Protein AF-R7SFZ1-F1 (afdb_monomer)

Foldseek 3Di:
DCPPQPVVLVCCQVVPALVSLLVLLVQLLPPPHDLQSLLSNLQVLLVVLVVVLVVVVVDDPPPFAQDPSRVSNVSNPLLLSLLSLLPDDDDLDPPPPSSVSSNLSSLSSLLSSLSGHDLVVLQVSLVSNVVSVVLVSLLVLLPDLAPSSLLSSLSSLLSCLARNVNLVPDALLSLLSLLVSLLCLLLVALVSQLVQLLDPSRVCSLVPPPPDPDDDRSVVSSVCSRVVSLVSSLSSLSSLLSSQADALGDFLVSLLSSCVNPLCSLVSLLSQLLDDQDLLHNLRLSNLSSLSSLCSNLVPDLQDDQPDPRDPPVVVCVRRVVSSLSNLLSQLPDPCSLVSLVSSLVSLVVDDLVSSLVSLVVNQVVDPDPPDDDSLVSSLSSLLSSQSSLLSSLVSLSVCLSCVVSSVPDLVSLVSCLVSLVVLLDDQDACVPDPDPVSNSNNSNQVHWDWGAHSNRDTRIRDTSNVSSVSSNVSSVVSNVD

Mean predicted aligned error: 5.04 Å

Secondary structure (DSSP, 8-state):
------HHHHHHHHS--HHHHHHHHHHHH-TTS-HHHHHHHHHHHHHHHHHHHHHHHTSPTT-----HHHHHHHHTTHHHHHHHHHH----SSSSHHHHHHHHHHHHHHHHHHHTSS-HHHHHHHHHHHHHTTHHHHHHHHHTSS-HHHHHHHHHHHHHHHHTS-GGGG--HHHHHHHHHHHHHHHHS-THHHHHHHHSTTTGGGGGGSTT--S---HHHHHHHHHHHHHHHHHHHHHHHHHHH--SSPPPHHHHHHHHHH-TTHHHHHHHHHTPPPPTTSTT--HHHHHHHHHHHHH---TT--TTS-----HHHHHHHHHHHHHHHHHHHTSTTHHHHHHHHHHHHHH--HHHHHHHHHHHHHH---TTSPPHHHHHHHHHHHHHHHHHHHHHHHHHHHHSTTTTT--HHHHHHHHHHHHHHT--PPPGGG--SHHHHHHHHHHT--EEEE-TTS-EEEEPPHHHHHHHHHHHHHHHHH-

Nearest PDB structures (foldseek):
  6dee-assembly1_A  TM=3.493E-01  e=2.537E-02  Homo sapiens
  3zhp-assembly2_B  TM=3.937E-01  e=1.288E-01  Homo sapiens
  6n86-assembly1_B  TM=2.811E-01  e=4.545E-02  Bos taurus

Sequence (482 aa):
MDASLPQHIADLFLNPQVNRFKDAFARMIDPHEDPNFALQVTRRMDKEFSEEVLDLEKKPPGSQCVGPTARMLLGAGLIHAAIAISRQDWPPTRPYKERIMTQYYSLSALRNLTRTGSNSERRRLRDDMLREDIVELCLQHLRRRLCIMHKIVVDLLRTLGTDGFLVENLSSSLAADIIEAICLYALAGPNHVVSQMLDPVASWQILVFPYVASEIPGDEAAKFAPVYYHASQNSATEAVYVLMSTIPSRSNTYRGEILKKKPQIIDLLLDCAVIDRYPGNPSAGCCLHACNSLAIFLQWPIQVVPGIPTLPNANFKAGQWKPMLHIMTTLTSRSDWAEKLAEVWMHVQEEDMALAQSYVEKSANANQDQRLPTSGQLIESIRICRGTIRIMVLRLLATLTHAAESCGITNAQIESFLHIAYYACDKANSAELCTSSQETLEALEYGAEFFVFDGFGQPFGVARQNVLGPTALVRLLVVLAQ

Organism: Coniophora puteana (strain RWD-64-598) (NCBI:txid741705)

Radius of gyration: 24.5 Å; Cα contacts (8 Å, |Δi|>4): 638; chains: 1; bounding box: 64×45×69 Å

Structure (mmCIF, N/CA/C/O backbone):
data_AF-R7SFZ1-F1
#
_entry.id   AF-R7SFZ1-F1
#
loop_
_atom_site.group_PDB
_atom_site.id
_atom_site.type_symbol
_atom_site.label_atom_id
_atom_site.label_alt_id
_atom_site.label_comp_id
_atom_site.label_asym_id
_atom_site.label_entity_id
_atom_site.label_seq_id
_atom_site.pdbx_PDB_ins_code
_atom_site.Cartn_x
_atom_site.Cartn_y
_atom_site.Cartn_z
_atom_site.occupancy
_atom_site.B_iso_or_equiv
_atom_site.auth_seq_id
_atom_site.auth_comp_id
_atom_site.auth_asym_id
_atom_site.auth_atom_id
_atom_site.pdbx_PDB_model_num
ATOM 1 N N . MET A 1 1 ? 27.508 1.632 -13.404 1.00 44.00 1 MET A N 1
ATOM 2 C CA . MET A 1 1 ? 28.017 1.156 -14.710 1.00 44.00 1 MET A CA 1
ATOM 3 C C . MET A 1 1 ? 27.195 1.790 -15.829 1.00 44.00 1 MET A C 1
ATOM 5 O O . MET A 1 1 ? 26.171 1.236 -16.201 1.00 44.00 1 MET A O 1
ATOM 9 N N . ASP A 1 2 ? 27.615 2.946 -16.350 1.00 44.59 2 ASP A N 1
ATOM 10 C CA . ASP A 1 2 ? 27.132 3.435 -17.650 1.00 44.59 2 ASP A CA 1
ATOM 11 C C . ASP A 1 2 ? 28.016 2.781 -18.718 1.00 44.59 2 ASP A C 1
ATOM 13 O O . ASP A 1 2 ? 29.010 3.347 -19.172 1.00 44.59 2 ASP A O 1
ATOM 17 N N . ALA A 1 3 ? 27.710 1.527 -19.068 1.00 59.16 3 ALA A N 1
ATOM 18 C CA . ALA A 1 3 ? 28.175 1.013 -20.349 1.00 59.16 3 ALA A CA 1
ATOM 19 C C . ALA A 1 3 ? 27.595 1.958 -21.402 1.00 59.16 3 ALA A C 1
ATOM 21 O O . ALA A 1 3 ? 26.378 2.156 -21.423 1.00 59.16 3 ALA A O 1
ATOM 22 N N . SER A 1 4 ? 28.458 2.594 -22.197 1.00 72.19 4 SER A N 1
ATOM 23 C CA . SER A 1 4 ? 28.049 3.553 -23.222 1.00 72.19 4 SER A CA 1
ATOM 24 C C . SER A 1 4 ? 26.869 2.979 -24.004 1.00 72.19 4 SER A C 1
ATOM 26 O O . SER A 1 4 ? 27.007 1.934 -24.646 1.00 72.19 4 SER A O 1
ATOM 28 N N . LEU A 1 5 ? 25.707 3.629 -23.883 1.00 80.19 5 LEU A N 1
ATOM 29 C CA . LEU A 1 5 ? 24.482 3.234 -24.568 1.00 80.19 5 LEU A CA 1
ATOM 30 C C . LEU A 1 5 ? 24.806 3.059 -26.059 1.00 80.19 5 LEU A C 1
ATOM 32 O O . LEU A 1 5 ? 25.411 3.970 -26.632 1.00 80.19 5 LEU A O 1
ATOM 36 N N . PRO A 1 6 ? 24.457 1.931 -26.705 1.00 89.25 6 PRO A N 1
ATOM 37 C CA . PRO A 1 6 ? 24.770 1.760 -28.114 1.00 89.25 6 PRO A CA 1
ATOM 38 C C . PRO A 1 6 ? 24.227 2.922 -28.939 1.00 89.25 6 PRO A C 1
ATOM 40 O O . PRO A 1 6 ? 23.085 3.344 -28.743 1.00 89.25 6 PRO A O 1
ATOM 43 N N . GLN A 1 7 ? 25.051 3.429 -29.860 1.00 89.94 7 GLN A N 1
ATOM 44 C CA . GLN A 1 7 ? 24.769 4.657 -30.610 1.00 89.94 7 GLN A CA 1
ATOM 45 C C . GLN A 1 7 ? 23.373 4.639 -31.243 1.00 89.94 7 GLN A C 1
ATOM 47 O O . GLN A 1 7 ? 22.647 5.617 -31.158 1.00 89.94 7 GLN A O 1
ATOM 52 N N . HIS A 1 8 ? 22.943 3.493 -31.775 1.00 90.88 8 HIS A N 1
ATOM 53 C CA . HIS A 1 8 ? 21.626 3.348 -32.392 1.00 90.88 8 HIS A CA 1
ATOM 54 C C . HIS A 1 8 ? 20.447 3.547 -31.417 1.00 90.88 8 HIS A C 1
ATOM 56 O O . HIS A 1 8 ? 19.398 4.039 -31.834 1.00 90.88 8 HIS A O 1
ATOM 62 N N . ILE A 1 9 ? 20.598 3.199 -30.131 1.00 92.44 9 ILE A N 1
ATOM 63 C CA . ILE A 1 9 ? 19.594 3.476 -29.090 1.00 92.44 9 ILE A CA 1
ATOM 64 C C . ILE A 1 9 ? 19.660 4.947 -28.686 1.00 92.44 9 ILE A C 1
ATOM 66 O O . ILE A 1 9 ? 18.621 5.584 -28.548 1.00 92.44 9 ILE A O 1
ATOM 70 N N . ALA A 1 10 ? 20.860 5.516 -28.546 1.00 91.44 10 ALA A N 1
ATOM 71 C CA . ALA A 1 10 ? 21.008 6.947 -28.284 1.00 91.44 10 ALA A CA 1
ATOM 72 C C . ALA A 1 10 ? 20.335 7.778 -29.393 1.00 91.44 10 ALA A C 1
ATOM 74 O O . ALA A 1 10 ? 19.508 8.642 -29.111 1.00 91.44 10 ALA A O 1
ATOM 75 N N . ASP A 1 11 ? 20.587 7.432 -30.656 1.00 92.25 11 ASP A N 1
ATOM 76 C CA . ASP A 1 11 ? 20.011 8.077 -31.836 1.00 92.25 11 ASP A CA 1
ATOM 77 C C . ASP A 1 11 ? 18.485 7.935 -31.915 1.00 92.25 11 ASP A C 1
ATOM 79 O O . ASP A 1 11 ? 17.825 8.770 -32.540 1.00 92.25 11 ASP A O 1
ATOM 83 N N . LEU A 1 12 ? 17.910 6.879 -31.328 1.00 92.94 12 LEU A N 1
ATOM 84 C CA . LEU A 1 12 ? 16.460 6.685 -31.256 1.00 92.94 12 LEU A CA 1
ATOM 85 C C . LEU A 1 12 ? 15.797 7.741 -30.352 1.00 92.94 12 LEU A C 1
ATOM 87 O O . LEU A 1 12 ? 14.725 8.233 -30.695 1.00 92.94 12 LEU A O 1
ATOM 91 N N . PHE A 1 13 ? 16.444 8.119 -29.244 1.00 93.31 13 PHE A N 1
ATOM 92 C CA . PHE A 1 13 ? 15.924 9.107 -28.287 1.00 93.31 13 PHE A CA 1
ATOM 93 C C . PHE A 1 13 ? 16.388 10.541 -28.575 1.00 93.31 13 PHE A C 1
ATOM 95 O O . PHE A 1 13 ? 15.657 11.476 -28.269 1.00 93.31 13 PHE A O 1
ATOM 102 N N . LEU A 1 14 ? 17.558 10.728 -29.196 1.00 92.44 14 LEU A N 1
ATOM 103 C CA . LEU A 1 14 ? 18.060 12.045 -29.614 1.00 92.44 14 LEU A CA 1
ATOM 104 C C . LEU A 1 14 ? 17.330 12.587 -30.850 1.00 92.44 14 LEU A C 1
ATOM 106 O O . LEU A 1 14 ? 17.118 13.791 -30.958 1.00 92.44 14 LEU A O 1
ATOM 110 N N . ASN A 1 15 ? 16.916 11.701 -31.762 1.00 92.31 15 ASN A N 1
ATOM 111 C CA . ASN A 1 15 ? 16.139 12.044 -32.955 1.00 92.31 15 ASN A CA 1
ATOM 112 C C . ASN A 1 15 ? 14.810 11.270 -32.965 1.00 92.31 15 ASN A C 1
ATOM 114 O O . ASN A 1 15 ? 14.620 10.363 -33.793 1.00 92.31 15 ASN A O 1
ATOM 118 N N . PRO A 1 16 ? 13.906 11.590 -32.022 1.00 90.75 16 PRO A N 1
ATOM 119 C CA . PRO A 1 16 ? 12.695 10.823 -31.801 1.00 90.75 16 PRO A CA 1
ATOM 120 C C . PRO A 1 16 ? 11.728 10.980 -32.978 1.00 90.75 16 PRO A C 1
ATOM 122 O O . PRO A 1 16 ? 11.394 12.084 -33.407 1.00 90.75 16 PRO A O 1
ATOM 125 N N . GLN A 1 17 ? 11.263 9.849 -33.507 1.00 93.88 17 GLN A N 1
ATOM 126 C CA . GLN A 1 17 ? 10.254 9.792 -34.562 1.00 93.88 17 GLN A CA 1
ATOM 127 C C . GLN A 1 17 ? 9.279 8.660 -34.264 1.00 93.88 17 GLN A C 1
ATOM 129 O O . GLN A 1 17 ? 9.695 7.541 -33.965 1.00 93.88 17 GLN A O 1
ATOM 134 N N . VAL A 1 18 ? 7.979 8.928 -34.409 1.00 94.88 18 VAL A N 1
ATOM 135 C CA . VAL A 1 18 ? 6.915 7.955 -34.106 1.00 94.88 18 VAL A CA 1
ATOM 136 C C . VAL A 1 18 ? 7.116 6.635 -34.858 1.00 94.88 18 VAL A C 1
ATOM 138 O O . VAL A 1 18 ? 6.992 5.575 -34.257 1.00 94.88 18 VAL A O 1
ATOM 141 N N . ASN A 1 19 ? 7.483 6.677 -36.144 1.00 96.50 19 ASN A N 1
ATOM 142 C CA . ASN A 1 19 ? 7.699 5.459 -36.936 1.00 96.50 19 ASN A CA 1
ATOM 143 C C . ASN A 1 19 ? 8.903 4.645 -36.440 1.00 96.50 19 ASN A C 1
ATOM 145 O O . ASN A 1 19 ? 8.795 3.433 -36.308 1.00 96.50 19 ASN A O 1
ATOM 149 N N . ARG A 1 20 ? 10.003 5.305 -36.054 1.00 96.19 20 ARG A N 1
ATOM 150 C CA . ARG A 1 20 ? 11.179 4.614 -35.497 1.00 96.19 20 ARG A CA 1
ATOM 151 C C . ARG A 1 20 ? 10.853 3.923 -34.172 1.00 96.19 20 ARG A C 1
ATOM 153 O O . ARG A 1 20 ? 11.330 2.820 -33.926 1.00 96.19 20 ARG A O 1
ATOM 160 N N . PHE A 1 21 ? 10.025 4.548 -33.332 1.00 97.31 21 PHE A N 1
ATOM 161 C CA . PHE A 1 21 ? 9.547 3.912 -32.105 1.00 97.31 21 PHE A CA 1
ATOM 162 C C . PHE A 1 21 ? 8.591 2.753 -32.383 1.00 97.31 21 PHE A C 1
ATOM 164 O O . PHE A 1 21 ? 8.711 1.732 -31.719 1.00 97.31 21 PHE A O 1
ATOM 171 N N . LYS A 1 22 ? 7.701 2.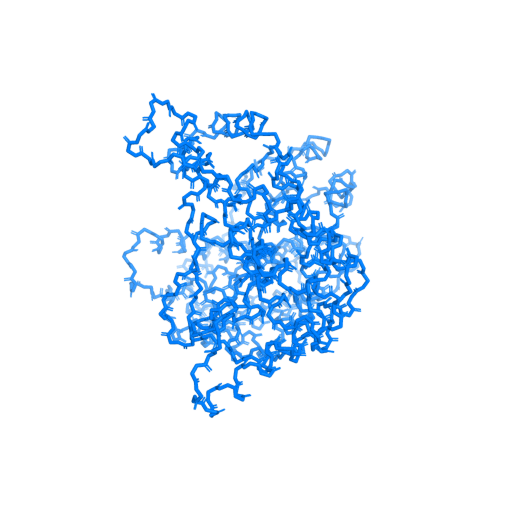858 -33.379 1.00 97.88 22 LYS A N 1
ATOM 172 C CA . LYS A 1 22 ? 6.841 1.736 -33.796 1.00 97.88 22 LYS A CA 1
ATOM 173 C C . LYS A 1 22 ? 7.667 0.523 -34.215 1.00 97.88 22 LYS A C 1
ATOM 175 O O . LYS A 1 22 ? 7.395 -0.577 -33.743 1.00 97.88 22 LYS A O 1
ATOM 180 N N . ASP A 1 23 ? 8.700 0.733 -35.027 1.00 97.38 23 ASP A N 1
ATOM 181 C CA . ASP A 1 23 ? 9.597 -0.340 -35.465 1.00 97.38 23 ASP A CA 1
ATOM 182 C C . ASP A 1 23 ? 10.353 -0.950 -34.276 1.00 97.38 23 ASP A C 1
ATOM 184 O O . ASP A 1 23 ? 10.432 -2.170 -34.137 1.00 97.38 23 ASP A O 1
ATOM 188 N N . ALA A 1 24 ? 10.864 -0.112 -33.366 1.00 97.06 24 ALA A N 1
ATOM 189 C CA . ALA A 1 24 ? 11.526 -0.580 -32.149 1.00 97.06 24 ALA A CA 1
ATOM 190 C C . ALA A 1 24 ? 10.576 -1.370 -31.233 1.00 97.06 24 ALA A C 1
ATOM 192 O O . ALA A 1 24 ? 10.970 -2.391 -30.677 1.00 97.06 24 ALA A O 1
ATOM 193 N N . PHE A 1 25 ? 9.325 -0.932 -31.087 1.00 97.94 25 PHE A N 1
ATOM 194 C CA . PHE A 1 25 ? 8.311 -1.612 -30.282 1.00 97.94 25 PHE A CA 1
ATOM 195 C C . PHE A 1 25 ? 7.917 -2.957 -30.889 1.00 97.94 25 PHE A C 1
ATOM 197 O O . PHE A 1 25 ? 7.866 -3.943 -30.161 1.00 97.94 25 PHE A O 1
ATOM 204 N N . ALA A 1 26 ? 7.721 -3.025 -32.208 1.00 97.69 26 ALA A N 1
ATOM 205 C CA . ALA A 1 26 ? 7.461 -4.283 -32.905 1.00 97.69 26 ALA A CA 1
ATOM 206 C C . ALA A 1 26 ? 8.592 -5.297 -32.675 1.00 97.69 26 ALA A C 1
ATOM 208 O O . ALA A 1 26 ? 8.325 -6.450 -32.345 1.00 97.69 26 ALA A O 1
ATOM 209 N N . ARG A 1 27 ? 9.848 -4.839 -32.754 1.00 97.00 27 ARG A N 1
ATOM 210 C CA . ARG A 1 27 ? 11.032 -5.646 -32.437 1.00 97.00 27 ARG A CA 1
ATOM 211 C C . ARG A 1 27 ? 11.049 -6.125 -30.988 1.00 97.00 27 ARG A C 1
ATOM 213 O O . ARG A 1 27 ? 11.239 -7.303 -30.744 1.00 97.00 27 ARG A O 1
ATOM 220 N N . MET A 1 28 ? 10.803 -5.250 -30.011 1.00 96.12 28 MET A N 1
ATOM 221 C CA . MET A 1 28 ? 10.810 -5.652 -28.595 1.00 96.12 28 MET A CA 1
ATOM 222 C C . MET A 1 28 ? 9.726 -6.672 -28.229 1.00 96.12 28 MET A C 1
ATOM 224 O O . MET A 1 28 ? 9.915 -7.445 -27.293 1.00 96.12 28 MET A O 1
ATOM 228 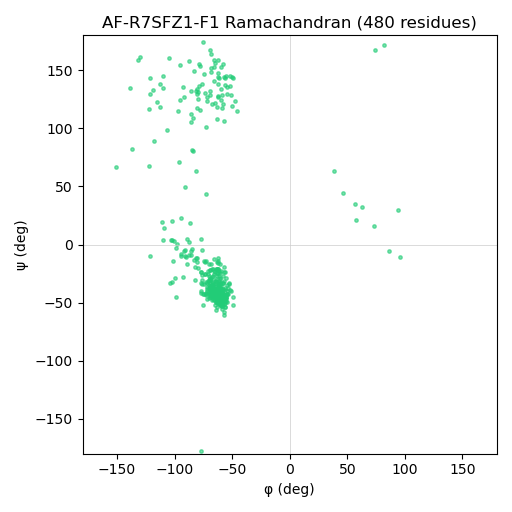N N . ILE A 1 29 ? 8.587 -6.647 -28.925 1.00 96.44 29 ILE A N 1
ATOM 229 C CA . ILE A 1 29 ? 7.501 -7.611 -28.719 1.00 96.44 29 ILE A CA 1
ATOM 230 C C . ILE A 1 29 ? 7.849 -8.966 -29.350 1.00 96.44 29 ILE A C 1
ATOM 232 O O . ILE A 1 29 ? 7.350 -9.984 -28.875 1.00 96.44 29 ILE A O 1
ATOM 236 N N . ASP A 1 30 ? 8.695 -9.013 -30.382 1.00 94.69 30 ASP A N 1
ATOM 237 C CA . ASP A 1 30 ? 9.102 -10.268 -31.012 1.00 94.69 30 ASP A CA 1
ATOM 238 C C . ASP A 1 30 ? 9.870 -11.151 -30.010 1.00 94.69 30 ASP A C 1
ATOM 240 O O . ASP A 1 30 ? 10.949 -10.776 -29.534 1.00 94.69 30 ASP A O 1
ATOM 244 N N . PRO A 1 31 ? 9.362 -12.358 -29.692 1.00 90.88 31 PRO A N 1
ATOM 245 C CA . PRO A 1 31 ? 10.044 -13.248 -28.774 1.00 90.88 31 PRO A CA 1
ATOM 246 C C . PRO A 1 31 ? 11.458 -13.650 -29.220 1.00 90.88 31 PRO A C 1
ATOM 248 O O . PRO A 1 31 ? 12.278 -14.033 -28.380 1.00 90.88 31 PRO A O 1
ATOM 251 N N . HIS A 1 32 ? 11.752 -13.570 -30.517 1.00 92.12 32 HIS A N 1
ATOM 252 C CA . HIS A 1 32 ? 13.028 -13.953 -31.118 1.00 92.12 32 HIS A CA 1
ATOM 253 C C . HIS A 1 32 ? 14.044 -12.809 -31.225 1.00 92.12 32 HIS A C 1
ATOM 255 O O . HIS A 1 32 ? 15.191 -13.064 -31.593 1.00 92.12 32 HIS A O 1
ATOM 261 N N . GLU A 1 33 ? 13.661 -11.579 -30.881 1.00 94.12 33 GLU A N 1
ATOM 262 C CA . GLU A 1 33 ? 14.566 -10.428 -30.886 1.00 94.12 33 GLU A CA 1
ATOM 263 C C . GLU A 1 33 ? 15.685 -10.575 -29.842 1.00 94.12 33 GLU A C 1
ATOM 265 O O . GLU A 1 33 ? 15.532 -11.284 -28.839 1.00 94.12 33 GLU A O 1
ATOM 270 N N . ASP A 1 34 ? 16.810 -9.882 -30.069 1.00 93.88 34 ASP A N 1
ATOM 271 C CA . ASP A 1 34 ? 17.913 -9.812 -29.109 1.00 93.88 34 ASP A CA 1
ATOM 272 C C . ASP A 1 34 ? 17.433 -9.214 -27.771 1.00 93.88 34 ASP A C 1
ATOM 274 O O . ASP A 1 34 ? 17.058 -8.037 -27.699 1.00 93.88 34 ASP A O 1
ATOM 278 N N . PRO A 1 35 ? 17.487 -9.972 -26.664 1.00 93.62 35 PRO A N 1
ATOM 279 C CA . PRO A 1 35 ? 16.989 -9.490 -25.377 1.00 93.62 35 PRO A CA 1
ATOM 280 C C . PRO A 1 35 ? 17.805 -8.334 -24.807 1.00 93.62 35 PRO A C 1
ATOM 282 O O . PRO A 1 35 ? 17.279 -7.556 -24.012 1.00 93.62 35 PRO A O 1
ATOM 285 N N . ASN A 1 36 ? 19.056 -8.161 -25.245 1.00 94.50 36 ASN A N 1
ATOM 286 C CA . ASN A 1 36 ? 19.833 -6.977 -24.890 1.00 94.50 36 ASN A CA 1
ATOM 287 C C . ASN A 1 36 ? 19.291 -5.714 -25.558 1.00 94.50 36 ASN A C 1
ATOM 289 O O . ASN A 1 36 ? 19.263 -4.664 -24.914 1.00 94.50 36 ASN A O 1
ATOM 293 N N . PHE A 1 37 ? 18.837 -5.803 -26.812 1.00 95.25 37 PHE A N 1
ATOM 294 C CA . PHE A 1 37 ? 18.202 -4.681 -27.500 1.00 95.25 37 PHE A CA 1
ATOM 295 C C . PHE A 1 37 ? 16.952 -4.222 -26.738 1.00 95.25 37 PHE A C 1
ATOM 297 O O . PHE A 1 37 ? 16.857 -3.051 -26.361 1.00 95.25 37 PHE A O 1
ATOM 304 N N . ALA A 1 38 ? 16.039 -5.147 -26.422 1.00 95.56 38 ALA A N 1
ATOM 305 C CA . ALA A 1 38 ? 14.814 -4.820 -25.691 1.00 95.56 38 ALA A CA 1
ATOM 306 C C . ALA A 1 38 ? 15.097 -4.252 -24.288 1.00 95.56 38 ALA A C 1
ATOM 308 O O . ALA A 1 38 ? 14.502 -3.249 -23.876 1.00 95.56 38 ALA A O 1
ATOM 309 N N . LEU A 1 39 ? 16.074 -4.824 -23.579 1.00 95.31 39 LEU A N 1
ATOM 310 C CA . LEU A 1 39 ? 16.503 -4.332 -22.274 1.00 95.31 39 LEU A CA 1
ATOM 311 C C . LEU A 1 39 ? 17.047 -2.898 -22.338 1.00 95.31 39 LEU A C 1
ATOM 313 O O . LEU A 1 39 ? 16.741 -2.079 -21.474 1.00 95.31 39 LEU A O 1
ATOM 317 N N . GLN A 1 40 ? 17.867 -2.572 -23.338 1.00 95.00 40 GLN A N 1
ATOM 318 C CA . GLN A 1 40 ? 18.445 -1.232 -23.475 1.00 95.00 40 GLN A CA 1
ATOM 319 C C . GLN A 1 40 ? 17.392 -0.177 -23.816 1.00 95.00 40 GLN A C 1
ATOM 321 O O . GLN A 1 40 ? 17.412 0.905 -23.225 1.00 95.00 40 GLN A O 1
ATOM 326 N N . VAL A 1 41 ? 16.458 -0.489 -24.721 1.00 96.31 41 VAL A N 1
ATOM 327 C CA . VAL A 1 41 ? 15.352 0.417 -25.063 1.00 96.31 41 VAL A CA 1
ATOM 328 C C . VAL A 1 41 ? 14.482 0.688 -23.832 1.00 96.31 41 VAL A C 1
ATOM 330 O O . VAL A 1 41 ? 14.275 1.847 -23.478 1.00 96.31 41 VAL A O 1
ATOM 333 N N . THR A 1 42 ? 14.025 -0.357 -23.133 1.00 96.69 42 THR A N 1
ATOM 334 C CA . THR A 1 42 ? 13.145 -0.215 -21.955 1.00 96.69 42 THR A CA 1
ATOM 335 C C . THR A 1 42 ? 13.827 0.498 -20.789 1.00 96.69 42 THR A C 1
ATOM 337 O O . THR A 1 42 ? 13.218 1.373 -20.177 1.00 96.69 42 THR A O 1
ATOM 340 N N . ARG A 1 43 ? 15.114 0.227 -20.531 1.00 95.19 43 ARG A N 1
ATOM 341 C CA . ARG A 1 43 ? 15.920 0.993 -19.563 1.00 95.19 43 ARG A CA 1
ATOM 342 C C . ARG A 1 43 ? 16.000 2.471 -19.916 1.00 95.19 43 ARG A C 1
ATOM 344 O O . ARG A 1 43 ? 15.888 3.316 -19.032 1.00 95.19 43 ARG A O 1
ATOM 351 N N . ARG A 1 44 ? 16.220 2.797 -21.195 1.00 95.19 44 ARG A N 1
ATOM 352 C CA . ARG A 1 44 ? 16.309 4.194 -21.630 1.00 95.19 44 ARG A CA 1
ATOM 353 C C . ARG A 1 44 ? 14.970 4.913 -21.465 1.00 95.19 44 ARG A C 1
ATOM 355 O O . ARG A 1 44 ? 14.974 6.052 -21.013 1.00 95.19 44 ARG A O 1
ATOM 362 N N . MET A 1 45 ? 13.856 4.246 -21.770 1.00 95.81 45 MET A N 1
ATOM 363 C CA . MET A 1 45 ? 12.508 4.777 -21.526 1.00 95.81 45 MET A CA 1
ATOM 364 C C . MET A 1 45 ? 12.258 5.046 -20.041 1.00 95.81 45 MET A C 1
ATOM 366 O O . MET A 1 45 ? 11.812 6.130 -19.683 1.00 95.81 45 MET A O 1
ATOM 370 N N . ASP A 1 46 ? 12.563 4.074 -19.178 1.00 95.50 46 ASP A N 1
ATOM 371 C CA . ASP A 1 46 ? 12.391 4.214 -17.732 1.00 95.50 46 ASP A CA 1
ATOM 372 C C . ASP A 1 46 ? 13.223 5.370 -17.161 1.00 95.50 46 ASP A C 1
ATOM 374 O O . ASP A 1 46 ? 12.712 6.167 -16.371 1.00 95.50 46 ASP A O 1
ATOM 378 N N . LYS A 1 47 ? 14.477 5.511 -17.614 1.00 94.12 47 LYS A N 1
ATOM 379 C CA . LYS A 1 47 ? 15.356 6.627 -17.242 1.00 94.12 47 LYS A CA 1
ATOM 380 C C . LYS A 1 47 ? 14.773 7.976 -17.666 1.00 94.12 47 LYS A C 1
ATOM 382 O O . LYS A 1 47 ? 14.669 8.863 -16.828 1.00 94.12 47 LYS A O 1
ATOM 387 N N . GLU A 1 48 ? 14.353 8.107 -18.924 1.00 94.62 48 GLU A N 1
ATOM 388 C CA . GLU A 1 48 ? 13.762 9.343 -19.459 1.00 94.62 48 GLU A CA 1
ATOM 389 C C . GLU A 1 48 ? 12.535 9.781 -18.639 1.00 94.62 48 GLU A C 1
ATOM 391 O O . GLU A 1 48 ? 12.435 10.936 -18.230 1.00 94.62 48 GLU A O 1
ATOM 396 N N . PHE A 1 49 ? 11.622 8.853 -18.329 1.00 95.69 49 PHE A N 1
ATOM 397 C CA . PHE A 1 49 ? 10.436 9.173 -17.529 1.00 95.69 49 PHE A CA 1
ATOM 398 C C . PHE A 1 49 ? 10.763 9.432 -16.059 1.00 95.69 49 PHE A C 1
ATOM 400 O O . PHE A 1 49 ? 10.117 10.267 -15.433 1.00 95.69 49 PHE A O 1
ATOM 407 N N . SER A 1 50 ? 11.763 8.750 -15.498 1.00 93.88 50 SER A N 1
ATOM 408 C CA . SER A 1 50 ? 12.225 9.017 -14.132 1.00 93.88 50 SER A CA 1
ATOM 409 C C . SER A 1 50 ? 12.801 10.429 -14.004 1.00 93.88 50 SER A C 1
ATOM 411 O O . SER A 1 50 ? 12.478 11.140 -13.055 1.00 93.88 50 SER A O 1
ATOM 413 N N . GLU A 1 51 ? 13.619 10.853 -14.971 1.00 93.94 51 GLU A N 1
ATOM 414 C CA . GLU A 1 51 ? 14.179 12.208 -15.039 1.00 93.94 51 GLU A CA 1
ATOM 415 C C . GLU A 1 51 ? 13.066 13.257 -15.197 1.00 93.94 51 GLU A C 1
ATOM 417 O O . GLU A 1 51 ? 13.044 14.243 -14.460 1.00 93.94 51 GLU A O 1
ATOM 422 N N . GLU A 1 52 ? 12.081 13.002 -16.066 1.00 93.88 52 GLU A N 1
ATOM 423 C CA . GLU A 1 52 ? 10.917 13.880 -16.234 1.00 93.88 52 GLU A CA 1
ATOM 424 C C . GLU A 1 52 ? 10.118 14.034 -14.930 1.00 93.88 52 GLU A C 1
ATOM 426 O O . GLU A 1 52 ? 9.774 15.153 -14.546 1.00 93.88 52 GLU A O 1
ATOM 431 N N . VAL A 1 53 ? 9.857 12.938 -14.211 1.00 93.06 53 VAL A N 1
ATOM 432 C CA . VAL A 1 53 ? 9.157 12.969 -12.918 1.00 93.06 53 VAL A CA 1
ATOM 433 C C . VAL A 1 53 ? 9.933 13.786 -11.882 1.00 93.06 53 VAL A C 1
ATOM 435 O O . VAL A 1 53 ? 9.342 14.639 -11.221 1.00 93.06 53 VAL A O 1
ATOM 438 N N . LEU A 1 54 ? 11.250 13.589 -11.778 1.00 92.00 54 LEU A N 1
ATOM 439 C CA . LEU A 1 54 ? 12.101 14.358 -10.862 1.00 92.00 54 LEU A CA 1
ATOM 440 C C . LEU A 1 54 ? 12.108 15.857 -11.187 1.00 92.00 54 LEU A C 1
ATOM 442 O O . LEU A 1 54 ? 12.201 16.693 -10.287 1.00 92.00 54 LEU A O 1
ATOM 446 N N . ASP A 1 55 ? 12.015 16.222 -12.463 1.00 92.00 55 ASP A N 1
ATOM 447 C CA . ASP A 1 55 ? 11.914 17.619 -12.877 1.00 92.00 55 ASP A CA 1
ATOM 448 C C . ASP A 1 55 ? 10.521 18.210 -12.650 1.00 92.00 55 ASP A C 1
ATOM 450 O O . ASP A 1 55 ? 10.404 19.406 -12.371 1.00 92.00 55 ASP A O 1
ATOM 454 N N . LEU A 1 56 ? 9.465 17.399 -12.730 1.00 89.69 56 LEU A N 1
ATOM 455 C CA . LEU A 1 56 ? 8.103 17.806 -12.381 1.00 89.69 56 LEU A CA 1
ATOM 456 C C . LEU A 1 56 ? 7.934 18.025 -10.873 1.00 89.69 56 LEU A C 1
ATOM 458 O O . LEU A 1 56 ? 7.260 18.976 -10.490 1.00 89.69 56 LEU A O 1
ATOM 462 N N . GLU A 1 57 ? 8.571 17.214 -10.026 1.00 88.38 57 GLU A N 1
ATOM 463 C CA . GLU A 1 57 ? 8.545 17.371 -8.561 1.00 88.38 57 GLU A CA 1
ATOM 464 C C . GLU A 1 57 ? 9.164 18.698 -8.089 1.00 88.38 57 GLU A C 1
ATOM 466 O O . GLU A 1 57 ? 8.806 19.214 -7.032 1.00 88.38 57 GLU A O 1
ATOM 471 N N . LYS A 1 58 ? 10.054 19.298 -8.890 1.00 90.81 58 LYS A N 1
ATOM 472 C CA . LYS A 1 58 ? 10.647 20.621 -8.617 1.00 90.81 58 LYS A CA 1
ATOM 473 C C . LYS A 1 58 ? 9.754 21.788 -9.056 1.00 90.81 58 LYS A C 1
ATOM 475 O O . LYS A 1 58 ? 10.053 22.936 -8.730 1.00 90.81 58 LYS A O 1
ATOM 480 N N . LYS A 1 59 ? 8.709 21.532 -9.849 1.00 90.44 59 LYS A N 1
ATOM 481 C CA . LYS A 1 59 ? 7.824 22.561 -10.419 1.00 90.44 59 LYS A CA 1
ATOM 482 C C . LYS A 1 59 ? 6.578 22.759 -9.548 1.00 90.44 59 LYS A C 1
ATOM 484 O O . LYS A 1 59 ? 6.153 21.833 -8.860 1.00 90.44 59 LYS A O 1
ATOM 489 N N . PRO A 1 60 ? 5.947 23.947 -9.589 1.00 87.75 60 PRO A N 1
ATOM 490 C CA . PRO A 1 60 ? 4.707 24.181 -8.861 1.00 87.75 60 PRO A CA 1
ATOM 491 C C . PRO A 1 60 ? 3.573 23.256 -9.352 1.00 87.75 60 PRO A C 1
ATOM 493 O O . PRO A 1 60 ? 3.499 22.955 -10.555 1.00 87.75 60 PRO A O 1
ATOM 496 N N . PRO A 1 61 ? 2.654 22.845 -8.453 1.00 82.50 61 PRO A N 1
ATOM 497 C CA . PRO A 1 61 ? 1.485 22.046 -8.811 1.00 82.50 61 PRO A CA 1
ATOM 498 C C . PRO A 1 61 ? 0.703 22.677 -9.972 1.00 82.50 61 PRO A C 1
ATOM 500 O O . PRO A 1 61 ? 0.496 23.888 -10.006 1.00 82.50 61 PRO A O 1
ATOM 503 N N . GLY A 1 62 ? 0.273 21.861 -10.938 1.00 77.25 62 GLY A N 1
ATOM 504 C CA . GLY A 1 62 ? -0.496 22.315 -12.108 1.00 77.25 62 GLY A CA 1
ATOM 505 C C . GLY A 1 62 ? 0.323 22.594 -13.375 1.00 77.25 62 GLY A C 1
ATOM 506 O O . GLY A 1 62 ? -0.260 22.681 -14.449 1.00 77.25 62 GLY A O 1
ATOM 507 N N . SER A 1 63 ? 1.660 22.637 -13.301 1.00 81.38 63 SER A N 1
ATOM 508 C CA . SER A 1 63 ? 2.540 22.764 -14.485 1.00 81.38 63 SER A CA 1
ATOM 509 C C . SER A 1 63 ? 2.895 21.421 -15.148 1.00 81.38 63 SER A C 1
ATOM 511 O O . SER A 1 63 ? 3.886 21.316 -15.873 1.00 81.38 63 SER A O 1
ATOM 513 N N . GLN A 1 64 ? 2.124 20.368 -14.870 1.00 83.31 64 GLN A N 1
ATOM 514 C CA . GLN A 1 64 ? 2.404 19.007 -15.323 1.00 83.31 64 GLN A CA 1
ATOM 515 C C . GLN A 1 64 ? 1.875 18.816 -16.747 1.00 83.31 64 GLN A C 1
ATOM 517 O O . GLN A 1 64 ? 0.671 18.763 -16.977 1.00 83.31 64 GLN A O 1
ATOM 522 N N . CYS A 1 65 ? 2.783 18.728 -17.714 1.00 87.31 65 CYS A N 1
ATOM 523 C CA . CYS A 1 65 ? 2.486 18.332 -19.088 1.00 87.31 65 CYS A CA 1
ATOM 524 C C . CYS A 1 65 ? 3.316 17.099 -19.418 1.00 87.31 65 CYS A C 1
ATOM 526 O O . CYS A 1 65 ? 4.473 17.034 -19.010 1.00 87.31 65 CYS A O 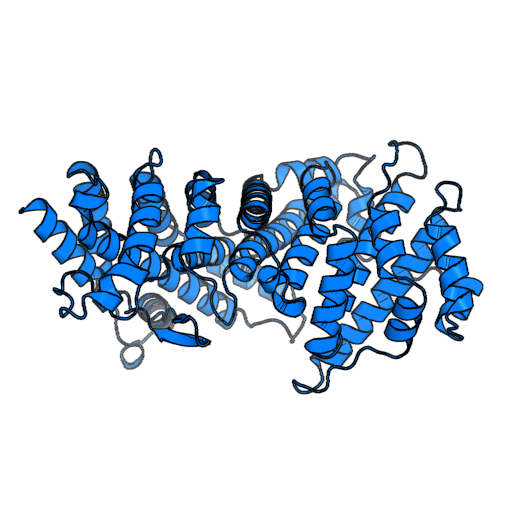1
ATOM 528 N N . VAL A 1 66 ? 2.750 16.166 -20.188 1.00 90.94 66 VAL A N 1
ATOM 529 C CA . VAL A 1 66 ? 3.522 15.035 -20.717 1.00 90.94 66 VAL A CA 1
ATOM 530 C C . VAL A 1 66 ? 4.613 15.585 -21.635 1.00 90.94 66 VAL A C 1
ATOM 532 O O . VAL A 1 66 ? 4.305 16.349 -22.559 1.00 90.94 66 VAL A O 1
ATOM 535 N N . GLY A 1 67 ? 5.864 15.206 -21.391 1.00 92.50 67 GLY A N 1
ATOM 536 C CA . GLY A 1 67 ? 7.016 15.610 -22.183 1.00 92.50 67 GLY A CA 1
ATOM 537 C C . GLY A 1 67 ? 6.887 15.231 -23.666 1.00 92.50 67 GLY A C 1
ATOM 538 O O . GLY A 1 67 ? 6.161 14.298 -24.026 1.00 92.50 67 GLY A O 1
ATOM 539 N N . PRO A 1 68 ? 7.584 15.937 -24.575 1.00 93.75 68 PRO A N 1
ATOM 540 C CA . PRO A 1 68 ? 7.495 15.678 -26.013 1.00 93.75 68 PRO A CA 1
ATOM 541 C C . PRO A 1 68 ? 7.891 14.236 -26.367 1.00 93.75 68 PRO A C 1
ATOM 543 O O . PRO A 1 68 ? 7.192 13.589 -27.149 1.00 93.75 68 PRO A O 1
ATOM 546 N N . THR A 1 69 ? 8.953 13.707 -25.750 1.00 92.69 69 THR A N 1
ATOM 547 C CA . THR A 1 69 ? 9.407 12.318 -25.923 1.00 92.69 69 THR A CA 1
ATOM 548 C C . THR A 1 69 ? 8.326 11.322 -25.511 1.00 92.69 69 THR A C 1
ATOM 550 O O . THR A 1 69 ? 7.961 10.446 -26.297 1.00 92.69 69 THR A O 1
ATOM 553 N N . ALA A 1 70 ? 7.738 11.500 -24.324 1.00 95.31 70 ALA A N 1
ATOM 554 C CA . ALA A 1 70 ? 6.645 10.671 -23.827 1.00 95.31 70 ALA A CA 1
ATOM 555 C C . ALA A 1 70 ? 5.426 10.683 -24.767 1.00 95.31 70 ALA A C 1
ATOM 557 O O . ALA A 1 70 ? 4.884 9.624 -25.082 1.00 95.31 70 ALA A O 1
ATOM 558 N N . ARG A 1 71 ? 5.037 11.847 -25.308 1.00 96.00 71 ARG A N 1
ATOM 559 C CA . ARG A 1 71 ? 3.947 11.940 -26.302 1.00 96.00 71 ARG A CA 1
ATOM 560 C C . ARG A 1 71 ? 4.250 11.167 -27.583 1.00 96.00 71 ARG A C 1
ATOM 562 O O . ARG A 1 71 ? 3.357 10.516 -28.122 1.00 96.00 71 ARG A O 1
ATOM 569 N N . MET A 1 72 ? 5.488 11.226 -28.076 1.00 96.31 72 MET A N 1
ATOM 570 C CA . MET A 1 72 ? 5.897 10.473 -29.267 1.00 96.31 72 MET A CA 1
ATOM 571 C C . MET A 1 72 ? 5.878 8.962 -29.023 1.00 96.31 72 MET A C 1
ATOM 573 O O . MET A 1 72 ? 5.366 8.227 -29.865 1.00 96.31 72 MET A O 1
ATOM 577 N N . LEU A 1 73 ? 6.369 8.507 -27.866 1.00 96.81 73 LEU A N 1
ATOM 578 C CA . LEU A 1 73 ? 6.314 7.099 -27.460 1.00 96.81 73 LEU A CA 1
ATOM 579 C C . LEU A 1 73 ? 4.859 6.618 -27.326 1.00 96.81 73 LEU A C 1
ATOM 581 O O . LEU A 1 73 ? 4.503 5.562 -27.847 1.00 96.81 73 LEU A O 1
ATOM 585 N N . LEU A 1 74 ? 3.984 7.416 -26.707 1.00 97.31 74 LEU A N 1
ATOM 586 C CA . LEU A 1 74 ? 2.547 7.131 -26.629 1.00 97.31 74 LEU A CA 1
ATOM 587 C C . LEU A 1 74 ? 1.912 7.013 -28.021 1.00 97.31 74 LEU A C 1
ATOM 589 O O . LEU A 1 74 ? 1.228 6.031 -28.301 1.00 97.31 74 LEU A O 1
ATOM 593 N N . GLY A 1 75 ? 2.197 7.956 -28.926 1.00 97.06 75 GLY A N 1
ATOM 594 C CA . GLY A 1 75 ? 1.731 7.912 -30.317 1.00 97.06 75 GLY A CA 1
ATOM 595 C C . GLY A 1 75 ? 2.274 6.726 -31.127 1.00 97.06 75 GLY A C 1
ATOM 596 O O . GLY A 1 75 ? 1.672 6.329 -32.127 1.00 97.06 75 GLY A O 1
ATOM 597 N N . ALA A 1 76 ? 3.389 6.138 -30.692 1.00 97.81 76 ALA A N 1
ATOM 598 C CA . ALA A 1 76 ? 3.968 4.935 -31.276 1.00 97.81 76 ALA A CA 1
ATOM 599 C C . ALA A 1 76 ? 3.381 3.624 -30.719 1.00 97.81 76 ALA A C 1
ATOM 601 O O . ALA A 1 76 ? 3.696 2.565 -31.249 1.00 97.81 76 ALA A O 1
ATOM 602 N N . GLY A 1 77 ? 2.507 3.673 -29.707 1.00 97.81 77 GLY A N 1
ATOM 603 C CA . GLY A 1 77 ? 1.889 2.478 -29.120 1.00 97.81 77 GLY A CA 1
ATOM 604 C C . GLY A 1 77 ? 2.622 1.923 -27.897 1.00 97.81 77 GLY A C 1
ATOM 605 O O . GLY A 1 77 ? 2.562 0.722 -27.645 1.00 97.81 77 GLY A O 1
ATOM 606 N N . LEU A 1 78 ? 3.294 2.786 -27.126 1.00 98.06 78 LEU A N 1
ATOM 607 C CA . LEU A 1 78 ? 4.068 2.407 -25.937 1.00 98.06 78 LEU A CA 1
ATOM 608 C C . LEU A 1 78 ? 3.300 1.502 -24.966 1.00 98.06 78 LEU A C 1
ATOM 610 O O . LEU A 1 78 ? 3.850 0.519 -24.484 1.00 98.06 78 LEU A O 1
ATOM 614 N N . ILE A 1 79 ? 2.043 1.833 -24.668 1.00 98.38 79 ILE A N 1
ATOM 615 C CA . ILE A 1 79 ? 1.247 1.118 -23.659 1.00 98.38 79 ILE A CA 1
ATOM 616 C C . ILE A 1 79 ? 1.052 -0.341 -24.069 1.00 98.38 79 ILE A C 1
ATOM 618 O O . ILE A 1 79 ? 1.367 -1.244 -23.298 1.00 98.38 79 ILE A O 1
ATOM 622 N N . HIS A 1 80 ? 0.606 -0.553 -25.309 1.00 98.38 80 HIS A N 1
ATOM 623 C CA . HIS A 1 80 ? 0.429 -1.881 -25.883 1.00 98.38 80 HIS A CA 1
ATOM 624 C C . HIS A 1 80 ? 1.745 -2.667 -25.864 1.00 98.38 80 HIS A C 1
ATOM 626 O O . HIS A 1 80 ? 1.785 -3.795 -25.383 1.00 98.38 80 HIS A O 1
ATOM 632 N N . ALA A 1 81 ? 2.840 -2.047 -26.316 1.00 98.25 81 ALA A N 1
ATOM 633 C CA . ALA A 1 81 ? 4.145 -2.696 -26.362 1.00 98.25 81 ALA A CA 1
ATOM 634 C C . ALA A 1 81 ? 4.657 -3.097 -24.973 1.00 98.25 81 ALA A C 1
ATOM 636 O O . ALA A 1 81 ? 5.037 -4.247 -24.769 1.00 98.25 81 ALA A O 1
ATOM 637 N N . ALA A 1 82 ? 4.621 -2.181 -24.004 1.00 98.25 82 ALA A N 1
ATOM 638 C CA . ALA A 1 82 ? 5.073 -2.440 -22.642 1.00 98.25 82 ALA A CA 1
ATOM 639 C C . ALA A 1 82 ? 4.263 -3.565 -21.979 1.00 98.25 82 ALA A C 1
ATOM 641 O O . ALA A 1 82 ? 4.841 -4.461 -21.370 1.00 98.25 82 ALA A O 1
ATOM 642 N N . ILE A 1 83 ? 2.937 -3.565 -22.142 1.00 98.38 83 ILE A N 1
ATOM 643 C CA . ILE A 1 83 ? 2.071 -4.612 -21.588 1.00 98.38 83 ILE A CA 1
ATOM 644 C C . ILE A 1 83 ? 2.304 -5.954 -22.289 1.00 98.38 83 ILE A C 1
ATOM 646 O O . ILE A 1 83 ? 2.405 -6.980 -21.615 1.00 98.38 83 ILE A O 1
ATOM 650 N N . ALA A 1 84 ? 2.437 -5.966 -23.619 1.00 97.81 84 ALA A N 1
ATOM 651 C CA . ALA A 1 84 ? 2.727 -7.176 -24.384 1.00 97.81 84 ALA A CA 1
ATOM 652 C C . ALA A 1 84 ? 4.059 -7.814 -23.956 1.00 97.81 84 ALA A C 1
ATOM 654 O O . ALA A 1 84 ? 4.098 -9.011 -23.678 1.00 97.81 84 ALA A O 1
ATOM 655 N N . ILE A 1 85 ? 5.120 -7.015 -23.809 1.00 96.81 85 ILE A N 1
ATOM 656 C CA . ILE A 1 85 ? 6.427 -7.456 -23.297 1.00 96.81 85 ILE A CA 1
ATOM 657 C C . ILE A 1 85 ? 6.285 -8.051 -21.889 1.00 96.81 85 ILE A C 1
ATOM 659 O O . ILE A 1 85 ? 6.779 -9.145 -21.600 1.00 96.81 85 ILE A O 1
ATOM 663 N N . SER A 1 86 ? 5.580 -7.351 -20.998 1.00 97.00 86 SER A N 1
ATOM 664 C CA . SER A 1 86 ? 5.402 -7.765 -19.605 1.00 97.00 86 SER A CA 1
ATOM 665 C C . SER A 1 86 ? 4.517 -9.002 -19.430 1.00 97.00 86 SER A C 1
ATOM 667 O O . SER A 1 86 ? 4.638 -9.673 -18.405 1.00 97.00 86 SER A O 1
ATOM 669 N N . ARG A 1 87 ? 3.657 -9.327 -20.404 1.00 96.06 87 ARG A N 1
ATOM 670 C CA . ARG A 1 87 ? 2.823 -10.543 -20.421 1.00 96.06 87 ARG A CA 1
ATOM 671 C C . ARG A 1 87 ? 3.585 -11.803 -20.805 1.00 96.06 87 ARG A C 1
ATOM 673 O O . ARG A 1 87 ? 3.145 -12.891 -20.456 1.00 96.06 87 ARG A O 1
ATOM 680 N N . GLN A 1 88 ? 4.696 -11.679 -21.524 1.00 92.44 88 GLN A N 1
ATOM 681 C CA . GLN A 1 88 ? 5.401 -12.846 -22.048 1.00 92.44 88 GLN A CA 1
ATOM 682 C C . GLN A 1 88 ? 5.861 -13.781 -20.922 1.00 92.44 88 GLN A C 1
ATOM 684 O O . GLN A 1 88 ? 6.421 -13.355 -19.907 1.00 92.44 88 GLN A O 1
ATOM 689 N N . ASP A 1 89 ? 5.621 -15.073 -21.108 1.00 87.62 89 ASP A N 1
ATOM 690 C CA . ASP A 1 89 ? 6.158 -16.111 -20.241 1.00 87.62 89 ASP A CA 1
ATOM 691 C C . ASP A 1 89 ? 7.481 -16.598 -20.811 1.00 87.62 89 ASP A C 1
ATOM 693 O O . ASP A 1 89 ? 7.583 -16.985 -21.977 1.00 87.62 89 ASP A O 1
ATOM 697 N N . TRP A 1 90 ? 8.507 -16.576 -19.968 1.00 83.75 90 TRP A N 1
ATOM 698 C CA . TRP A 1 90 ? 9.853 -16.957 -20.354 1.00 83.75 90 TRP A CA 1
ATOM 699 C C . TRP A 1 90 ? 10.277 -18.198 -19.584 1.00 83.75 90 TRP A C 1
ATOM 701 O O . TRP A 1 90 ? 10.281 -18.162 -18.349 1.00 83.75 90 TRP A O 1
ATOM 711 N N . PRO A 1 91 ? 10.655 -19.295 -20.268 1.00 79.62 91 PRO A N 1
ATOM 712 C CA . PRO A 1 91 ? 11.256 -20.422 -19.579 1.00 79.62 91 PRO A CA 1
ATOM 713 C C . PRO A 1 91 ? 12.547 -19.961 -18.882 1.00 79.62 91 PRO A C 1
ATOM 715 O O . PRO A 1 91 ? 13.204 -19.033 -19.366 1.00 79.62 91 PRO A O 1
ATOM 718 N N . PRO A 1 92 ? 12.957 -20.613 -17.778 1.00 76.06 92 PRO A N 1
ATOM 719 C CA . PRO A 1 92 ? 14.182 -20.297 -17.039 1.00 76.06 92 PRO A CA 1
ATOM 720 C C . PRO A 1 92 ? 15.451 -20.742 -17.796 1.00 76.06 92 PRO A C 1
ATOM 722 O O . PRO A 1 92 ? 16.377 -21.319 -17.232 1.00 76.06 92 PRO A O 1
ATOM 725 N N . THR A 1 93 ? 15.500 -20.494 -19.102 1.00 77.00 93 THR A N 1
ATOM 726 C CA . THR A 1 93 ? 16.635 -20.730 -19.992 1.00 77.00 93 THR A CA 1
ATOM 727 C C . THR A 1 93 ? 17.223 -19.393 -20.417 1.00 77.00 93 THR A C 1
ATOM 729 O O . THR A 1 93 ? 16.498 -18.415 -20.605 1.00 77.00 93 THR A O 1
ATOM 732 N N . ARG A 1 94 ? 18.549 -19.317 -20.583 1.00 69.69 94 ARG A N 1
ATOM 733 C CA . ARG A 1 94 ? 19.196 -18.083 -21.053 1.00 69.69 94 ARG A CA 1
ATOM 734 C C . ARG A 1 94 ? 18.590 -17.638 -22.392 1.00 69.69 94 ARG A C 1
ATOM 736 O O . ARG A 1 94 ? 18.401 -18.497 -23.254 1.00 69.69 94 ARG A O 1
ATOM 743 N N . PRO A 1 95 ? 18.321 -16.335 -22.587 1.00 75.69 95 PRO A N 1
ATOM 744 C CA . PRO A 1 95 ? 18.628 -15.178 -21.720 1.00 75.69 95 PRO A CA 1
ATOM 745 C C . PRO A 1 95 ? 17.460 -14.749 -20.792 1.00 75.69 95 PRO A C 1
ATOM 747 O O . PRO A 1 95 ? 16.829 -13.711 -20.979 1.00 75.69 95 PRO A O 1
ATOM 750 N N . TYR A 1 96 ? 17.154 -15.558 -19.770 1.00 87.12 96 TYR A N 1
ATOM 751 C CA . TYR A 1 96 ? 16.078 -15.306 -18.799 1.00 87.12 96 TYR A CA 1
ATOM 752 C C . TYR A 1 96 ? 16.194 -13.953 -18.068 1.00 87.12 96 TYR A C 1
ATOM 754 O O . TYR A 1 96 ? 15.205 -13.231 -17.950 1.00 87.12 96 TYR A O 1
ATOM 762 N N . LYS A 1 97 ? 17.400 -13.574 -17.619 1.00 92.19 97 LYS A N 1
ATOM 763 C CA . LYS A 1 97 ? 17.652 -12.328 -16.870 1.00 92.19 97 LYS A CA 1
ATOM 764 C C . LYS A 1 97 ? 17.246 -11.096 -17.676 1.00 92.19 97 LYS A C 1
ATOM 766 O O . LYS A 1 97 ? 16.457 -10.284 -17.203 1.00 92.19 97 LYS A O 1
ATOM 771 N N . GLU A 1 98 ? 17.779 -10.956 -18.886 1.00 93.62 98 GLU A N 1
ATOM 772 C CA . GLU A 1 98 ? 17.574 -9.785 -19.739 1.00 93.62 98 GLU A CA 1
ATOM 773 C C . GLU A 1 98 ? 16.090 -9.597 -20.057 1.00 93.62 98 GLU A C 1
ATOM 775 O O . GLU A 1 98 ? 15.576 -8.477 -20.018 1.00 93.62 98 GLU A O 1
ATOM 780 N N . ARG A 1 99 ? 15.375 -10.704 -20.281 1.00 94.12 99 ARG A N 1
ATOM 781 C CA . ARG A 1 99 ? 13.939 -10.693 -20.563 1.00 94.12 99 ARG A CA 1
ATOM 782 C C . ARG A 1 99 ? 13.115 -10.253 -19.358 1.00 94.12 99 ARG A C 1
ATOM 784 O O . ARG A 1 99 ? 12.308 -9.342 -19.502 1.00 94.12 99 ARG A O 1
ATOM 791 N N . ILE A 1 100 ? 13.351 -10.799 -18.162 1.00 94.94 100 ILE A N 1
ATOM 792 C CA . ILE A 1 100 ? 12.630 -10.337 -16.963 1.00 94.94 100 ILE A CA 1
ATOM 793 C C . ILE A 1 100 ? 12.964 -8.875 -16.645 1.00 94.94 100 ILE A C 1
ATOM 795 O O . ILE A 1 100 ? 12.073 -8.097 -16.311 1.00 94.94 100 ILE A O 1
ATOM 799 N N . MET A 1 101 ? 14.224 -8.460 -16.789 1.00 95.00 101 MET A N 1
ATOM 800 C CA . MET A 1 101 ? 14.592 -7.056 -16.601 1.00 95.00 101 MET A CA 1
ATOM 801 C C . MET A 1 101 ? 13.875 -6.140 -17.599 1.00 95.00 101 MET A C 1
ATOM 803 O O . MET A 1 101 ? 13.421 -5.065 -17.221 1.00 95.00 101 MET A O 1
ATOM 807 N N . THR A 1 102 ? 13.705 -6.583 -18.845 1.00 96.06 102 THR A N 1
ATOM 808 C CA . THR A 1 102 ? 12.907 -5.867 -19.850 1.00 96.06 102 THR A CA 1
ATOM 809 C C . THR A 1 102 ? 11.451 -5.711 -19.387 1.00 96.06 102 THR A C 1
ATOM 811 O O . THR A 1 102 ? 10.893 -4.617 -19.487 1.00 96.06 102 THR A O 1
ATOM 814 N N . GLN A 1 103 ? 10.842 -6.754 -18.805 1.00 96.94 103 GLN A N 1
ATOM 815 C CA . GLN A 1 103 ? 9.491 -6.671 -18.224 1.00 96.94 103 GLN A CA 1
ATOM 816 C C . GLN A 1 103 ? 9.427 -5.682 -17.059 1.00 96.94 103 GLN A C 1
ATOM 818 O O . GLN A 1 103 ? 8.507 -4.868 -16.996 1.00 96.94 103 GLN A O 1
ATOM 823 N N . TYR A 1 104 ? 10.416 -5.729 -16.164 1.00 97.12 104 TYR A N 1
ATOM 824 C CA . TYR A 1 104 ? 10.523 -4.822 -15.025 1.00 97.12 104 TYR A CA 1
ATOM 825 C C . TYR A 1 104 ? 10.595 -3.358 -15.477 1.00 97.12 104 TYR A C 1
ATOM 827 O O . TYR A 1 104 ? 9.779 -2.546 -15.046 1.00 97.12 104 TYR A O 1
ATOM 835 N N . TYR A 1 105 ? 11.516 -3.016 -16.386 1.00 97.50 105 TYR A N 1
ATOM 836 C CA . TYR A 1 105 ? 11.662 -1.636 -16.862 1.00 97.50 105 TYR A CA 1
ATOM 837 C C . TYR A 1 105 ? 10.483 -1.180 -17.721 1.00 97.50 105 TYR A C 1
ATOM 839 O O . TYR A 1 105 ? 10.146 -0.002 -17.693 1.00 97.50 105 TYR A O 1
ATOM 847 N N . SER A 1 106 ? 9.805 -2.091 -18.424 1.00 98.12 106 SER A N 1
ATOM 848 C CA . SER A 1 106 ? 8.550 -1.771 -19.116 1.00 98.12 106 SER A CA 1
ATOM 849 C C . SER A 1 106 ? 7.471 -1.326 -18.125 1.00 98.12 106 SER A C 1
ATOM 851 O O . SER A 1 106 ? 6.876 -0.265 -18.302 1.00 98.12 106 SER A O 1
ATOM 853 N N . LEU A 1 107 ? 7.262 -2.079 -17.039 1.00 98.31 107 LEU A N 1
ATOM 854 C CA . LEU A 1 107 ? 6.298 -1.716 -15.992 1.00 98.31 107 LEU A CA 1
ATOM 855 C C . LEU A 1 107 ? 6.721 -0.457 -15.224 1.00 98.31 107 LEU A C 1
ATOM 857 O O . LEU A 1 107 ? 5.877 0.379 -14.907 1.00 98.31 107 LEU A O 1
ATOM 861 N N . SER A 1 108 ? 8.020 -0.286 -14.969 1.00 97.56 108 SER A N 1
ATOM 862 C CA . SER A 1 108 ? 8.566 0.922 -14.343 1.00 97.56 108 SER A CA 1
ATOM 863 C C . SER A 1 108 ? 8.365 2.165 -15.205 1.00 97.56 108 SER A C 1
ATOM 865 O O . SER A 1 108 ? 7.914 3.196 -14.705 1.00 97.56 108 SER A O 1
ATOM 867 N N . ALA A 1 109 ? 8.563 2.050 -16.519 1.00 97.81 109 ALA A N 1
ATOM 868 C CA . ALA A 1 109 ? 8.270 3.125 -17.453 1.00 97.81 109 ALA A CA 1
ATOM 869 C C . ALA A 1 109 ? 6.777 3.503 -17.422 1.00 97.81 109 ALA A C 1
ATOM 871 O O . ALA A 1 109 ? 6.458 4.687 -17.343 1.00 97.81 109 ALA A O 1
ATOM 872 N N . LEU A 1 110 ? 5.858 2.526 -17.403 1.00 98.38 110 LEU A N 1
ATOM 873 C CA . LEU A 1 110 ? 4.417 2.794 -17.267 1.00 98.38 110 LEU A CA 1
ATOM 874 C C . LEU A 1 110 ? 4.069 3.454 -15.925 1.00 98.38 110 LEU A C 1
ATOM 876 O O . LEU A 1 110 ? 3.270 4.394 -15.886 1.00 98.38 110 LEU A O 1
ATOM 880 N N . ARG A 1 111 ? 4.697 3.009 -14.830 1.00 98.00 111 ARG A N 1
ATOM 881 C CA . ARG A 1 111 ? 4.553 3.627 -13.507 1.00 98.00 111 ARG A CA 1
ATOM 882 C C . ARG A 1 111 ? 4.980 5.091 -13.549 1.00 98.00 111 ARG A C 1
ATOM 884 O O . ARG A 1 111 ? 4.212 5.954 -13.141 1.00 98.00 111 ARG A O 1
ATOM 891 N N . ASN A 1 112 ? 6.176 5.384 -14.052 1.00 97.06 112 ASN A N 1
ATOM 892 C CA . ASN A 1 112 ? 6.692 6.750 -14.110 1.00 97.06 112 ASN A CA 1
ATOM 893 C C . ASN A 1 112 ? 5.843 7.633 -15.034 1.00 97.06 112 ASN A C 1
ATOM 895 O O . ASN A 1 112 ? 5.489 8.744 -14.653 1.00 97.06 112 ASN A O 1
ATOM 899 N N . LEU A 1 113 ? 5.412 7.108 -16.182 1.00 96.56 113 LEU A N 1
ATOM 900 C CA . LEU A 1 113 ? 4.530 7.811 -17.112 1.00 96.56 113 LEU A CA 1
ATOM 901 C C . LEU A 1 113 ? 3.166 8.163 -16.497 1.00 96.56 113 LEU A C 1
ATOM 903 O O . LEU A 1 113 ? 2.611 9.216 -16.785 1.00 96.56 113 LEU A O 1
ATOM 907 N N . THR A 1 114 ? 2.640 7.324 -15.601 1.00 96.94 114 THR A N 1
ATOM 908 C CA . THR A 1 114 ? 1.381 7.596 -14.878 1.00 96.94 114 THR A CA 1
ATOM 909 C C . THR A 1 114 ? 1.477 8.824 -13.967 1.00 96.94 114 THR A C 1
ATOM 911 O O . THR A 1 114 ? 0.464 9.435 -13.634 1.00 96.94 114 THR A O 1
ATOM 914 N N . ARG A 1 115 ? 2.694 9.223 -13.588 1.00 95.44 115 ARG A N 1
ATOM 915 C CA . ARG A 1 115 ? 2.965 10.386 -12.734 1.00 95.44 115 ARG A CA 1
ATOM 916 C C . ARG A 1 115 ? 3.178 11.673 -13.533 1.00 95.44 115 ARG A C 1
ATOM 918 O O . ARG A 1 115 ? 3.341 12.729 -12.926 1.00 95.44 115 ARG A O 1
ATOM 925 N N . THR A 1 116 ? 3.191 11.609 -14.866 1.00 94.44 116 THR A N 1
ATOM 926 C CA . THR A 1 116 ? 3.386 12.779 -15.732 1.00 94.44 116 THR A CA 1
ATOM 927 C C . THR A 1 116 ? 2.077 13.224 -16.384 1.00 94.44 116 THR A C 1
ATOM 929 O O . THR A 1 116 ? 1.101 12.479 -16.468 1.00 94.44 116 THR A O 1
ATOM 932 N N . GLY A 1 117 ? 2.048 14.475 -16.846 1.00 94.38 117 GLY A N 1
ATOM 933 C CA . GLY A 1 117 ? 0.882 15.043 -17.517 1.00 94.38 117 GLY A CA 1
ATOM 934 C C . GLY A 1 117 ? -0.224 15.571 -16.609 1.00 94.38 117 GLY A C 1
ATOM 935 O O . GLY A 1 117 ? -0.232 15.425 -15.389 1.00 94.38 117 GLY A O 1
ATOM 936 N N . SER A 1 118 ? -1.180 16.224 -17.254 1.00 94.12 118 SER A N 1
ATOM 937 C CA . SER A 1 118 ? -2.389 16.758 -16.638 1.00 94.12 118 SER A CA 1
ATOM 938 C C . SER A 1 118 ? -3.334 15.643 -16.172 1.00 94.12 118 SER A C 1
ATOM 940 O O . SER A 1 118 ? -3.257 14.498 -16.614 1.00 94.12 118 SER A O 1
ATOM 942 N N . ASN A 1 119 ? -4.298 15.971 -15.305 1.00 94.06 119 ASN A N 1
ATOM 943 C CA . ASN A 1 119 ? -5.287 14.994 -14.822 1.00 94.06 119 ASN A CA 1
ATOM 944 C C . ASN A 1 119 ? -6.092 14.332 -15.958 1.00 94.06 119 ASN A C 1
ATOM 946 O O . ASN A 1 119 ? -6.514 13.187 -15.819 1.00 94.06 119 ASN A O 1
ATOM 950 N N . SER A 1 120 ? -6.346 15.037 -17.065 1.00 95.31 120 SER A N 1
ATOM 951 C CA . SER A 1 120 ? -7.032 14.472 -18.235 1.00 95.31 120 SER A CA 1
ATOM 952 C C . SER A 1 120 ? -6.132 13.509 -19.013 1.00 95.31 120 SER A C 1
ATOM 954 O O . SER A 1 120 ? -6.585 12.429 -19.386 1.00 95.31 120 SER A O 1
ATOM 956 N N . GLU A 1 121 ? -4.856 13.859 -19.210 1.00 95.75 121 GLU A N 1
ATOM 957 C CA . GLU A 1 121 ? -3.861 12.977 -19.834 1.00 95.75 121 GLU A CA 1
ATOM 958 C C . GLU A 1 121 ? -3.659 11.697 -19.008 1.00 95.75 121 GLU A C 1
ATOM 960 O O . GLU A 1 121 ? -3.692 10.607 -19.576 1.00 95.75 121 GLU A O 1
ATOM 965 N N . ARG A 1 122 ? -3.556 11.806 -17.676 1.00 96.19 122 ARG A N 1
ATOM 966 C CA . ARG A 1 122 ? -3.410 10.654 -16.767 1.00 96.19 122 ARG A CA 1
ATOM 967 C C . ARG A 1 122 ? -4.623 9.723 -16.776 1.00 96.19 122 ARG A C 1
ATOM 969 O O . ARG A 1 122 ? -4.453 8.508 -16.825 1.00 96.19 122 ARG A O 1
ATOM 976 N N . ARG A 1 123 ? -5.847 10.265 -16.819 1.00 96.69 123 ARG A N 1
ATOM 977 C CA . ARG A 1 123 ? -7.070 9.452 -16.975 1.00 96.69 123 ARG A CA 1
ATOM 978 C C . ARG A 1 123 ? -7.119 8.723 -18.312 1.00 96.69 123 ARG A C 1
ATOM 980 O O . ARG A 1 123 ? -7.436 7.540 -18.337 1.00 96.69 123 ARG A O 1
ATOM 987 N N . ARG A 1 124 ? -6.762 9.401 -19.408 1.00 97.38 124 ARG A N 1
ATOM 988 C CA . ARG A 1 124 ? -6.676 8.764 -20.729 1.00 97.38 124 ARG A CA 1
ATOM 989 C C . ARG A 1 124 ? -5.634 7.646 -20.728 1.00 97.38 124 ARG A C 1
ATOM 991 O O . ARG A 1 124 ? -5.917 6.557 -21.205 1.00 97.38 124 ARG A O 1
ATOM 998 N N . LEU A 1 125 ? -4.459 7.899 -20.155 1.00 97.62 125 LEU A N 1
ATOM 999 C CA . LEU A 1 125 ? -3.404 6.901 -20.012 1.00 97.62 125 LEU A CA 1
ATOM 1000 C C . LEU A 1 125 ? -3.883 5.677 -19.214 1.00 97.62 125 LEU A C 1
ATOM 1002 O O . LEU A 1 125 ? -3.676 4.547 -19.651 1.00 97.62 125 LEU A O 1
ATOM 1006 N N . ARG A 1 126 ? -4.570 5.891 -18.084 1.00 97.50 126 ARG A N 1
ATOM 1007 C CA . ARG A 1 126 ? -5.217 4.821 -17.311 1.00 97.50 126 ARG A CA 1
ATOM 1008 C C . ARG A 1 126 ? -6.199 4.032 -18.175 1.00 97.50 126 ARG A C 1
ATOM 1010 O O . ARG A 1 126 ? -6.158 2.808 -18.153 1.00 97.50 126 ARG A O 1
ATOM 1017 N N . ASP A 1 127 ? -7.078 4.703 -18.915 1.00 98.12 127 ASP A N 1
ATOM 1018 C CA . ASP A 1 127 ? -8.084 4.038 -19.752 1.00 98.12 127 ASP A CA 1
ATOM 1019 C C . ASP A 1 127 ? -7.431 3.189 -20.851 1.00 98.12 127 ASP A C 1
ATOM 1021 O O . ASP A 1 127 ? -7.870 2.073 -21.122 1.00 98.12 127 ASP A O 1
ATOM 1025 N N . ASP A 1 128 ? -6.347 3.682 -21.446 1.00 98.06 128 ASP A N 1
ATOM 1026 C CA . ASP A 1 128 ? -5.548 2.949 -22.425 1.00 98.06 128 ASP A CA 1
ATOM 1027 C C . ASP A 1 128 ? -4.888 1.701 -21.798 1.00 98.06 128 ASP A C 1
ATOM 1029 O O . ASP A 1 128 ? -4.935 0.629 -22.396 1.00 98.06 128 ASP A O 1
ATOM 1033 N N . MET A 1 129 ? -4.339 1.798 -20.579 1.00 98.44 129 MET A N 1
ATOM 1034 C CA . MET A 1 129 ? -3.772 0.647 -19.853 1.00 98.44 129 MET A CA 1
ATOM 1035 C C . MET A 1 129 ? -4.839 -0.362 -19.398 1.00 98.44 129 MET A C 1
ATOM 1037 O O . MET A 1 129 ? -4.593 -1.568 -19.402 1.00 98.44 129 MET A O 1
ATOM 1041 N N . LEU A 1 130 ? -6.026 0.108 -19.002 1.00 98.06 130 LEU A N 1
ATOM 1042 C CA . LEU A 1 130 ? -7.152 -0.749 -18.617 1.00 98.06 130 LEU A CA 1
ATOM 1043 C C . LEU A 1 130 ? -7.692 -1.548 -19.804 1.00 98.06 130 LEU A C 1
ATOM 1045 O O . LEU A 1 130 ? -8.035 -2.712 -19.629 1.00 98.06 130 LEU A O 1
ATOM 1049 N N . ARG A 1 131 ? -7.728 -0.958 -21.007 1.00 98.00 131 ARG A N 1
ATOM 1050 C CA . ARG A 1 131 ? -8.093 -1.668 -22.248 1.00 98.00 131 ARG A CA 1
ATOM 1051 C C . ARG A 1 131 ? -7.121 -2.791 -22.610 1.00 98.00 131 ARG A C 1
ATOM 1053 O O . ARG A 1 131 ? -7.488 -3.689 -23.354 1.00 98.00 131 ARG A O 1
ATOM 1060 N N . GLU A 1 132 ? -5.908 -2.727 -22.081 1.00 98.19 132 GLU A N 1
ATOM 1061 C CA . GLU A 1 132 ? -4.858 -3.732 -22.226 1.00 98.19 132 GLU A CA 1
ATOM 1062 C C . GLU A 1 132 ? -4.734 -4.609 -20.956 1.00 98.19 132 GLU A C 1
ATOM 1064 O O . GLU A 1 132 ? -3.697 -5.217 -20.721 1.00 98.19 132 GLU A O 1
ATOM 1069 N N . ASP A 1 133 ? -5.766 -4.666 -20.106 1.00 97.50 133 ASP A N 1
ATOM 1070 C CA . ASP A 1 133 ? -5.853 -5.443 -18.855 1.00 97.50 133 ASP A CA 1
ATOM 1071 C C . ASP A 1 133 ? -4.627 -5.348 -17.927 1.00 97.50 133 ASP A C 1
ATOM 1073 O O . ASP A 1 133 ? -4.175 -6.350 -17.360 1.00 97.50 133 ASP A O 1
ATOM 1077 N N . ILE A 1 134 ? -4.091 -4.138 -17.722 1.00 98.25 134 ILE A N 1
ATOM 1078 C CA . ILE A 1 134 ? -2.934 -3.924 -16.833 1.00 98.25 134 ILE A CA 1
ATOM 1079 C C . ILE A 1 134 ? -3.136 -4.506 -15.425 1.00 98.25 134 ILE A C 1
ATOM 1081 O O . ILE A 1 134 ? -2.190 -4.977 -14.800 1.00 98.25 134 ILE A O 1
ATOM 1085 N N . VAL A 1 135 ? -4.372 -4.506 -14.919 1.00 98.06 135 VAL A N 1
ATOM 1086 C CA . VAL A 1 135 ? -4.677 -4.995 -13.571 1.00 98.06 135 VAL A CA 1
ATOM 1087 C C . VAL A 1 135 ? -4.517 -6.510 -13.476 1.00 98.06 135 VAL A C 1
ATOM 1089 O O . VAL A 1 135 ? -3.893 -6.992 -12.534 1.00 98.06 135 VAL A O 1
ATOM 1092 N N . GLU A 1 136 ? -5.036 -7.257 -14.453 1.00 97.81 136 GLU A N 1
ATOM 1093 C CA . GLU A 1 136 ? -4.879 -8.713 -14.486 1.00 97.81 136 GLU A CA 1
ATOM 1094 C C . GLU A 1 136 ? -3.401 -9.084 -14.633 1.00 97.81 136 GLU A C 1
ATOM 1096 O O . GLU A 1 136 ? -2.911 -9.967 -13.935 1.00 97.81 136 GLU A O 1
ATOM 1101 N N . LEU A 1 137 ? -2.652 -8.338 -15.451 1.00 97.94 137 LEU A N 1
ATOM 1102 C CA . LEU A 1 137 ? -1.204 -8.498 -15.551 1.00 97.94 137 LEU A CA 1
ATOM 1103 C C . LEU A 1 137 ? -0.505 -8.282 -14.194 1.00 97.94 137 LEU A C 1
ATOM 1105 O O . LEU A 1 137 ? 0.340 -9.087 -13.800 1.00 97.94 137 LEU A O 1
ATOM 1109 N N . CYS A 1 138 ? -0.862 -7.231 -13.450 1.00 98.38 138 CYS A N 1
ATOM 1110 C CA . CYS A 1 138 ? -0.320 -6.996 -12.110 1.00 98.38 138 CYS A CA 1
ATOM 1111 C C . CYS A 1 138 ? -0.648 -8.146 -11.144 1.00 98.38 138 CYS A C 1
ATOM 1113 O O . CYS A 1 138 ? 0.239 -8.606 -10.425 1.00 98.38 138 CYS A O 1
ATOM 1115 N N . LEU A 1 139 ? -1.887 -8.649 -11.153 1.00 97.81 139 LEU A N 1
ATOM 1116 C CA . LEU A 1 139 ? -2.306 -9.790 -10.331 1.00 97.81 139 LEU A CA 1
ATOM 1117 C C . LEU A 1 139 ? -1.549 -11.074 -10.692 1.00 97.81 139 LEU A C 1
ATOM 1119 O O . LEU A 1 139 ? -1.173 -11.836 -9.803 1.00 97.81 139 LEU A O 1
ATOM 1123 N N . GLN A 1 140 ? -1.289 -11.315 -11.978 1.00 96.81 140 GLN A N 1
ATOM 1124 C CA . GLN A 1 140 ? -0.479 -12.447 -12.428 1.00 96.81 140 GLN A CA 1
ATOM 1125 C C . GLN A 1 140 ? 0.949 -12.355 -11.894 1.00 96.81 140 GLN A C 1
ATOM 1127 O O . GLN A 1 140 ? 1.460 -13.332 -11.348 1.00 96.81 140 GLN A O 1
ATOM 1132 N N . HIS A 1 141 ? 1.580 -11.183 -11.981 1.00 96.19 141 HIS A N 1
ATOM 1133 C CA . HIS A 1 141 ? 2.932 -10.972 -11.459 1.00 96.19 141 HIS A CA 1
ATOM 1134 C C . HIS A 1 141 ? 3.010 -11.047 -9.933 1.00 96.19 141 HIS A C 1
ATOM 1136 O O . HIS A 1 141 ? 4.004 -11.565 -9.438 1.00 96.19 141 HIS A O 1
ATOM 1142 N N . LEU A 1 142 ? 1.974 -10.629 -9.193 1.00 95.69 142 LEU A N 1
ATOM 1143 C CA . LEU A 1 142 ? 1.878 -10.836 -7.735 1.00 95.69 142 LEU A CA 1
ATOM 1144 C C . LEU A 1 142 ? 1.852 -12.319 -7.333 1.00 95.69 142 LEU A C 1
ATOM 1146 O O . LEU A 1 142 ? 2.183 -12.650 -6.199 1.00 95.69 142 LEU A O 1
ATOM 1150 N N . ARG A 1 143 ? 1.446 -13.212 -8.244 1.00 93.62 143 ARG A N 1
ATOM 1151 C CA . ARG A 1 143 ? 1.443 -14.669 -8.031 1.00 93.62 143 ARG A CA 1
ATOM 1152 C C . ARG A 1 143 ? 2.742 -15.341 -8.484 1.00 93.62 143 ARG A C 1
ATOM 1154 O O . ARG A 1 143 ? 2.914 -16.538 -8.250 1.00 93.62 143 ARG A O 1
ATOM 1161 N N . ARG A 1 144 ? 3.631 -14.627 -9.187 1.00 88.38 144 ARG A N 1
ATOM 1162 C CA . ARG A 1 144 ? 4.905 -15.188 -9.666 1.00 88.38 144 ARG A CA 1
ATOM 1163 C C . ARG A 1 144 ? 5.897 -15.320 -8.509 1.00 88.38 144 ARG A C 1
ATOM 1165 O O . ARG A 1 144 ? 5.637 -14.952 -7.378 1.00 88.38 144 ARG A O 1
ATOM 1172 N N . ARG A 1 145 ? 7.059 -15.920 -8.774 1.00 88.44 145 ARG A N 1
ATOM 1173 C CA . ARG A 1 145 ? 8.069 -16.139 -7.727 1.00 88.44 145 ARG A CA 1
ATOM 1174 C C . ARG A 1 145 ? 8.933 -14.902 -7.469 1.00 88.44 145 ARG A C 1
ATOM 1176 O O . ARG A 1 145 ? 9.424 -14.751 -6.360 1.00 88.44 145 ARG A O 1
ATOM 1183 N N . LEU A 1 146 ? 9.170 -14.053 -8.471 1.00 93.94 146 LEU A N 1
ATOM 1184 C CA . LEU A 1 146 ? 10.248 -13.057 -8.436 1.00 93.94 146 LEU A CA 1
ATOM 1185 C C . LEU A 1 146 ? 9.903 -11.808 -7.615 1.00 93.94 146 LEU A C 1
ATOM 1187 O O . LEU A 1 146 ? 8.943 -11.099 -7.917 1.00 93.94 146 LEU A O 1
ATOM 1191 N N . CYS A 1 147 ? 10.745 -11.481 -6.633 1.00 94.56 147 CYS A N 1
ATOM 1192 C CA . CYS A 1 147 ? 10.505 -10.360 -5.725 1.00 94.56 147 CYS A CA 1
ATOM 1193 C C . CYS A 1 147 ? 10.530 -8.993 -6.426 1.00 94.56 147 CYS A C 1
ATOM 1195 O O . CYS A 1 147 ? 9.781 -8.100 -6.029 1.00 94.56 147 CYS A O 1
ATOM 1197 N N . ILE A 1 148 ? 11.335 -8.827 -7.487 1.00 95.25 148 ILE A N 1
ATOM 1198 C CA . ILE A 1 148 ? 11.366 -7.562 -8.242 1.00 95.25 148 ILE A CA 1
ATOM 1199 C C . ILE A 1 148 ? 10.057 -7.300 -8.973 1.00 95.25 148 ILE A C 1
ATOM 1201 O O . ILE A 1 148 ? 9.648 -6.147 -9.111 1.00 95.25 148 ILE A O 1
ATOM 1205 N N . MET A 1 149 ? 9.388 -8.374 -9.401 1.00 96.31 149 MET A N 1
ATOM 1206 C CA . MET A 1 149 ? 8.104 -8.281 -10.077 1.00 96.31 149 MET A CA 1
ATOM 1207 C C . MET A 1 149 ? 7.015 -7.916 -9.076 1.00 96.31 149 MET A C 1
ATOM 1209 O O . MET A 1 149 ? 6.232 -7.022 -9.371 1.00 96.31 149 MET A O 1
ATOM 1213 N N . HIS A 1 150 ? 7.025 -8.497 -7.869 1.00 96.00 150 HIS A N 1
ATOM 1214 C CA . HIS A 1 150 ? 6.113 -8.091 -6.791 1.00 96.00 150 HIS A CA 1
ATOM 1215 C C . HIS A 1 150 ? 6.227 -6.603 -6.480 1.00 96.00 150 HIS A C 1
ATOM 1217 O O . HIS A 1 150 ? 5.221 -5.896 -6.484 1.00 96.00 150 HIS A O 1
ATOM 1223 N N . LYS A 1 151 ? 7.452 -6.107 -6.271 1.00 95.69 151 LYS A N 1
ATOM 1224 C CA . LYS A 1 151 ? 7.654 -4.693 -5.959 1.00 95.69 151 LYS A CA 1
ATOM 1225 C C . LYS A 1 151 ? 7.126 -3.789 -7.066 1.00 95.69 151 LYS A C 1
ATOM 1227 O O . LYS A 1 151 ? 6.375 -2.864 -6.773 1.00 95.69 151 LYS A O 1
ATOM 1232 N N . ILE A 1 152 ? 7.511 -4.035 -8.323 1.00 97.50 152 ILE A N 1
ATOM 1233 C CA . ILE A 1 152 ? 7.151 -3.108 -9.400 1.00 97.50 152 ILE A CA 1
ATOM 1234 C C . ILE A 1 152 ? 5.647 -3.075 -9.659 1.00 97.50 152 ILE A C 1
ATOM 1236 O O . ILE A 1 152 ? 5.118 -2.003 -9.941 1.00 97.50 152 ILE A O 1
ATOM 1240 N N . VAL A 1 153 ? 4.938 -4.200 -9.513 1.00 98.12 153 VAL A N 1
ATOM 1241 C CA . VAL A 1 153 ? 3.478 -4.208 -9.687 1.00 98.12 153 VAL A CA 1
ATOM 1242 C C . VAL A 1 153 ? 2.740 -3.617 -8.498 1.00 98.12 153 VAL A C 1
ATOM 1244 O O . VAL A 1 153 ? 1.747 -2.932 -8.710 1.00 98.12 153 VAL A O 1
ATOM 1247 N N . VAL A 1 154 ? 3.238 -3.795 -7.270 1.00 98.25 154 VAL A N 1
ATOM 1248 C CA . VAL A 1 154 ? 2.721 -3.077 -6.096 1.00 98.25 154 VAL A CA 1
ATOM 1249 C C . VAL A 1 154 ? 2.876 -1.571 -6.290 1.00 98.25 154 VAL A C 1
ATOM 1251 O O . VAL A 1 154 ? 1.910 -0.824 -6.150 1.00 98.25 154 VAL A O 1
ATOM 1254 N N . ASP A 1 155 ? 4.073 -1.124 -6.668 1.00 97.94 155 ASP A N 1
ATOM 1255 C CA . ASP A 1 155 ? 4.352 0.287 -6.913 1.00 97.94 155 ASP A CA 1
ATOM 1256 C C . ASP A 1 155 ? 3.527 0.843 -8.081 1.00 97.94 155 ASP A C 1
ATOM 1258 O O . ASP A 1 155 ? 3.039 1.969 -8.002 1.00 97.94 155 ASP A O 1
ATOM 1262 N N . LEU A 1 156 ? 3.331 0.061 -9.145 1.00 98.44 156 LEU A N 1
ATOM 1263 C CA . LEU A 1 156 ? 2.478 0.439 -10.267 1.00 98.44 156 LEU A CA 1
ATOM 1264 C C . LEU A 1 156 ? 1.005 0.530 -9.853 1.00 98.44 156 LEU A C 1
ATOM 1266 O O . LEU A 1 156 ? 0.361 1.514 -10.194 1.00 98.44 156 LEU A O 1
ATOM 1270 N N . LEU A 1 157 ? 0.468 -0.437 -9.102 1.00 98.38 157 LEU A N 1
ATOM 1271 C CA . LEU A 1 157 ? -0.915 -0.401 -8.607 1.00 98.38 157 LEU A CA 1
ATOM 1272 C C . LEU A 1 157 ? -1.147 0.792 -7.678 1.00 98.38 157 LEU A C 1
ATOM 1274 O O . LEU A 1 157 ? -2.159 1.480 -7.807 1.00 98.38 157 LEU A O 1
ATOM 1278 N N . ARG A 1 158 ? -0.183 1.082 -6.798 1.00 97.81 158 ARG A N 1
ATOM 1279 C CA . ARG A 1 158 ? -0.197 2.270 -5.942 1.00 97.81 158 ARG A CA 1
ATOM 1280 C C . ARG A 1 158 ? -0.231 3.550 -6.769 1.00 97.81 158 ARG A C 1
ATOM 1282 O O . ARG A 1 158 ? -1.119 4.372 -6.583 1.00 97.81 158 ARG A O 1
ATOM 1289 N N . THR A 1 159 ? 0.692 3.705 -7.719 1.00 97.56 159 THR A N 1
ATOM 1290 C CA . THR A 1 159 ? 0.760 4.887 -8.588 1.00 97.56 159 THR A CA 1
ATOM 1291 C C . THR A 1 159 ? -0.474 5.018 -9.484 1.00 97.56 159 THR A C 1
ATOM 1293 O O . THR A 1 159 ? -0.997 6.115 -9.653 1.00 97.56 159 THR A O 1
ATOM 1296 N N . LEU A 1 160 ? -1.003 3.919 -10.018 1.00 97.50 160 LEU A N 1
ATOM 1297 C CA . LEU A 1 160 ? -2.266 3.919 -10.755 1.00 97.50 160 LEU A CA 1
ATOM 1298 C C . LEU A 1 160 ? -3.432 4.355 -9.860 1.00 97.50 160 LEU A C 1
ATOM 1300 O O . LEU A 1 160 ? -4.303 5.088 -10.322 1.00 97.50 160 LEU A O 1
ATOM 1304 N N . GLY A 1 161 ? -3.443 3.953 -8.588 1.00 96.50 161 GLY A N 1
ATOM 1305 C CA . GLY A 1 161 ? -4.403 4.424 -7.593 1.00 96.50 161 GLY A CA 1
ATOM 1306 C C . GLY A 1 161 ? -4.294 5.929 -7.324 1.00 96.50 161 GLY A C 1
ATOM 1307 O O . GLY A 1 161 ? -5.292 6.634 -7.468 1.00 96.50 161 GLY A O 1
ATOM 1308 N N . THR A 1 162 ? -3.096 6.416 -6.984 1.00 94.94 162 THR A N 1
ATOM 1309 C CA . THR A 1 162 ? -2.858 7.804 -6.547 1.00 94.94 162 THR A CA 1
ATOM 1310 C C . THR A 1 162 ? -2.891 8.793 -7.708 1.00 94.94 162 THR A C 1
ATOM 1312 O O . THR A 1 162 ? -3.594 9.798 -7.657 1.00 94.94 162 THR A O 1
ATOM 1315 N N . ASP A 1 163 ? -2.116 8.517 -8.755 1.00 94.75 163 ASP A N 1
ATOM 1316 C CA . ASP A 1 163 ? -1.852 9.443 -9.857 1.00 94.75 163 ASP A CA 1
ATOM 1317 C C . ASP A 1 163 ? -2.677 9.111 -11.102 1.00 94.75 163 ASP A C 1
ATOM 1319 O O . ASP A 1 163 ? -3.070 10.004 -11.853 1.00 94.75 163 ASP A O 1
ATOM 1323 N N . GLY A 1 164 ? -2.950 7.823 -11.320 1.00 95.44 164 GLY A N 1
ATOM 1324 C CA . GLY A 1 164 ? -3.695 7.331 -12.478 1.00 95.44 164 GLY A CA 1
ATOM 1325 C C . GLY A 1 164 ? -5.214 7.351 -12.314 1.00 95.44 164 GLY A C 1
ATOM 1326 O O . GLY A 1 164 ? -5.918 7.130 -13.294 1.00 95.44 164 GLY A O 1
ATOM 1327 N N . PHE A 1 165 ? -5.744 7.620 -11.115 1.00 95.44 165 PHE A N 1
ATOM 1328 C CA . PHE A 1 165 ? -7.180 7.560 -10.811 1.00 95.44 165 PHE A CA 1
ATOM 1329 C C . PHE A 1 165 ? -7.814 6.186 -11.119 1.00 95.44 165 PHE A C 1
ATOM 1331 O O . PHE A 1 165 ? -8.963 6.111 -11.564 1.00 95.44 165 PHE A O 1
ATOM 1338 N N . LEU A 1 166 ? -7.078 5.084 -10.926 1.00 96.38 166 LEU A N 1
ATOM 1339 C CA . LEU A 1 166 ? -7.508 3.714 -11.259 1.00 96.38 166 LEU A CA 1
ATOM 1340 C C . LEU A 1 166 ? -8.872 3.355 -10.664 1.00 96.38 166 LEU A C 1
ATOM 1342 O O . LEU A 1 166 ? -9.703 2.727 -11.318 1.00 96.38 166 LEU A O 1
ATOM 1346 N N . VAL A 1 167 ? -9.115 3.796 -9.434 1.00 94.06 167 VAL A N 1
ATOM 1347 C CA . VAL A 1 167 ? -10.309 3.451 -8.660 1.00 94.06 167 VAL A CA 1
ATOM 1348 C C . VAL A 1 167 ? -11.603 3.994 -9.280 1.00 94.06 167 VAL A C 1
ATOM 1350 O O . VAL A 1 167 ? -12.667 3.418 -9.055 1.00 94.06 167 VAL A O 1
ATOM 1353 N N . GLU A 1 168 ? -11.546 5.061 -10.092 1.00 94.31 168 GLU A N 1
ATOM 1354 C CA . GLU A 1 168 ? -12.736 5.603 -10.774 1.00 94.31 168 GLU A CA 1
ATOM 1355 C C . GLU A 1 168 ? -13.430 4.517 -11.626 1.00 94.31 168 GLU A C 1
ATOM 1357 O O . GLU A 1 168 ? -14.662 4.427 -11.614 1.00 94.31 168 GLU A O 1
ATOM 1362 N N . ASN A 1 169 ? -12.634 3.640 -12.254 1.00 95.69 169 ASN A N 1
ATOM 1363 C CA . ASN A 1 169 ? -13.078 2.612 -13.203 1.00 95.69 169 ASN A CA 1
ATOM 1364 C C . ASN A 1 169 ? -12.970 1.178 -12.665 1.00 95.69 169 ASN A C 1
ATOM 1366 O O . ASN A 1 169 ? -13.243 0.219 -13.388 1.00 95.69 169 ASN A O 1
ATOM 1370 N N . LEU A 1 170 ? -12.569 1.008 -11.405 1.00 95.88 170 LEU A N 1
ATOM 1371 C CA . LEU A 1 170 ? -12.387 -0.312 -10.819 1.00 95.88 170 LEU A CA 1
ATOM 1372 C C . LEU A 1 170 ? -13.734 -0.899 -10.374 1.00 95.88 170 LEU A C 1
ATOM 1374 O O . LEU A 1 170 ? -14.552 -0.219 -9.745 1.00 95.88 170 LEU A O 1
ATOM 1378 N N . SER A 1 171 ? -13.977 -2.169 -10.704 1.00 96.88 171 SER A N 1
ATOM 1379 C CA . SER A 1 171 ? -15.129 -2.913 -10.185 1.00 96.88 171 SER A CA 1
ATOM 1380 C C . SER A 1 171 ? -14.862 -3.379 -8.751 1.00 96.88 171 SER A C 1
ATOM 1382 O O . SER A 1 171 ? -13.714 -3.604 -8.369 1.00 96.88 171 SER A O 1
ATOM 1384 N N . SER A 1 172 ? -15.916 -3.569 -7.950 1.00 97.25 172 SER A N 1
ATOM 1385 C CA . SER A 1 172 ? -15.777 -4.055 -6.568 1.00 97.25 172 SER A CA 1
ATOM 1386 C C . SER A 1 172 ? -15.125 -5.440 -6.506 1.00 97.25 172 SER A C 1
ATOM 1388 O O . SER A 1 172 ? -14.305 -5.689 -5.631 1.00 97.25 172 SER A O 1
ATOM 1390 N N . SER A 1 173 ? -15.425 -6.330 -7.461 1.00 97.81 173 SER A N 1
ATOM 1391 C CA . SER A 1 173 ? -14.783 -7.649 -7.524 1.00 97.81 173 SER A CA 1
ATOM 1392 C C . SER A 1 173 ? -13.281 -7.533 -7.767 1.00 97.81 173 SER A C 1
ATOM 1394 O O . SER A 1 173 ? -12.506 -8.151 -7.046 1.00 97.81 173 SER A O 1
ATOM 1396 N N . LEU A 1 174 ? -12.870 -6.727 -8.750 1.00 97.75 174 LEU A N 1
ATOM 1397 C CA . LEU A 1 174 ? -11.457 -6.595 -9.091 1.00 97.75 174 LEU A CA 1
ATOM 1398 C C . LEU A 1 174 ? -10.682 -5.876 -7.981 1.00 97.75 174 LEU A C 1
ATOM 1400 O O . LEU A 1 174 ? -9.566 -6.265 -7.660 1.00 97.75 174 LEU A O 1
ATOM 1404 N N . ALA A 1 175 ? -11.295 -4.884 -7.330 1.00 98.06 175 ALA A N 1
ATOM 1405 C CA . ALA A 1 175 ? -10.735 -4.266 -6.133 1.00 98.06 175 ALA A CA 1
ATOM 1406 C C . ALA A 1 175 ? -10.532 -5.277 -4.999 1.00 98.06 175 ALA A C 1
ATOM 1408 O O . ALA A 1 175 ? -9.481 -5.261 -4.367 1.00 98.06 175 ALA A O 1
ATOM 1409 N N . ALA A 1 176 ? -11.489 -6.183 -4.770 1.00 98.44 176 ALA A N 1
ATOM 1410 C CA . ALA A 1 176 ? -11.347 -7.237 -3.769 1.00 98.44 176 ALA A CA 1
ATOM 1411 C C . ALA A 1 176 ? -10.169 -8.175 -4.082 1.00 98.44 176 ALA A C 1
ATOM 1413 O O . ALA A 1 176 ? -9.392 -8.495 -3.185 1.00 98.44 176 ALA A O 1
ATOM 1414 N N . ASP A 1 177 ? -10.003 -8.573 -5.348 1.00 98.50 177 ASP A N 1
ATOM 1415 C CA . ASP A 1 177 ? -8.883 -9.419 -5.779 1.00 98.50 177 ASP A CA 1
ATOM 1416 C C . ASP A 1 177 ? -7.524 -8.713 -5.615 1.00 98.50 177 ASP A C 1
ATOM 1418 O O . ASP A 1 177 ? -6.565 -9.335 -5.156 1.00 98.50 177 ASP A O 1
ATOM 1422 N N . ILE A 1 178 ? -7.440 -7.413 -5.930 1.00 98.44 178 ILE A N 1
ATOM 1423 C CA . ILE A 1 178 ? -6.221 -6.614 -5.725 1.00 98.44 178 ILE A CA 1
ATOM 1424 C C . ILE A 1 178 ? -5.892 -6.480 -4.240 1.00 98.44 178 ILE A C 1
ATOM 1426 O O . ILE A 1 178 ? -4.764 -6.758 -3.843 1.00 98.44 178 ILE A O 1
ATOM 1430 N N . ILE A 1 179 ? -6.858 -6.053 -3.424 1.00 98.62 179 ILE A N 1
ATOM 1431 C CA . ILE A 1 179 ? -6.638 -5.799 -1.996 1.00 98.62 179 ILE A CA 1
ATOM 1432 C C . ILE A 1 179 ? -6.184 -7.081 -1.299 1.00 98.62 179 ILE A C 1
ATOM 1434 O O . ILE A 1 179 ? -5.182 -7.061 -0.592 1.00 98.62 179 ILE A O 1
ATOM 1438 N N . GLU A 1 180 ? -6.860 -8.205 -1.551 1.00 98.56 180 GLU A N 1
ATOM 1439 C CA . GLU A 1 180 ? -6.461 -9.491 -0.981 1.00 98.56 180 GLU A CA 1
ATOM 1440 C C . GLU A 1 180 ? -5.037 -9.882 -1.404 1.00 98.56 180 GLU A C 1
ATOM 1442 O O . GLU A 1 180 ? -4.216 -10.204 -0.546 1.00 98.56 180 GLU A O 1
ATOM 1447 N N . ALA A 1 181 ? -4.717 -9.825 -2.702 1.00 98.38 181 ALA A N 1
ATOM 1448 C CA . ALA A 1 181 ? -3.397 -10.210 -3.200 1.00 98.38 181 ALA A CA 1
ATOM 1449 C C . ALA A 1 181 ? -2.274 -9.340 -2.610 1.00 98.38 181 ALA A C 1
ATOM 1451 O O . ALA A 1 181 ? -1.213 -9.853 -2.252 1.00 98.38 181 ALA A O 1
ATOM 1452 N N . ILE A 1 182 ? -2.511 -8.033 -2.473 1.00 98.31 182 ILE A N 1
ATOM 1453 C CA . ILE A 1 182 ? -1.547 -7.098 -1.891 1.00 98.31 182 ILE A CA 1
ATOM 1454 C C . ILE A 1 182 ? -1.373 -7.342 -0.386 1.00 98.31 182 ILE A C 1
ATOM 1456 O O . ILE A 1 182 ? -0.238 -7.347 0.091 1.00 98.31 182 ILE A O 1
ATOM 1460 N N . CYS A 1 183 ? -2.454 -7.576 0.365 1.00 98.62 183 CYS A N 1
ATOM 1461 C CA . CYS A 1 183 ? -2.347 -7.898 1.788 1.00 98.62 183 CYS A CA 1
ATOM 1462 C C . CYS A 1 183 ? -1.612 -9.227 2.016 1.00 98.62 183 CYS A C 1
ATOM 1464 O O . CYS A 1 183 ? -0.723 -9.292 2.860 1.00 98.62 183 CYS A O 1
ATOM 1466 N N . LEU A 1 184 ? -1.908 -10.265 1.224 1.00 97.94 184 LEU A N 1
ATOM 1467 C CA . LEU A 1 184 ? -1.184 -11.540 1.284 1.00 97.94 184 LEU A CA 1
ATOM 1468 C C . LEU A 1 184 ? 0.312 -11.356 1.003 1.00 97.94 184 LEU A C 1
ATOM 1470 O O . LEU A 1 184 ? 1.144 -11.933 1.701 1.00 97.94 184 LEU A O 1
ATOM 1474 N N . TYR A 1 185 ? 0.665 -10.523 0.020 1.00 97.62 185 TYR A N 1
ATOM 1475 C CA . TYR A 1 185 ? 2.060 -10.174 -0.236 1.00 97.62 185 TYR A CA 1
ATOM 1476 C C . TYR A 1 185 ? 2.701 -9.451 0.956 1.00 97.62 185 TYR A C 1
ATOM 1478 O O . TYR A 1 185 ? 3.804 -9.814 1.354 1.00 97.62 185 TYR A O 1
ATOM 1486 N N . ALA A 1 186 ? 2.016 -8.467 1.549 1.00 97.75 186 ALA A N 1
ATOM 1487 C CA . ALA A 1 186 ? 2.524 -7.726 2.702 1.00 97.75 186 ALA A CA 1
ATOM 1488 C C . ALA A 1 186 ? 2.772 -8.629 3.927 1.00 97.75 186 ALA A C 1
ATOM 1490 O O . ALA A 1 186 ? 3.707 -8.380 4.691 1.00 97.75 186 ALA A O 1
ATOM 1491 N N . LEU A 1 187 ? 1.991 -9.700 4.084 1.00 97.75 187 LEU A N 1
ATOM 1492 C CA . LEU A 1 187 ? 2.103 -10.669 5.180 1.00 97.75 187 LEU A CA 1
ATOM 1493 C C . LEU A 1 187 ? 3.094 -11.816 4.912 1.00 97.75 187 LEU A C 1
ATOM 1495 O O . LEU A 1 187 ? 3.420 -12.565 5.828 1.00 97.75 187 LEU A O 1
ATOM 1499 N N . ALA A 1 188 ? 3.617 -11.963 3.690 1.00 96.19 188 ALA A N 1
ATOM 1500 C CA . ALA A 1 188 ? 4.473 -13.097 3.317 1.00 96.19 188 ALA A CA 1
ATOM 1501 C C . ALA A 1 188 ? 5.849 -13.117 4.022 1.00 96.19 188 ALA A C 1
ATOM 1503 O O . ALA A 1 188 ? 6.515 -14.154 4.080 1.00 96.19 188 ALA A O 1
ATOM 1504 N N . GLY A 1 189 ? 6.298 -11.968 4.527 1.00 94.75 189 GLY A N 1
ATOM 1505 C CA . GLY A 1 189 ? 7.588 -11.783 5.187 1.00 94.75 189 GLY A CA 1
ATOM 1506 C C . GLY A 1 189 ? 8.793 -11.780 4.228 1.00 94.75 189 GLY A C 1
ATOM 1507 O O . GLY A 1 189 ? 8.694 -12.174 3.062 1.00 94.75 189 GLY A O 1
ATOM 1508 N N . PRO A 1 190 ? 9.982 -11.365 4.705 1.00 95.56 190 PRO A N 1
ATOM 1509 C CA . PRO A 1 190 ? 11.159 -11.161 3.855 1.00 95.56 190 PRO A CA 1
ATOM 1510 C C . PRO A 1 190 ? 11.833 -12.461 3.391 1.00 95.56 190 PRO A C 1
ATOM 1512 O O . PRO A 1 190 ? 12.649 -12.430 2.469 1.00 95.56 190 PRO A O 1
ATOM 1515 N N . ASN A 1 191 ? 11.507 -13.611 3.994 1.00 95.62 191 ASN A N 1
ATOM 1516 C CA . ASN A 1 191 ? 12.211 -14.882 3.776 1.00 95.62 191 ASN A CA 1
ATOM 1517 C C . ASN A 1 191 ? 12.260 -15.304 2.302 1.00 95.62 191 ASN A C 1
ATOM 1519 O O . ASN A 1 191 ? 13.294 -15.770 1.823 1.00 95.62 191 ASN A O 1
ATOM 1523 N N . HIS A 1 192 ? 11.175 -15.099 1.553 1.00 93.56 192 HIS A N 1
ATOM 1524 C CA . HIS A 1 192 ? 11.150 -15.435 0.130 1.00 93.56 192 HIS A CA 1
ATOM 1525 C C . HIS A 1 192 ? 12.093 -14.541 -0.697 1.00 93.56 192 HIS A C 1
ATOM 1527 O O . HIS A 1 192 ? 12.719 -15.033 -1.636 1.00 93.56 192 HIS A O 1
ATOM 1533 N N . VAL A 1 193 ? 12.253 -13.263 -0.334 1.00 94.06 193 VAL A N 1
ATOM 1534 C CA . VAL A 1 193 ? 13.201 -12.333 -0.974 1.00 94.06 193 VAL A CA 1
ATOM 1535 C C . VAL A 1 193 ? 14.636 -12.726 -0.633 1.00 94.06 193 VAL A C 1
ATOM 1537 O O . VAL A 1 193 ? 15.471 -12.833 -1.528 1.00 94.06 193 VAL A O 1
ATOM 1540 N N . VAL A 1 194 ? 14.909 -13.022 0.643 1.00 94.38 194 VAL A N 1
ATOM 1541 C CA . VAL A 1 194 ? 16.224 -13.498 1.107 1.00 94.38 194 VAL A CA 1
ATOM 1542 C C . VAL A 1 194 ? 16.626 -14.770 0.356 1.00 94.38 194 VAL A C 1
ATOM 1544 O O . VAL A 1 194 ? 17.726 -14.839 -0.188 1.00 94.38 194 VAL A O 1
ATOM 1547 N N . SER A 1 195 ? 15.711 -15.740 0.235 1.00 94.81 195 SER A N 1
ATOM 1548 C CA . SER A 1 195 ? 15.968 -16.992 -0.488 1.00 94.81 195 SER A CA 1
ATOM 1549 C C . SER A 1 195 ? 16.333 -16.770 -1.960 1.00 94.81 195 SER A C 1
ATOM 1551 O O . SER A 1 195 ? 17.159 -17.496 -2.502 1.00 94.81 195 SER A O 1
ATOM 1553 N N . GLN A 1 196 ? 15.771 -15.740 -2.600 1.00 93.25 196 GLN A N 1
ATOM 1554 C CA . GLN A 1 196 ? 16.076 -15.401 -3.990 1.00 93.25 196 GLN A CA 1
ATOM 1555 C C . GLN A 1 196 ? 17.411 -14.684 -4.158 1.00 93.25 196 GLN A C 1
ATOM 1557 O O . GLN A 1 196 ? 18.062 -14.881 -5.177 1.00 93.25 196 GLN A O 1
ATOM 1562 N N . MET A 1 197 ? 17.831 -13.867 -3.188 1.00 92.56 197 MET A N 1
ATOM 1563 C CA . MET A 1 197 ? 19.157 -13.240 -3.239 1.00 92.56 197 MET A CA 1
ATOM 1564 C C . MET A 1 197 ? 20.279 -14.266 -3.054 1.00 92.56 197 MET A C 1
ATOM 1566 O O . MET A 1 197 ? 21.356 -14.105 -3.622 1.00 92.56 197 MET A O 1
ATOM 1570 N N . LEU A 1 198 ? 20.011 -15.333 -2.296 1.00 91.44 198 LEU A N 1
ATOM 1571 C CA . LEU A 1 198 ? 20.938 -16.449 -2.100 1.00 91.44 198 LEU A CA 1
ATOM 1572 C C . LEU A 1 198 ? 20.945 -17.446 -3.274 1.00 91.44 198 LEU A C 1
ATOM 1574 O O . LEU A 1 198 ? 21.908 -18.192 -3.427 1.00 91.44 198 LEU A O 1
ATOM 1578 N N . ASP A 1 199 ? 19.896 -17.470 -4.100 1.00 91.88 199 ASP A N 1
ATOM 1579 C CA . ASP A 1 199 ? 19.790 -18.346 -5.271 1.00 91.88 199 ASP A CA 1
ATOM 1580 C C . ASP A 1 199 ? 20.581 -17.762 -6.462 1.00 91.88 199 ASP A C 1
ATOM 1582 O O . ASP A 1 199 ? 20.210 -16.703 -6.976 1.00 91.88 199 ASP A O 1
ATOM 1586 N N . PRO A 1 200 ? 21.623 -18.442 -6.983 1.00 89.06 200 PRO A N 1
ATOM 1587 C CA . PRO A 1 200 ? 22.402 -17.958 -8.127 1.00 89.06 200 PRO A CA 1
ATOM 1588 C C . PRO A 1 200 ? 21.578 -17.691 -9.398 1.00 89.06 200 PRO A C 1
ATOM 1590 O O . PRO A 1 200 ? 21.998 -16.910 -10.252 1.00 89.06 200 PRO A O 1
ATOM 1593 N N . VAL A 1 201 ? 20.411 -18.330 -9.549 1.00 90.00 201 VAL A N 1
ATOM 1594 C CA . VAL A 1 201 ? 19.513 -18.133 -10.700 1.00 90.00 201 VAL A CA 1
ATOM 1595 C C . VAL A 1 201 ? 18.725 -16.823 -10.588 1.00 90.00 201 VAL A C 1
ATOM 1597 O O . VAL A 1 201 ? 18.295 -16.272 -11.604 1.00 90.00 201 VAL A O 1
ATOM 1600 N N . ALA A 1 202 ? 18.549 -16.301 -9.373 1.00 91.44 202 ALA A N 1
ATOM 1601 C CA . ALA A 1 202 ? 17.690 -15.158 -9.074 1.00 91.44 202 ALA A CA 1
ATOM 1602 C C . ALA A 1 202 ? 18.430 -13.977 -8.415 1.00 91.44 202 ALA A C 1
ATOM 1604 O O . ALA A 1 202 ? 17.863 -12.885 -8.340 1.00 91.44 202 ALA A O 1
ATOM 1605 N N . SER A 1 203 ? 19.688 -14.152 -8.000 1.00 90.94 203 SER A N 1
ATOM 1606 C CA . SER A 1 203 ? 20.492 -13.144 -7.296 1.00 90.94 203 SER A CA 1
ATOM 1607 C C . SER A 1 203 ? 20.773 -11.893 -8.127 1.00 90.94 203 SER A C 1
ATOM 1609 O O . SER A 1 203 ? 20.919 -10.805 -7.578 1.00 90.94 203 SER A O 1
ATOM 1611 N N . TRP A 1 204 ? 20.749 -12.001 -9.461 1.00 90.44 204 TRP A N 1
ATOM 1612 C CA . TRP A 1 204 ? 20.882 -10.862 -10.376 1.00 90.44 204 TRP A CA 1
ATOM 1613 C C . TRP A 1 204 ? 19.824 -9.771 -10.151 1.00 90.44 204 TRP A C 1
ATOM 1615 O O . TRP A 1 204 ? 20.033 -8.634 -10.575 1.00 90.44 204 TRP A O 1
ATOM 1625 N N . GLN A 1 205 ? 18.706 -10.096 -9.489 1.00 91.94 205 GLN A N 1
ATOM 1626 C CA . GLN A 1 205 ? 17.660 -9.148 -9.104 1.00 91.94 205 GLN A CA 1
ATOM 1627 C C . GLN A 1 205 ? 18.189 -7.988 -8.250 1.00 91.94 205 GLN A C 1
ATOM 1629 O O . GLN A 1 205 ? 17.605 -6.908 -8.283 1.00 91.94 205 GLN A O 1
ATOM 1634 N N . ILE A 1 206 ? 19.317 -8.155 -7.552 1.00 88.25 206 ILE A N 1
ATOM 1635 C CA . ILE A 1 206 ? 19.933 -7.055 -6.801 1.00 88.25 206 ILE A CA 1
ATOM 1636 C C . ILE A 1 206 ? 20.281 -5.847 -7.683 1.00 88.25 206 ILE A C 1
ATOM 1638 O O . ILE A 1 206 ? 20.266 -4.712 -7.216 1.00 88.25 206 ILE A O 1
ATOM 1642 N N . LEU A 1 207 ? 20.531 -6.059 -8.978 1.00 87.12 207 LEU A N 1
ATOM 1643 C CA . LEU A 1 207 ? 20.924 -4.997 -9.907 1.00 87.12 207 LEU A CA 1
ATOM 1644 C C . LEU A 1 207 ? 19.827 -3.951 -10.153 1.00 87.12 207 LEU A C 1
ATOM 1646 O O . LEU A 1 207 ? 20.112 -2.916 -10.751 1.00 87.12 207 LEU A O 1
ATOM 1650 N N . VAL A 1 208 ? 18.580 -4.215 -9.745 1.00 85.88 208 VAL A N 1
ATOM 1651 C CA . VAL A 1 208 ? 17.487 -3.230 -9.815 1.00 85.88 208 VAL A CA 1
ATOM 1652 C C . VAL A 1 208 ? 17.202 -2.562 -8.469 1.00 85.88 208 VAL A C 1
ATOM 1654 O O . VAL A 1 208 ? 16.272 -1.763 -8.366 1.00 85.88 208 VAL A O 1
ATOM 1657 N N . PHE A 1 209 ? 17.971 -2.872 -7.421 1.00 83.50 209 PHE A N 1
ATOM 1658 C CA . PHE A 1 209 ? 17.769 -2.266 -6.109 1.00 83.50 209 PHE A CA 1
ATOM 1659 C C . PHE A 1 209 ? 18.399 -0.863 -6.096 1.00 83.50 209 PHE A C 1
ATOM 1661 O O . PHE A 1 209 ? 19.558 -0.710 -6.480 1.00 83.50 209 PHE A O 1
ATOM 1668 N N . PRO A 1 210 ? 17.675 0.169 -5.625 1.00 66.81 210 PRO A N 1
ATOM 1669 C CA . PRO A 1 210 ? 18.091 1.571 -5.758 1.00 66.81 210 PRO A CA 1
ATOM 1670 C C . PRO A 1 210 ? 19.398 1.928 -5.027 1.00 66.81 210 PRO A C 1
ATOM 1672 O O . PRO A 1 210 ? 19.991 2.960 -5.322 1.00 66.81 210 PRO A O 1
ATOM 1675 N N . TYR A 1 211 ? 19.869 1.078 -4.109 1.00 62.72 211 TYR A N 1
ATOM 1676 C CA . TYR A 1 211 ? 21.061 1.315 -3.284 1.00 62.72 211 TYR A CA 1
ATOM 1677 C C . TYR A 1 211 ? 22.305 0.549 -3.748 1.00 62.72 211 TYR A C 1
ATOM 1679 O O . TYR A 1 211 ? 23.341 0.602 -3.090 1.00 62.72 211 TYR A O 1
ATOM 1687 N N . VAL A 1 212 ? 22.220 -0.174 -4.868 1.00 62.84 212 VAL A N 1
ATOM 1688 C CA . VAL A 1 212 ? 23.284 -1.076 -5.314 1.00 62.84 212 VAL A CA 1
ATOM 1689 C C . VAL A 1 212 ? 23.821 -0.610 -6.665 1.00 62.84 212 VAL A C 1
ATOM 1691 O O . VAL A 1 212 ? 23.330 -0.985 -7.725 1.00 62.84 212 VAL A O 1
ATOM 1694 N N . ALA A 1 213 ? 24.832 0.262 -6.626 1.00 55.72 213 ALA A N 1
ATOM 1695 C CA . ALA A 1 213 ? 25.454 0.831 -7.828 1.00 55.72 213 ALA A CA 1
ATOM 1696 C C . ALA A 1 213 ? 26.478 -0.110 -8.504 1.00 55.72 213 ALA A C 1
ATOM 1698 O O . ALA A 1 213 ? 26.868 0.115 -9.657 1.00 55.72 213 ALA A O 1
ATOM 1699 N N . SER A 1 214 ? 26.919 -1.151 -7.794 1.00 67.31 214 SER A N 1
ATOM 1700 C CA . SER A 1 214 ? 27.934 -2.123 -8.213 1.00 67.31 214 SER A CA 1
ATOM 1701 C C . SER A 1 214 ? 27.454 -3.557 -7.999 1.00 67.31 214 SER A C 1
ATOM 1703 O O . SER A 1 214 ? 26.534 -3.795 -7.226 1.00 67.31 214 SER A O 1
ATOM 1705 N N . GLU A 1 215 ? 28.085 -4.525 -8.662 1.00 67.38 215 GLU A N 1
ATOM 1706 C CA . GLU A 1 215 ? 27.846 -5.942 -8.373 1.00 67.38 215 GLU A CA 1
ATOM 1707 C C . GLU A 1 215 ? 28.276 -6.236 -6.930 1.00 67.38 215 GLU A C 1
ATOM 1709 O O . GLU A 1 215 ? 29.460 -6.198 -6.604 1.00 67.38 215 GLU A O 1
ATOM 1714 N N . ILE A 1 216 ? 27.295 -6.456 -6.055 1.00 76.12 216 ILE A N 1
ATOM 1715 C CA . ILE A 1 216 ? 27.509 -6.868 -4.669 1.00 76.12 216 ILE A CA 1
ATOM 1716 C C . ILE A 1 216 ? 27.452 -8.405 -4.627 1.00 76.12 216 ILE A C 1
ATOM 1718 O O . ILE A 1 216 ? 26.556 -8.985 -5.254 1.00 76.12 216 ILE A O 1
ATOM 1722 N N . PRO A 1 217 ? 28.375 -9.082 -3.916 1.00 78.94 217 PRO A N 1
ATOM 1723 C CA . PRO A 1 217 ? 28.296 -10.520 -3.666 1.00 78.94 217 PRO A CA 1
ATOM 1724 C C . PRO A 1 217 ? 26.924 -10.952 -3.116 1.00 78.94 217 PRO A C 1
ATOM 1726 O O . PRO A 1 217 ? 26.292 -10.229 -2.349 1.00 78.94 217 PRO A O 1
ATOM 1729 N N . GLY A 1 218 ? 26.431 -12.13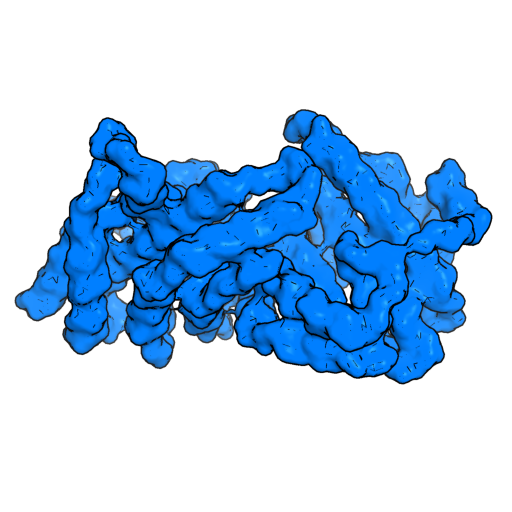5 -3.498 1.00 75.25 218 GLY A N 1
ATOM 1730 C CA . GLY A 1 218 ? 25.071 -12.583 -3.146 1.00 75.25 218 GLY A CA 1
ATOM 1731 C C . GLY A 1 218 ? 24.803 -12.707 -1.635 1.00 75.25 218 GLY A C 1
ATOM 1732 O O . GLY A 1 218 ? 23.683 -12.503 -1.171 1.00 75.25 218 GLY A O 1
ATOM 1733 N N . ASP A 1 219 ? 25.830 -12.992 -0.842 1.00 80.88 219 ASP A N 1
ATOM 1734 C CA . ASP A 1 219 ? 25.772 -13.040 0.620 1.00 80.88 219 ASP A CA 1
ATOM 1735 C C . ASP A 1 219 ? 25.638 -11.645 1.250 1.00 80.88 219 ASP A C 1
ATOM 1737 O O . ASP A 1 219 ? 24.909 -11.464 2.227 1.00 80.88 219 ASP A O 1
ATOM 1741 N N . GLU A 1 220 ? 26.282 -10.635 0.668 1.00 83.31 220 GLU A N 1
ATOM 1742 C CA . GLU A 1 220 ? 26.070 -9.238 1.041 1.00 83.31 220 GLU A CA 1
ATOM 1743 C C . GLU A 1 220 ? 24.702 -8.739 0.563 1.00 83.31 220 GLU A C 1
ATOM 1745 O O . GLU A 1 220 ? 23.984 -8.091 1.324 1.00 83.31 220 GLU A O 1
ATOM 1750 N N . ALA A 1 221 ? 24.281 -9.129 -0.643 1.00 81.12 221 ALA A N 1
ATOM 1751 C CA . ALA A 1 221 ? 22.962 -8.842 -1.201 1.00 81.12 221 ALA A CA 1
ATOM 1752 C C . ALA A 1 221 ? 21.821 -9.308 -0.290 1.00 81.12 221 ALA A C 1
ATOM 1754 O O . ALA A 1 221 ? 20.861 -8.575 -0.037 1.00 81.12 221 ALA A O 1
ATOM 1755 N N . ALA A 1 222 ? 21.943 -10.526 0.241 1.00 85.88 222 ALA A N 1
ATOM 1756 C CA . ALA A 1 222 ? 20.953 -11.124 1.124 1.00 85.88 222 ALA A CA 1
ATOM 1757 C C . ALA A 1 222 ? 20.743 -10.319 2.419 1.00 85.88 222 ALA A C 1
ATOM 1759 O O . ALA A 1 222 ? 19.636 -10.324 2.955 1.00 85.88 222 ALA A O 1
ATOM 1760 N N . LYS A 1 223 ? 21.748 -9.564 2.887 1.00 87.00 223 LYS A N 1
ATOM 1761 C CA . LYS A 1 223 ? 21.613 -8.669 4.053 1.00 87.00 223 LYS A CA 1
ATOM 1762 C C . LYS A 1 223 ? 20.722 -7.458 3.758 1.00 87.00 223 LYS A C 1
ATOM 1764 O O . LYS A 1 223 ? 20.086 -6.941 4.671 1.00 87.00 223 LYS A O 1
ATOM 1769 N N . PHE A 1 224 ? 20.635 -7.035 2.495 1.00 85.81 224 PHE A N 1
ATOM 1770 C CA . PHE A 1 224 ? 19.776 -5.929 2.053 1.00 85.81 224 PHE A CA 1
ATOM 1771 C C . PHE A 1 224 ? 18.360 -6.374 1.664 1.00 85.81 224 PHE A C 1
ATOM 1773 O O . PHE A 1 224 ? 17.453 -5.541 1.600 1.00 85.81 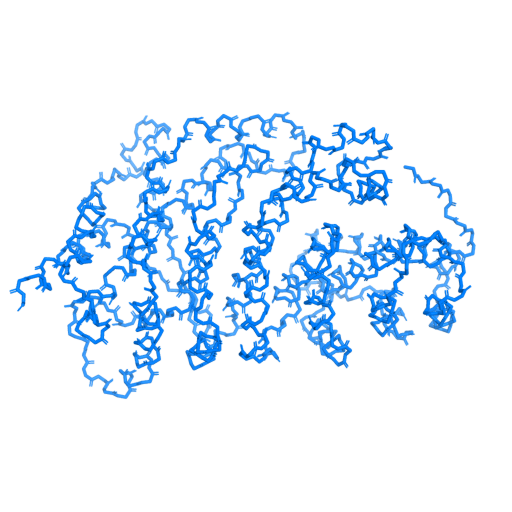224 PHE A O 1
ATOM 1780 N N . ALA A 1 225 ? 18.138 -7.671 1.430 1.00 90.88 225 ALA A N 1
ATOM 1781 C CA . ALA A 1 225 ? 16.830 -8.207 1.047 1.00 90.88 225 ALA A CA 1
ATOM 1782 C C . ALA A 1 225 ? 15.690 -7.829 2.014 1.00 90.88 225 ALA A C 1
ATOM 1784 O O . ALA A 1 225 ? 14.626 -7.446 1.521 1.00 90.88 225 ALA A O 1
ATOM 1785 N N . PRO A 1 226 ? 15.868 -7.860 3.352 1.00 92.94 226 PRO A N 1
ATOM 1786 C CA . PRO A 1 226 ? 14.809 -7.435 4.261 1.00 92.94 226 PRO A CA 1
ATOM 1787 C C . PRO A 1 226 ? 14.481 -5.942 4.125 1.00 92.94 226 PRO A C 1
ATOM 1789 O O . PRO A 1 226 ? 13.308 -5.594 4.054 1.00 92.94 226 PRO A O 1
ATOM 1792 N N . VAL A 1 227 ? 15.483 -5.063 3.982 1.00 90.44 227 VAL A N 1
ATOM 1793 C CA . VAL A 1 227 ? 15.268 -3.617 3.754 1.00 90.44 227 VAL A CA 1
ATOM 1794 C C . VAL A 1 227 ? 14.420 -3.392 2.500 1.00 90.44 227 VAL A C 1
ATOM 1796 O O . VAL A 1 227 ? 13.428 -2.662 2.531 1.00 90.44 227 VAL A O 1
ATOM 1799 N N . TYR A 1 228 ? 14.775 -4.072 1.408 1.00 91.50 228 TYR A N 1
ATOM 1800 C CA . TYR A 1 228 ? 14.021 -4.020 0.159 1.00 91.50 228 TYR A CA 1
ATOM 1801 C C . TYR A 1 228 ? 12.579 -4.516 0.329 1.00 91.50 228 TYR A C 1
ATOM 1803 O O . TYR A 1 228 ? 11.639 -3.859 -0.128 1.00 91.50 228 TYR A O 1
ATOM 1811 N N . TYR A 1 229 ? 12.399 -5.657 1.002 1.00 95.00 229 TYR A N 1
ATOM 1812 C CA . TYR A 1 229 ? 11.078 -6.216 1.270 1.00 95.00 229 TYR A CA 1
ATOM 1813 C C . TYR A 1 229 ? 10.220 -5.245 2.080 1.00 95.00 229 TYR A C 1
ATOM 1815 O O . TYR A 1 229 ? 9.096 -4.979 1.679 1.00 95.00 229 TYR A O 1
ATOM 1823 N N . HIS A 1 230 ? 10.744 -4.657 3.156 1.00 94.75 230 HIS A N 1
ATOM 1824 C CA . HIS A 1 230 ? 9.975 -3.739 3.997 1.00 94.75 230 HIS A CA 1
ATOM 1825 C C . HIS A 1 230 ? 9.592 -2.442 3.277 1.00 94.75 230 HIS A C 1
ATOM 1827 O O . HIS A 1 230 ? 8.490 -1.935 3.477 1.00 94.75 230 HIS A O 1
ATOM 1833 N N . ALA A 1 231 ? 10.440 -1.925 2.382 1.00 93.38 231 ALA A N 1
ATOM 1834 C CA . ALA A 1 231 ? 10.047 -0.819 1.508 1.00 93.38 231 ALA A CA 1
ATOM 1835 C C . ALA A 1 231 ? 8.870 -1.216 0.595 1.00 93.38 231 ALA A C 1
ATOM 1837 O O . ALA A 1 231 ? 7.918 -0.455 0.437 1.00 93.38 231 ALA A O 1
ATOM 1838 N N . SER A 1 232 ? 8.912 -2.424 0.027 1.00 95.50 232 SER A N 1
ATOM 1839 C CA . SER A 1 232 ? 7.832 -2.969 -0.803 1.00 95.50 232 SER A CA 1
ATOM 1840 C C . SER A 1 232 ? 6.552 -3.271 -0.006 1.00 95.50 232 SER A C 1
ATOM 1842 O O . SER A 1 232 ? 5.456 -2.981 -0.474 1.00 95.50 232 SER A O 1
ATOM 1844 N N . GLN A 1 233 ? 6.676 -3.790 1.218 1.00 97.19 233 GLN A N 1
ATOM 1845 C CA . GLN A 1 233 ? 5.580 -4.055 2.154 1.00 97.19 233 GLN A CA 1
ATOM 1846 C C . GLN A 1 233 ? 4.849 -2.761 2.533 1.00 97.19 233 GLN A C 1
ATOM 1848 O O . GLN A 1 233 ? 3.619 -2.717 2.518 1.00 97.19 233 GLN A O 1
ATOM 1853 N N . ASN A 1 234 ? 5.595 -1.682 2.789 1.00 97.00 234 ASN A N 1
ATOM 1854 C CA . ASN A 1 234 ? 5.004 -0.368 3.012 1.00 97.00 234 ASN A CA 1
ATOM 1855 C C . ASN A 1 234 ? 4.210 0.091 1.785 1.00 97.00 234 ASN A C 1
ATOM 1857 O O . ASN A 1 234 ? 3.024 0.389 1.901 1.00 97.00 234 ASN A O 1
ATOM 1861 N N . SER A 1 235 ? 4.820 0.048 0.595 1.00 97.25 235 SER A N 1
ATOM 1862 C CA . SER A 1 235 ? 4.132 0.386 -0.657 1.00 97.25 235 SER A CA 1
ATOM 1863 C C . SER A 1 235 ? 2.898 -0.486 -0.915 1.00 97.25 235 SER A C 1
ATOM 1865 O O . SER A 1 235 ? 1.923 0.007 -1.470 1.00 97.25 235 SER A O 1
ATOM 1867 N N . ALA A 1 236 ? 2.909 -1.751 -0.491 1.00 98.31 236 ALA A N 1
ATOM 1868 C CA . ALA A 1 236 ? 1.774 -2.664 -0.592 1.00 98.31 236 ALA A CA 1
ATOM 1869 C C . ALA A 1 236 ? 0.600 -2.178 0.262 1.00 98.31 236 ALA A C 1
ATOM 1871 O O . ALA A 1 236 ? -0.480 -1.909 -0.258 1.00 98.31 236 ALA A O 1
ATOM 1872 N N . THR A 1 237 ? 0.811 -1.976 1.560 1.00 98.19 237 THR A N 1
ATOM 1873 C CA . THR A 1 237 ? -0.252 -1.460 2.439 1.00 98.19 237 THR A CA 1
ATOM 1874 C C . THR A 1 237 ? -0.739 -0.064 2.025 1.00 98.19 237 THR A C 1
ATOM 1876 O O . THR A 1 237 ? -1.942 0.197 2.043 1.00 98.19 237 THR A O 1
ATOM 1879 N N . GLU A 1 238 ? 0.160 0.810 1.561 1.00 97.75 238 GLU A N 1
ATOM 1880 C CA . GLU A 1 238 ? -0.189 2.127 1.022 1.00 97.75 238 GLU A CA 1
ATOM 1881 C C . GLU A 1 238 ? -1.042 2.006 -0.251 1.00 97.75 238 GLU A C 1
ATOM 1883 O O . GLU A 1 238 ? -2.008 2.749 -0.410 1.00 97.75 238 GLU A O 1
ATOM 1888 N N . ALA A 1 239 ? -0.751 1.043 -1.136 1.00 98.25 239 ALA A N 1
ATOM 1889 C CA . ALA A 1 239 ? -1.567 0.773 -2.318 1.00 98.25 239 ALA A CA 1
ATOM 1890 C C . ALA A 1 239 ? -3.008 0.410 -1.939 1.00 98.25 239 ALA A C 1
ATOM 1892 O O . ALA A 1 239 ? -3.942 0.923 -2.551 1.00 98.25 239 ALA A O 1
ATOM 1893 N N . VAL A 1 240 ? -3.203 -0.425 -0.910 1.00 98.19 240 VAL A N 1
ATOM 1894 C CA . VAL A 1 240 ? -4.545 -0.762 -0.404 1.00 98.19 240 VAL A CA 1
ATOM 1895 C C . VAL A 1 240 ? -5.267 0.489 0.091 1.00 98.19 240 VAL A C 1
ATOM 1897 O O . VAL A 1 240 ? -6.403 0.736 -0.313 1.00 98.19 240 VAL A O 1
ATOM 1900 N N . TYR A 1 241 ? -4.592 1.308 0.900 1.00 96.81 241 TYR A N 1
ATOM 1901 C CA . TYR A 1 241 ? -5.151 2.560 1.406 1.00 96.81 241 TYR A CA 1
ATOM 1902 C C . TYR A 1 241 ? -5.581 3.493 0.267 1.00 96.81 241 TYR A C 1
ATOM 1904 O O . TYR A 1 241 ? -6.738 3.910 0.214 1.00 96.81 241 TYR A O 1
ATOM 1912 N N . VAL A 1 242 ? -4.687 3.744 -0.690 1.00 95.25 242 VAL A N 1
ATOM 1913 C CA . VAL A 1 242 ? -4.927 4.612 -1.851 1.00 95.25 242 VAL A CA 1
ATOM 1914 C C . V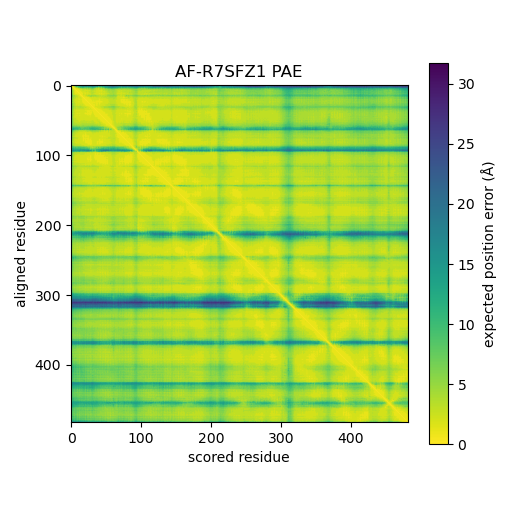AL A 1 242 ? -6.087 4.111 -2.710 1.00 95.25 242 VAL A C 1
ATOM 1916 O O . VAL A 1 242 ? -6.926 4.902 -3.144 1.00 95.25 242 VAL A O 1
ATOM 1919 N N . LEU A 1 243 ? -6.167 2.797 -2.949 1.00 95.06 243 LEU A N 1
ATOM 1920 C CA . LEU A 1 243 ? -7.254 2.197 -3.729 1.00 95.06 243 LEU A CA 1
ATOM 1921 C C . LEU A 1 243 ? -8.629 2.403 -3.078 1.00 95.06 243 LEU A C 1
ATOM 1923 O O . LEU A 1 243 ? -9.656 2.331 -3.754 1.00 95.06 243 LEU A O 1
ATOM 1927 N N . MET A 1 244 ? -8.657 2.672 -1.774 1.00 92.56 244 MET A N 1
ATOM 1928 C CA . MET A 1 244 ? -9.874 2.917 -1.012 1.00 92.56 244 MET A CA 1
ATOM 1929 C C . MET A 1 244 ? -10.137 4.417 -0.790 1.00 92.56 244 MET A C 1
ATOM 1931 O O . MET A 1 244 ? -11.300 4.823 -0.696 1.00 92.56 244 MET A O 1
ATOM 1935 N N . SER A 1 245 ? -9.093 5.250 -0.741 1.00 90.62 245 SER A N 1
ATOM 1936 C CA . SER A 1 245 ? -9.136 6.663 -0.340 1.00 90.62 245 SER A CA 1
ATOM 1937 C C . SER A 1 245 ? -9.360 7.646 -1.504 1.00 90.62 245 SER A C 1
ATOM 1939 O O . SER A 1 245 ? -8.623 8.622 -1.657 1.00 90.62 245 SER A O 1
ATOM 1941 N N . THR A 1 246 ? -10.364 7.417 -2.353 1.00 88.00 246 THR A N 1
ATOM 1942 C CA . THR A 1 246 ? -10.641 8.317 -3.489 1.00 88.00 246 THR A CA 1
ATOM 1943 C C . THR A 1 246 ? -11.383 9.586 -3.105 1.00 88.00 246 THR A C 1
ATOM 1945 O O . THR A 1 246 ? -12.183 9.596 -2.171 1.00 88.00 246 THR A O 1
ATOM 1948 N N . ILE A 1 247 ? -11.210 10.629 -3.922 1.00 84.06 247 ILE A N 1
ATOM 1949 C CA . ILE A 1 247 ? -12.029 11.842 -3.890 1.00 84.06 247 ILE A CA 1
ATOM 1950 C C . ILE A 1 247 ? -12.668 12.038 -5.280 1.00 84.06 247 ILE A C 1
ATOM 1952 O O . ILE A 1 247 ? -11.932 12.222 -6.251 1.00 84.06 247 ILE A O 1
ATOM 1956 N N . PRO A 1 248 ? -14.012 12.000 -5.406 1.00 84.69 248 PRO A N 1
ATOM 1957 C CA . PRO A 1 248 ? -14.984 11.727 -4.346 1.00 84.69 248 PRO A CA 1
ATOM 1958 C C . PRO A 1 248 ? -14.888 10.289 -3.809 1.00 84.69 248 PRO A C 1
ATOM 1960 O O . PRO A 1 248 ? -14.471 9.356 -4.504 1.00 84.69 248 PRO A O 1
ATOM 1963 N N . SER A 1 249 ? -15.289 10.113 -2.552 1.00 86.44 249 SER A N 1
ATOM 1964 C CA . SER A 1 249 ? -15.310 8.808 -1.887 1.00 86.44 249 SER A CA 1
ATOM 1965 C C . SER A 1 249 ? -16.274 7.847 -2.594 1.00 86.44 249 SER A C 1
ATOM 1967 O O . SER A 1 249 ? -17.384 8.237 -2.969 1.00 86.44 249 SER A O 1
ATOM 1969 N N . ARG A 1 250 ? -15.883 6.576 -2.775 1.00 90.00 250 ARG A N 1
ATOM 1970 C CA . ARG A 1 250 ? -16.778 5.545 -3.339 1.00 90.00 250 ARG A CA 1
ATOM 1971 C C . ARG A 1 250 ? -17.998 5.321 -2.438 1.00 90.00 250 ARG A C 1
ATOM 1973 O O . ARG A 1 250 ? -17.986 5.632 -1.248 1.00 90.00 250 ARG A O 1
ATOM 1980 N N . SER A 1 251 ? -19.071 4.777 -3.008 1.00 89.75 251 SER A N 1
ATOM 1981 C CA . SER A 1 251 ? -20.291 4.491 -2.250 1.00 89.75 251 SER A CA 1
ATOM 1982 C C . SER A 1 251 ? -20.071 3.362 -1.240 1.00 89.75 251 SER A C 1
ATOM 1984 O O . SER A 1 251 ? -19.285 2.443 -1.475 1.00 89.75 251 SER A O 1
ATOM 1986 N N . ASN A 1 252 ? -20.827 3.362 -0.142 1.00 88.19 252 ASN A N 1
ATOM 1987 C CA . ASN A 1 252 ? -20.789 2.237 0.794 1.00 88.19 252 ASN A CA 1
ATOM 1988 C C . ASN A 1 252 ? -21.219 0.911 0.159 1.00 88.19 252 ASN A C 1
ATOM 1990 O O . ASN A 1 252 ? -20.708 -0.137 0.539 1.00 88.19 252 ASN A O 1
ATOM 1994 N N . THR A 1 253 ? -22.099 0.942 -0.846 1.00 90.75 253 THR A N 1
ATOM 1995 C CA . THR A 1 253 ? -22.450 -0.250 -1.628 1.00 90.75 253 THR A CA 1
ATOM 1996 C C . THR A 1 253 ? -21.224 -0.848 -2.312 1.00 90.75 253 THR A C 1
ATOM 1998 O O . THR A 1 253 ? -21.030 -2.055 -2.257 1.00 90.75 253 THR A O 1
ATOM 2001 N N . TYR A 1 254 ? -20.360 -0.019 -2.907 1.00 93.75 254 TYR A N 1
ATOM 2002 C CA . TYR A 1 254 ? -19.132 -0.488 -3.552 1.00 93.75 254 TYR A CA 1
ATOM 2003 C C . TYR A 1 254 ? -18.215 -1.223 -2.562 1.00 93.75 254 TYR A C 1
ATOM 2005 O O . TYR A 1 254 ? -17.721 -2.307 -2.867 1.00 93.75 254 TYR A O 1
ATOM 2013 N N . ARG A 1 255 ? -18.044 -0.673 -1.354 1.00 94.31 255 ARG A N 1
ATOM 2014 C CA . ARG A 1 255 ? -17.232 -1.278 -0.283 1.00 94.31 255 ARG A CA 1
ATOM 2015 C C . ARG A 1 255 ? -17.854 -2.549 0.289 1.00 94.31 255 ARG A C 1
ATOM 2017 O O . ARG A 1 255 ? -17.151 -3.533 0.492 1.00 94.31 255 ARG A O 1
ATOM 2024 N N . GLY A 1 256 ? -19.169 -2.546 0.495 1.00 94.06 256 GLY A N 1
ATOM 2025 C CA . GLY A 1 256 ? -19.913 -3.731 0.915 1.00 94.06 256 GLY A CA 1
ATOM 2026 C C . GLY A 1 256 ? -19.772 -4.876 -0.088 1.00 94.06 256 GLY A C 1
ATOM 2027 O O . GLY A 1 256 ? -19.518 -6.003 0.314 1.00 94.06 256 GLY A O 1
ATOM 2028 N N . GLU A 1 257 ? -19.837 -4.596 -1.394 1.00 96.19 257 GLU A N 1
ATOM 2029 C CA . GLU A 1 257 ? -19.642 -5.623 -2.427 1.00 96.19 257 GLU A CA 1
ATOM 2030 C C . GLU A 1 257 ? -18.191 -6.141 -2.499 1.00 96.19 257 GLU A C 1
ATOM 2032 O O . GLU A 1 257 ? -17.998 -7.317 -2.805 1.00 96.19 257 GLU A O 1
ATOM 2037 N N . ILE A 1 258 ? -17.177 -5.324 -2.166 1.00 97.56 258 ILE A N 1
ATOM 2038 C CA . ILE A 1 258 ? -15.788 -5.804 -1.997 1.00 97.56 258 ILE A CA 1
ATOM 2039 C C . ILE A 1 258 ? -15.733 -6.867 -0.891 1.00 97.56 258 ILE A C 1
ATOM 2041 O O . ILE A 1 258 ? -15.249 -7.977 -1.113 1.00 97.56 258 ILE A O 1
ATOM 2045 N N . LEU A 1 259 ? -16.270 -6.551 0.289 1.00 97.19 259 LEU A N 1
ATOM 2046 C CA . LEU A 1 259 ? -16.209 -7.443 1.450 1.00 97.19 259 LEU A CA 1
ATOM 2047 C C . LEU A 1 259 ? -17.128 -8.657 1.315 1.00 97.19 259 LEU A C 1
ATOM 2049 O O . LEU A 1 259 ? -16.777 -9.745 1.751 1.00 97.19 259 LEU A O 1
ATOM 2053 N N . LYS A 1 260 ? -18.265 -8.518 0.637 1.00 96.69 260 LYS A N 1
ATOM 2054 C CA . LYS A 1 260 ? -19.122 -9.651 0.280 1.00 96.69 260 LYS A CA 1
ATOM 2055 C C . LYS A 1 260 ? -18.408 -10.631 -0.650 1.00 96.69 260 LYS A C 1
ATOM 2057 O O . LYS A 1 260 ? -18.636 -11.834 -0.559 1.00 96.69 260 LYS A O 1
ATOM 2062 N N . LYS A 1 261 ? -17.556 -10.129 -1.552 1.00 97.81 261 LYS A N 1
ATOM 2063 C CA . LYS A 1 261 ? -16.742 -10.969 -2.435 1.00 97.81 261 LYS A CA 1
ATOM 2064 C C . LYS A 1 261 ? -15.617 -11.663 -1.665 1.00 97.81 261 LYS A C 1
ATOM 2066 O O . LYS A 1 261 ? -15.428 -12.860 -1.876 1.00 97.81 261 LYS A O 1
ATOM 2071 N N . LYS A 1 262 ? -14.881 -10.929 -0.818 1.00 98.31 262 LYS A N 1
ATOM 2072 C CA . LYS A 1 262 ? -13.740 -11.437 -0.031 1.00 98.31 262 LYS A CA 1
ATOM 2073 C C . LYS A 1 262 ? -13.764 -10.920 1.416 1.00 98.31 262 LYS A C 1
ATOM 2075 O O . LYS A 1 262 ? -13.062 -9.959 1.733 1.00 98.31 262 LYS A O 1
ATOM 2080 N N . PRO A 1 263 ? -14.544 -11.546 2.315 1.00 97.75 263 PRO A N 1
ATOM 2081 C CA . PRO A 1 263 ? -14.674 -11.081 3.700 1.00 97.75 263 PRO A CA 1
ATOM 2082 C C . PRO A 1 263 ? -13.372 -11.204 4.505 1.00 97.75 263 PRO A C 1
ATOM 2084 O O . PRO A 1 263 ? -13.147 -10.424 5.426 1.00 97.75 263 PRO A O 1
ATOM 2087 N N . GLN A 1 264 ? -12.480 -12.123 4.123 1.00 98.31 264 GLN A N 1
ATOM 2088 C CA . GLN A 1 264 ? -11.157 -12.308 4.727 1.00 98.31 264 GLN A CA 1
ATOM 2089 C C . GLN A 1 264 ? -10.229 -11.094 4.586 1.00 98.31 264 GLN A C 1
ATOM 2091 O O . GLN A 1 264 ? -9.233 -11.020 5.294 1.00 98.31 264 GLN A O 1
ATOM 2096 N N . ILE A 1 265 ? -10.541 -10.124 3.715 1.00 98.56 265 ILE A N 1
ATOM 2097 C CA . ILE A 1 265 ? -9.794 -8.857 3.633 1.00 98.56 265 ILE A CA 1
ATOM 2098 C C . ILE A 1 265 ? -9.738 -8.165 4.999 1.00 98.56 265 ILE A C 1
ATOM 2100 O O . ILE A 1 265 ? -8.728 -7.553 5.327 1.00 98.56 265 ILE A O 1
ATOM 2104 N N . ILE A 1 266 ? -10.797 -8.279 5.803 1.00 98.06 266 ILE A N 1
ATOM 2105 C CA . ILE A 1 266 ? -10.835 -7.708 7.151 1.00 98.06 266 ILE A CA 1
ATOM 2106 C C . ILE A 1 266 ? -9.749 -8.334 8.029 1.00 98.06 266 ILE A C 1
ATOM 2108 O O . ILE A 1 266 ? -8.976 -7.606 8.645 1.00 98.06 266 ILE A O 1
ATOM 2112 N N . ASP A 1 267 ? -9.659 -9.664 8.031 1.00 98.38 267 ASP A N 1
ATOM 2113 C CA . ASP A 1 267 ? -8.653 -10.400 8.800 1.00 98.38 267 ASP A CA 1
ATOM 2114 C C . ASP A 1 267 ? -7.248 -10.022 8.343 1.00 98.38 267 ASP A C 1
ATOM 2116 O O . ASP A 1 267 ? -6.406 -9.697 9.167 1.00 98.38 267 ASP A O 1
ATOM 2120 N N . LEU A 1 268 ? -7.029 -9.985 7.026 1.00 98.69 268 LEU A N 1
ATOM 2121 C CA . LEU A 1 268 ? -5.743 -9.624 6.437 1.00 98.69 268 LEU A CA 1
ATOM 2122 C C . LEU A 1 268 ? -5.327 -8.187 6.780 1.00 98.69 268 LEU A C 1
ATOM 2124 O O . LEU A 1 268 ? -4.144 -7.913 6.951 1.00 98.69 268 LEU A O 1
ATOM 2128 N N . LEU A 1 269 ? -6.275 -7.253 6.871 1.00 98.62 269 LEU A N 1
ATOM 2129 C CA . LEU A 1 269 ? -5.990 -5.878 7.277 1.00 98.62 269 LEU A CA 1
ATOM 2130 C C . LEU A 1 269 ? -5.668 -5.771 8.770 1.00 98.62 269 LEU A C 1
ATOM 2132 O O . LEU A 1 269 ? -4.785 -4.995 9.123 1.00 98.62 269 LEU A O 1
ATOM 2136 N N . LEU A 1 270 ? -6.346 -6.536 9.629 1.00 98.50 270 LEU A N 1
ATOM 2137 C CA . LEU A 1 270 ? -6.002 -6.617 11.051 1.00 98.50 270 LEU A CA 1
ATOM 2138 C C . LEU A 1 270 ? -4.615 -7.251 11.243 1.00 98.50 270 LEU A C 1
ATOM 2140 O O . LEU A 1 270 ? -3.803 -6.707 11.982 1.00 98.50 270 LEU A O 1
ATOM 2144 N N . ASP A 1 271 ? -4.298 -8.303 10.486 1.00 98.62 271 ASP A N 1
ATOM 2145 C CA . ASP A 1 271 ? -2.973 -8.935 10.494 1.00 98.62 271 ASP A CA 1
ATOM 2146 C C . ASP A 1 271 ? -1.891 -7.963 9.982 1.00 98.62 271 ASP A C 1
ATOM 2148 O O . ASP A 1 271 ? -0.798 -7.870 10.536 1.00 98.62 271 ASP A O 1
ATOM 2152 N N . CYS A 1 272 ? -2.191 -7.161 8.952 1.00 98.62 272 CYS A N 1
ATOM 2153 C CA . CYS A 1 272 ? -1.285 -6.105 8.490 1.00 98.62 272 CYS A CA 1
ATOM 2154 C C . CYS A 1 272 ? -1.118 -4.969 9.516 1.00 98.62 272 CYS A C 1
ATOM 2156 O O . CYS A 1 272 ? -0.094 -4.281 9.511 1.00 98.62 272 CYS A O 1
ATOM 2158 N N . ALA A 1 273 ? -2.119 -4.742 10.369 1.00 98.44 273 ALA A N 1
ATOM 2159 C CA . ALA A 1 273 ? -2.104 -3.698 11.388 1.00 98.44 273 ALA A CA 1
ATOM 2160 C C . ALA A 1 273 ? -1.179 -4.018 12.577 1.00 98.44 273 ALA A C 1
ATOM 2162 O O . ALA A 1 273 ? -0.820 -3.095 13.306 1.00 98.44 273 ALA A O 1
ATOM 2163 N N . VAL A 1 274 ? -0.747 -5.276 12.720 1.00 98.31 274 VAL A N 1
ATOM 2164 C CA . VAL A 1 274 ? 0.189 -5.749 13.759 1.00 98.31 274 VAL A CA 1
ATOM 2165 C C . VAL A 1 274 ? 1.575 -6.112 13.207 1.00 98.31 274 VAL A C 1
ATOM 2167 O O . VAL A 1 274 ? 2.365 -6.769 13.876 1.00 98.31 274 VAL A O 1
ATOM 2170 N N . ILE A 1 275 ? 1.897 -5.702 11.972 1.00 97.62 275 ILE A N 1
ATOM 2171 C CA . ILE A 1 275 ? 3.240 -5.897 11.407 1.00 97.62 275 ILE A CA 1
ATOM 2172 C C . ILE A 1 275 ? 4.264 -5.088 12.211 1.00 97.62 275 ILE A C 1
ATOM 2174 O O . ILE A 1 275 ? 4.204 -3.857 12.243 1.00 97.62 275 ILE A O 1
ATOM 2178 N N . ASP A 1 276 ? 5.262 -5.789 12.752 1.00 96.44 276 ASP A N 1
ATOM 2179 C CA . ASP A 1 276 ? 6.373 -5.190 13.488 1.00 96.44 276 ASP A CA 1
ATOM 2180 C C . ASP A 1 276 ? 7.155 -4.147 12.686 1.00 96.44 276 ASP A C 1
ATOM 2182 O O . ASP A 1 276 ? 7.435 -4.282 11.486 1.00 96.44 276 ASP A O 1
ATOM 2186 N N . ARG A 1 277 ? 7.598 -3.111 13.402 1.00 94.31 277 ARG A N 1
ATOM 2187 C CA . ARG A 1 277 ? 8.461 -2.071 12.852 1.00 94.31 277 ARG A CA 1
ATOM 2188 C C . ARG A 1 277 ? 9.836 -2.638 12.510 1.00 94.31 277 ARG A C 1
ATOM 2190 O O . ARG A 1 277 ? 10.580 -3.099 13.373 1.00 94.31 277 ARG A O 1
ATOM 2197 N N . TYR A 1 278 ? 10.220 -2.524 11.243 1.00 94.69 278 TYR A N 1
ATOM 2198 C CA . TYR A 1 278 ? 11.522 -2.995 10.791 1.00 94.69 278 TYR A CA 1
ATOM 2199 C C . TYR A 1 278 ? 12.649 -1.985 11.082 1.00 94.69 278 TYR A C 1
ATOM 2201 O O . TYR A 1 278 ? 12.528 -0.820 10.694 1.00 94.69 278 TYR A O 1
ATOM 2209 N N . PRO A 1 279 ? 13.797 -2.412 11.650 1.00 92.75 279 PRO A N 1
ATOM 2210 C CA . PRO A 1 279 ? 14.902 -1.510 11.986 1.00 92.75 279 PRO A CA 1
ATOM 2211 C C . PRO A 1 279 ? 15.478 -0.713 10.811 1.00 92.75 279 PRO A C 1
ATOM 2213 O O . PRO A 1 279 ? 15.932 0.411 10.997 1.00 92.75 279 PRO A O 1
ATOM 2216 N N . GLY A 1 280 ? 15.488 -1.287 9.604 1.00 88.88 280 GLY A N 1
ATOM 2217 C CA . GLY A 1 280 ? 16.017 -0.623 8.406 1.00 88.88 280 GLY A CA 1
ATOM 2218 C C . GLY A 1 280 ? 15.015 0.291 7.696 1.00 88.88 280 GLY A C 1
ATOM 2219 O O . GLY A 1 280 ? 15.379 0.927 6.713 1.00 88.88 280 GLY A O 1
ATOM 2220 N N . ASN A 1 281 ? 13.763 0.346 8.161 1.00 90.50 281 ASN A N 1
ATOM 2221 C CA . ASN A 1 281 ? 12.757 1.301 7.700 1.00 90.50 281 ASN A CA 1
ATOM 2222 C C . ASN A 1 281 ? 11.758 1.607 8.834 1.00 90.50 281 ASN A C 1
ATOM 2224 O O . ASN A 1 281 ? 10.588 1.222 8.758 1.00 90.50 281 ASN A O 1
ATOM 2228 N N . PRO A 1 282 ? 12.209 2.262 9.918 1.00 92.94 282 PRO A N 1
ATOM 2229 C CA . PRO A 1 282 ? 11.401 2.425 11.118 1.00 92.94 282 PRO A CA 1
ATOM 2230 C C . PRO A 1 282 ? 10.226 3.384 10.918 1.00 92.94 282 PRO A C 1
ATOM 2232 O O . PRO A 1 282 ? 9.291 3.355 11.701 1.00 92.94 282 PRO A O 1
ATOM 2235 N N . SER A 1 283 ? 10.214 4.214 9.879 1.00 89.62 283 SER A N 1
ATOM 2236 C CA . SER A 1 283 ? 9.086 5.100 9.571 1.00 89.62 283 SER A CA 1
ATOM 2237 C C . SER A 1 283 ? 8.036 4.469 8.656 1.00 89.62 283 SER A C 1
ATOM 2239 O O . SER A 1 283 ? 7.094 5.156 8.266 1.00 89.62 283 SER A O 1
ATOM 2241 N N . ALA A 1 284 ? 8.170 3.183 8.309 1.00 92.81 284 ALA A N 1
ATOM 2242 C CA . ALA A 1 284 ? 7.150 2.476 7.546 1.00 92.81 284 ALA A CA 1
ATOM 2243 C C . ALA A 1 284 ? 5.783 2.579 8.245 1.00 92.81 284 ALA A C 1
ATOM 2245 O O . ALA A 1 284 ? 5.645 2.301 9.439 1.00 92.81 284 ALA A O 1
ATOM 2246 N N . GLY A 1 285 ? 4.774 2.980 7.477 1.00 93.81 285 GLY A N 1
ATOM 2247 C CA . GLY A 1 285 ? 3.403 3.196 7.915 1.00 93.81 285 GLY A CA 1
ATOM 2248 C C . GLY A 1 285 ? 2.501 1.985 7.697 1.00 93.81 285 GLY A C 1
ATOM 2249 O O . GLY A 1 285 ? 1.294 2.174 7.593 1.00 93.81 285 GLY A O 1
ATOM 2250 N N . CYS A 1 286 ? 3.044 0.762 7.598 1.00 96.44 286 CYS A N 1
ATOM 2251 C CA . CYS A 1 286 ? 2.272 -0.444 7.268 1.00 96.44 286 CYS A CA 1
ATOM 2252 C C . CYS A 1 286 ? 1.013 -0.591 8.132 1.00 96.44 286 CYS A C 1
ATOM 2254 O O . CYS A 1 286 ? -0.099 -0.704 7.609 1.00 96.44 286 CYS A O 1
ATOM 2256 N N . CYS A 1 287 ? 1.194 -0.506 9.453 1.00 97.06 287 CYS A N 1
ATOM 2257 C CA . CYS A 1 287 ? 0.114 -0.631 10.420 1.00 97.06 287 CYS A CA 1
ATOM 2258 C C . CYS A 1 287 ? -0.923 0.494 10.290 1.00 97.06 287 CYS A C 1
ATOM 2260 O O . CYS A 1 287 ? -2.128 0.239 10.293 1.00 97.06 287 CYS A O 1
ATOM 2262 N N . LEU A 1 288 ? -0.463 1.731 10.079 1.00 96.94 288 LEU A N 1
ATOM 2263 C CA . LEU A 1 288 ? -1.325 2.890 9.871 1.00 96.94 288 LEU A CA 1
ATOM 2264 C C . LEU A 1 288 ? -2.137 2.772 8.574 1.00 96.94 288 LEU A C 1
ATOM 2266 O O . LEU A 1 288 ? -3.336 3.033 8.583 1.00 96.94 288 LEU A O 1
ATOM 2270 N N . HIS A 1 289 ? -1.521 2.377 7.459 1.00 97.69 289 HIS A N 1
ATOM 2271 C CA . HIS A 1 289 ? -2.213 2.218 6.180 1.00 97.69 289 HIS A CA 1
ATOM 2272 C C . HIS A 1 289 ? -3.268 1.111 6.242 1.00 97.69 289 HIS A C 1
ATOM 2274 O O . HIS A 1 289 ? -4.378 1.291 5.732 1.00 97.69 289 HIS A O 1
ATOM 2280 N N . ALA A 1 290 ? -2.953 -0.006 6.901 1.00 98.12 290 ALA A N 1
ATOM 2281 C CA . ALA A 1 290 ? -3.897 -1.095 7.122 1.00 98.12 290 ALA A CA 1
ATOM 2282 C C . ALA A 1 290 ? -5.085 -0.641 7.983 1.00 98.12 290 ALA A C 1
ATOM 2284 O O . ALA A 1 290 ? -6.240 -0.827 7.587 1.00 98.12 290 ALA A O 1
ATOM 2285 N N . CYS A 1 291 ? -4.809 0.059 9.089 1.00 97.38 291 CYS A N 1
ATOM 2286 C CA . CYS A 1 291 ? -5.841 0.674 9.914 1.00 97.38 291 CYS A CA 1
ATOM 2287 C C . CYS A 1 291 ? -6.684 1.639 9.078 1.00 97.38 291 CYS A C 1
ATOM 2289 O O . CYS A 1 291 ? -7.875 1.404 8.916 1.00 97.38 291 CYS A O 1
ATOM 2291 N N . ASN A 1 292 ? -6.097 2.655 8.447 1.00 95.00 292 ASN A N 1
ATOM 2292 C CA . ASN A 1 292 ? -6.836 3.634 7.645 1.00 95.00 292 ASN A CA 1
ATOM 2293 C C . ASN A 1 292 ? -7.722 2.978 6.575 1.00 95.00 292 ASN A C 1
ATOM 2295 O O . ASN A 1 292 ? -8.849 3.422 6.349 1.00 95.00 292 ASN A O 1
ATOM 2299 N N . SER A 1 293 ? -7.256 1.891 5.958 1.00 96.44 293 SER A N 1
ATOM 2300 C CA . SER A 1 293 ? -8.055 1.101 5.016 1.00 96.44 293 SER A CA 1
ATOM 2301 C C . SER A 1 293 ? -9.312 0.516 5.675 1.00 96.44 293 SER A C 1
ATOM 2303 O O . SER A 1 293 ? -10.400 0.629 5.107 1.00 96.44 293 SER A O 1
ATOM 2305 N N . LEU A 1 294 ? -9.207 -0.026 6.897 1.00 95.50 294 LEU A N 1
ATOM 2306 C CA . LEU A 1 294 ? -10.358 -0.469 7.702 1.00 95.50 294 LEU A CA 1
ATOM 2307 C C . LEU A 1 294 ? -11.323 0.684 8.028 1.00 95.50 294 LEU A C 1
ATOM 2309 O O . LEU A 1 294 ? -12.535 0.515 7.879 1.00 95.50 294 LEU A O 1
ATOM 2313 N N . ALA A 1 295 ? -10.826 1.871 8.406 1.00 93.12 295 ALA A N 1
ATOM 2314 C CA . ALA A 1 295 ? -11.697 3.041 8.624 1.00 93.12 295 ALA A CA 1
ATOM 2315 C C . ALA A 1 295 ? -12.467 3.412 7.356 1.00 93.12 295 ALA A C 1
ATOM 2317 O O . ALA A 1 295 ? -13.659 3.720 7.423 1.00 93.12 295 ALA A O 1
ATOM 2318 N N . ILE A 1 296 ? -11.805 3.371 6.198 1.00 92.38 296 ILE A N 1
ATOM 2319 C CA . ILE A 1 296 ? -12.449 3.687 4.925 1.00 92.38 296 ILE A CA 1
ATOM 2320 C C . ILE A 1 296 ? -13.520 2.651 4.579 1.00 92.38 296 ILE A C 1
ATOM 2322 O O . ILE A 1 296 ? -14.580 3.044 4.091 1.00 92.38 296 ILE A O 1
ATOM 2326 N N . PHE A 1 297 ? -13.293 1.359 4.850 1.00 93.19 297 PHE A N 1
ATOM 2327 C CA . PHE A 1 297 ? -14.334 0.336 4.702 1.00 93.19 297 PHE A CA 1
ATOM 2328 C C . PHE A 1 297 ? -15.581 0.682 5.508 1.00 93.19 297 PHE A C 1
ATOM 2330 O O . PHE A 1 297 ? -16.683 0.634 4.970 1.00 93.19 297 PHE A O 1
ATOM 2337 N N . LEU A 1 298 ? -15.407 1.090 6.763 1.00 88.38 298 LEU A N 1
ATOM 2338 C CA . LEU A 1 298 ? -16.519 1.418 7.651 1.00 88.38 298 LEU A CA 1
ATOM 2339 C C . LEU A 1 298 ? -17.235 2.718 7.257 1.00 88.38 298 LEU A C 1
ATOM 2341 O O . LEU A 1 298 ? -18.437 2.820 7.486 1.00 88.38 298 LEU A O 1
ATOM 2345 N N . GLN A 1 299 ? -16.513 3.691 6.682 1.00 83.31 299 GLN A N 1
ATOM 2346 C CA . GLN A 1 299 ? -16.994 5.034 6.322 1.00 83.31 299 GLN A CA 1
ATOM 2347 C C . GLN A 1 299 ? -17.952 5.602 7.381 1.00 83.31 299 GLN A C 1
ATOM 2349 O O . GLN A 1 299 ? -19.135 5.825 7.110 1.00 83.31 299 GLN A O 1
ATOM 2354 N N . TRP A 1 300 ? -17.445 5.804 8.602 1.00 83.69 300 TRP A N 1
ATOM 2355 C CA . TRP A 1 300 ? -18.264 6.257 9.726 1.00 83.69 300 TRP A CA 1
ATOM 2356 C C . TRP A 1 300 ? -19.102 7.484 9.339 1.00 83.69 300 TRP A C 1
ATOM 2358 O O . TRP A 1 300 ? -18.524 8.521 9.002 1.00 83.69 300 TRP A O 1
ATOM 2368 N N . PRO A 1 301 ? -20.446 7.406 9.393 1.00 77.69 301 PRO A N 1
ATOM 2369 C CA . PRO A 1 301 ? -21.282 8.552 9.086 1.00 77.69 301 PRO A CA 1
ATOM 2370 C C . PRO A 1 301 ? -20.943 9.695 10.040 1.00 77.69 301 PRO A C 1
ATOM 2372 O O . PRO A 1 301 ? -20.946 9.510 11.260 1.00 77.69 301 PRO A O 1
ATOM 2375 N N . ILE A 1 302 ? -20.672 10.879 9.490 1.00 75.12 302 ILE A N 1
ATOM 2376 C CA . ILE A 1 302 ? -20.209 12.048 10.256 1.00 75.12 302 ILE A CA 1
ATOM 2377 C C . ILE A 1 302 ? -21.221 12.486 11.331 1.00 75.12 302 ILE A C 1
ATOM 2379 O O . ILE A 1 302 ? -20.862 13.088 12.336 1.00 75.12 302 ILE A O 1
ATOM 2383 N N . GLN A 1 303 ? -22.497 12.150 11.137 1.00 72.06 303 GLN A N 1
ATOM 2384 C CA . GLN A 1 303 ? -23.610 12.468 12.029 1.00 72.06 303 GLN A CA 1
ATOM 2385 C C . GLN A 1 303 ? -23.849 11.387 13.089 1.00 72.06 303 GLN A C 1
ATOM 2387 O O . GLN A 1 303 ? -24.650 11.594 14.001 1.00 72.06 303 GLN A O 1
ATOM 2392 N N . VAL A 1 304 ? -23.209 10.218 12.974 1.00 72.56 304 VAL A N 1
ATOM 2393 C CA . VAL A 1 304 ? -23.326 9.163 13.980 1.00 72.56 304 VAL A CA 1
ATOM 2394 C C . VAL A 1 304 ? -22.302 9.428 15.071 1.00 72.56 304 VAL A C 1
ATOM 2396 O O . VAL A 1 304 ? -21.100 9.186 14.922 1.00 72.56 304 VAL A O 1
ATOM 2399 N N . VAL A 1 305 ? -22.809 9.897 16.204 1.00 72.56 305 VAL A N 1
ATOM 2400 C CA . VAL A 1 305 ? -22.070 9.916 17.461 1.00 72.56 305 VAL A CA 1
ATOM 2401 C C . VAL A 1 305 ? -22.487 8.677 18.252 1.00 72.56 305 VAL A C 1
ATOM 2403 O O . VAL A 1 305 ? -23.661 8.568 18.618 1.00 72.56 305 VAL A O 1
ATOM 2406 N N . PRO A 1 306 ? -21.571 7.723 18.496 1.00 67.94 306 PRO A N 1
ATOM 2407 C CA . PRO A 1 306 ? -21.856 6.544 19.298 1.00 67.94 306 PRO A CA 1
ATOM 2408 C C . PRO A 1 306 ? -22.560 6.885 20.613 1.00 67.94 306 PRO A C 1
ATOM 2410 O O . PRO A 1 306 ? -22.067 7.680 21.406 1.00 67.94 306 PRO A O 1
ATOM 2413 N N . GLY A 1 307 ? -23.727 6.279 20.836 1.00 64.31 307 GLY A N 1
ATOM 2414 C CA . GLY A 1 307 ? -24.513 6.460 22.060 1.00 64.31 307 GLY A CA 1
ATOM 2415 C C . GLY A 1 307 ? -25.468 7.644 22.089 1.00 64.31 307 GLY A C 1
ATOM 2416 O O . GLY A 1 307 ? -26.259 7.727 23.024 1.00 64.31 307 GLY A O 1
ATOM 2417 N N . ILE A 1 308 ? -25.468 8.508 21.075 1.00 70.88 308 ILE A N 1
ATOM 2418 C CA . ILE A 1 308 ? -26.480 9.557 20.946 1.00 70.88 308 ILE A CA 1
ATOM 2419 C C . ILE A 1 308 ? -27.593 9.038 20.029 1.00 70.88 308 ILE A C 1
ATOM 2421 O O . ILE A 1 308 ? -27.307 8.656 18.889 1.00 70.88 308 ILE A O 1
ATOM 2425 N N . PRO A 1 309 ? -28.865 9.029 20.473 1.00 66.44 309 PRO A N 1
ATOM 2426 C CA . PRO A 1 309 ? -29.988 8.769 19.586 1.00 66.44 309 PRO A CA 1
ATOM 2427 C C . PRO A 1 309 ? -29.958 9.800 18.458 1.00 66.44 309 PRO A C 1
ATOM 2429 O O . PRO A 1 309 ? -30.225 10.983 18.654 1.00 66.44 309 PRO A O 1
ATOM 2432 N N . THR A 1 310 ? -29.574 9.366 17.263 1.00 62.97 310 THR A N 1
ATOM 2433 C CA . THR A 1 310 ? -29.496 10.249 16.099 1.00 62.97 310 THR A CA 1
ATOM 2434 C C . THR A 1 310 ? -30.895 10.780 15.785 1.00 62.97 310 THR A C 1
ATOM 2436 O O . THR A 1 310 ? -31.838 9.988 15.660 1.00 62.97 310 THR A O 1
ATOM 2439 N N . LEU A 1 311 ? -31.029 12.108 15.666 1.00 57.12 311 LEU A N 1
ATOM 2440 C CA . LEU A 1 311 ? -32.279 12.789 15.312 1.00 57.12 311 LEU A CA 1
ATOM 2441 C C . LEU A 1 311 ? -32.915 12.146 14.062 1.00 57.12 311 LEU A C 1
ATOM 2443 O O . LEU A 1 311 ? -32.198 11.696 13.160 1.00 57.12 311 LEU A O 1
ATOM 2447 N N . PRO A 1 312 ? -34.253 12.058 13.998 1.00 48.81 312 PRO A N 1
ATOM 2448 C CA . PRO A 1 312 ? -34.969 11.211 13.057 1.00 48.81 312 PRO A CA 1
ATOM 2449 C C . PRO A 1 312 ? -35.076 11.877 11.685 1.00 48.81 312 PRO A C 1
ATOM 2451 O O . PRO A 1 312 ? -36.168 12.138 11.198 1.00 48.81 312 PRO A O 1
ATOM 2454 N N . ASN A 1 313 ? -33.953 12.120 11.012 1.00 58.34 313 ASN A N 1
ATOM 2455 C CA . ASN A 1 313 ? -34.006 12.276 9.566 1.00 58.34 313 ASN A CA 1
ATOM 2456 C C . ASN A 1 313 ? -33.967 10.867 8.953 1.00 58.34 313 ASN A C 1
ATOM 2458 O O . ASN A 1 313 ? -32.907 10.340 8.607 1.00 58.34 313 ASN A O 1
ATOM 2462 N N . ALA A 1 314 ? -35.132 10.209 8.935 1.00 58.22 314 ALA A N 1
ATOM 2463 C CA . ALA A 1 314 ? -35.294 8.788 8.603 1.00 58.22 314 ALA A CA 1
ATOM 2464 C C . ALA A 1 314 ? -34.653 8.401 7.255 1.00 58.22 314 ALA A C 1
ATOM 2466 O O . ALA A 1 314 ? -34.069 7.323 7.129 1.00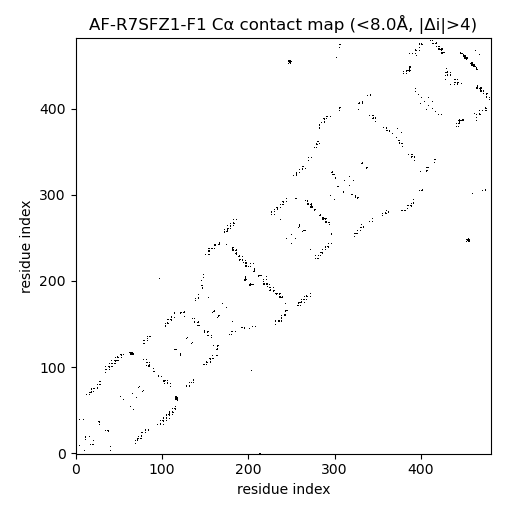 58.22 314 ALA A O 1
ATOM 2467 N N . ASN A 1 315 ? -34.670 9.321 6.287 1.00 60.12 315 ASN A N 1
ATOM 2468 C CA . ASN A 1 315 ? -34.090 9.121 4.959 1.00 60.12 315 ASN A CA 1
ATOM 2469 C C . ASN A 1 315 ? -32.553 9.049 4.980 1.00 60.12 315 ASN A C 1
ATOM 2471 O O . ASN A 1 315 ? -31.963 8.303 4.202 1.00 60.12 315 ASN A O 1
ATOM 2475 N N . PHE A 1 316 ? -31.897 9.778 5.890 1.00 61.53 316 PHE A N 1
ATOM 2476 C CA . PHE A 1 316 ? -30.439 9.748 6.028 1.00 61.53 316 PHE A CA 1
ATOM 2477 C C . PHE A 1 316 ? -29.967 8.462 6.718 1.00 61.53 316 PHE A C 1
ATOM 2479 O O . PHE A 1 316 ? -29.023 7.813 6.261 1.00 61.53 316 PHE A O 1
ATOM 2486 N N . LYS A 1 317 ? -30.681 8.048 7.778 1.00 61.09 317 LYS A N 1
ATOM 2487 C CA . LYS A 1 317 ? -30.400 6.799 8.501 1.00 61.09 317 LYS A CA 1
ATOM 2488 C C . LYS A 1 317 ? -30.411 5.593 7.566 1.00 61.09 317 LYS A C 1
ATOM 2490 O O . LYS A 1 317 ? -29.466 4.815 7.579 1.00 61.09 317 LYS A O 1
ATOM 2495 N N . ALA A 1 318 ? -31.431 5.445 6.722 1.00 62.66 318 ALA A N 1
ATOM 2496 C CA . ALA A 1 318 ? -31.568 4.248 5.893 1.00 62.66 318 ALA A CA 1
ATOM 2497 C C . ALA A 1 318 ? -30.440 4.078 4.853 1.00 62.66 318 ALA A C 1
ATOM 2499 O O . ALA A 1 318 ? -30.018 2.950 4.595 1.00 62.66 318 ALA A O 1
ATOM 2500 N N . GLY A 1 319 ? -29.937 5.177 4.274 1.00 73.06 319 GLY A N 1
ATOM 2501 C CA . GLY A 1 319 ? -28.986 5.130 3.158 1.00 73.06 319 GLY A CA 1
ATOM 2502 C C . GLY A 1 319 ? -27.544 4.793 3.548 1.00 73.06 319 GLY A C 1
ATOM 2503 O O . GLY A 1 319 ? -26.886 4.036 2.839 1.00 73.06 319 GLY A O 1
ATOM 2504 N N . GLN A 1 320 ? -27.042 5.331 4.667 1.00 78.25 320 GLN A N 1
ATOM 2505 C CA . GLN A 1 320 ? -25.632 5.165 5.064 1.00 78.25 320 GLN A CA 1
ATOM 2506 C C . GLN A 1 320 ? -25.425 4.153 6.195 1.00 78.25 320 GLN A C 1
ATOM 2508 O O . GLN A 1 320 ? -24.423 3.438 6.189 1.00 78.25 320 GLN A O 1
ATOM 2513 N N . TRP A 1 321 ? -26.376 4.040 7.129 1.00 82.50 321 TRP A N 1
ATOM 2514 C CA . TRP A 1 321 ? -26.248 3.137 8.277 1.00 82.50 321 TRP A CA 1
ATOM 2515 C C . TRP A 1 321 ? -26.324 1.667 7.867 1.00 82.50 321 TRP A C 1
ATOM 2517 O O . TRP A 1 321 ? -25.520 0.866 8.324 1.00 82.50 321 TRP A O 1
ATOM 2527 N N . LYS A 1 322 ? -27.261 1.299 6.982 1.00 86.44 322 LYS A N 1
ATOM 2528 C CA . LYS A 1 322 ? -27.469 -0.103 6.586 1.00 86.44 322 LYS A CA 1
ATOM 2529 C C . LYS A 1 322 ? -26.232 -0.722 5.910 1.00 86.44 322 LYS A C 1
ATOM 2531 O O . LYS A 1 322 ? -25.853 -1.822 6.308 1.00 86.44 322 LYS A O 1
ATOM 2536 N N . PRO A 1 323 ? -25.575 -0.062 4.937 1.00 87.44 323 PRO A N 1
ATOM 2537 C CA . PRO A 1 323 ? -24.317 -0.565 4.394 1.00 87.44 323 PRO A CA 1
ATOM 2538 C C . PRO A 1 323 ? -23.206 -0.687 5.441 1.00 87.44 323 PRO A C 1
ATOM 2540 O O . PRO A 1 323 ? -22.524 -1.705 5.470 1.00 87.44 323 PRO A O 1
ATOM 2543 N N . MET A 1 324 ? -23.052 0.303 6.330 1.00 88.75 324 MET A N 1
ATOM 2544 C CA . MET A 1 324 ? -22.056 0.220 7.402 1.00 88.75 324 MET A CA 1
ATOM 2545 C C . MET A 1 324 ? -22.356 -0.947 8.348 1.00 88.75 324 MET A C 1
ATOM 2547 O O . MET A 1 324 ? -21.446 -1.683 8.711 1.00 88.75 324 MET A O 1
ATOM 2551 N N . LEU A 1 325 ? -23.625 -1.162 8.702 1.00 90.00 325 LEU A N 1
ATOM 2552 C CA . LEU A 1 325 ? -24.046 -2.295 9.519 1.00 90.00 325 LEU A CA 1
ATOM 2553 C C . LEU A 1 325 ? -23.685 -3.623 8.852 1.00 90.00 325 LEU A C 1
ATOM 2555 O O . LEU A 1 325 ? -23.137 -4.486 9.516 1.00 90.00 325 LEU A O 1
ATOM 2559 N N . HIS A 1 326 ? -23.897 -3.764 7.541 1.00 91.81 326 HIS A N 1
ATOM 2560 C CA . HIS A 1 326 ? -23.481 -4.964 6.811 1.00 91.81 326 HIS A CA 1
ATOM 2561 C C . HIS A 1 326 ? -21.965 -5.208 6.888 1.00 91.81 326 HIS A C 1
ATOM 2563 O O . HIS A 1 326 ? -21.529 -6.344 7.074 1.00 91.81 326 HIS A O 1
ATOM 2569 N N . ILE A 1 327 ? -21.162 -4.147 6.787 1.00 93.12 327 ILE A N 1
ATOM 2570 C CA . ILE A 1 327 ? -19.703 -4.224 6.927 1.00 93.12 327 ILE A CA 1
ATOM 2571 C C . ILE A 1 327 ? -19.317 -4.620 8.358 1.00 93.12 327 ILE A C 1
ATOM 2573 O O . ILE A 1 327 ? -18.486 -5.508 8.533 1.00 93.12 327 ILE A O 1
ATOM 2577 N N . MET A 1 328 ? -19.960 -4.040 9.376 1.00 93.88 328 MET A N 1
ATOM 2578 C CA . MET A 1 328 ? -19.742 -4.414 10.778 1.00 93.88 328 MET A CA 1
ATOM 2579 C C . MET A 1 328 ? -20.149 -5.862 11.057 1.00 93.88 328 MET A C 1
ATOM 2581 O O . MET A 1 328 ? -19.385 -6.579 11.683 1.00 93.88 328 MET A O 1
ATOM 2585 N N . THR A 1 329 ? -21.292 -6.325 10.545 1.00 95.88 329 THR A N 1
ATOM 2586 C CA . THR A 1 329 ? -21.698 -7.734 10.638 1.00 95.88 329 THR A CA 1
ATOM 2587 C C . THR A 1 329 ? -20.690 -8.645 9.940 1.00 95.88 329 THR A C 1
ATOM 2589 O O . THR A 1 329 ? -20.405 -9.733 10.424 1.00 95.88 329 THR A O 1
ATOM 2592 N N . THR A 1 330 ? -20.116 -8.208 8.814 1.00 96.44 330 THR A N 1
ATOM 2593 C CA . THR A 1 330 ? -19.064 -8.976 8.133 1.00 96.44 330 THR A CA 1
ATOM 2594 C C . THR A 1 330 ? -17.829 -9.097 9.023 1.00 96.44 330 THR A C 1
ATOM 2596 O O . THR A 1 330 ? -17.343 -10.211 9.197 1.00 96.44 330 THR A O 1
ATOM 2599 N N . LEU A 1 331 ? -17.377 -7.998 9.641 1.00 96.25 331 LEU A N 1
ATOM 2600 C CA . LEU A 1 331 ? -16.287 -7.991 10.627 1.00 96.25 331 LEU A CA 1
ATOM 2601 C C . LEU A 1 331 ? -16.584 -8.932 11.802 1.00 96.25 331 LEU A C 1
ATOM 2603 O O . LEU A 1 331 ? -15.783 -9.818 12.076 1.00 96.25 331 LEU A O 1
ATOM 2607 N N . THR A 1 332 ? -17.736 -8.791 12.462 1.00 97.00 332 THR A N 1
ATOM 2608 C CA . THR A 1 332 ? -18.054 -9.580 13.664 1.00 97.00 332 THR A CA 1
ATOM 2609 C C . THR A 1 332 ? -18.375 -11.047 13.375 1.00 97.00 332 THR A C 1
ATOM 2611 O O . THR A 1 332 ? -18.371 -11.867 14.288 1.00 97.00 332 THR A O 1
ATOM 2614 N N . SER A 1 333 ? -18.619 -11.399 12.107 1.00 97.00 333 SER A N 1
ATOM 2615 C CA . SER A 1 333 ? -18.764 -12.790 11.661 1.00 97.00 333 SER A CA 1
ATOM 2616 C C . SER A 1 333 ? -17.434 -13.519 11.434 1.00 97.00 333 SER A C 1
ATOM 2618 O O . SER A 1 333 ? -17.441 -14.734 11.227 1.00 97.00 333 SER A O 1
ATOM 2620 N N . ARG A 1 334 ? -16.298 -12.804 11.421 1.00 97.12 334 ARG A N 1
ATOM 2621 C CA . ARG A 1 334 ? -14.972 -13.421 11.278 1.00 97.12 334 ARG A CA 1
ATOM 2622 C C . ARG A 1 334 ? -14.565 -14.112 12.579 1.00 97.12 334 ARG A C 1
ATOM 2624 O O . ARG A 1 334 ? -14.921 -13.660 13.664 1.00 97.12 334 ARG A O 1
ATOM 2631 N N . SER A 1 335 ? -13.823 -15.211 12.473 1.00 96.06 335 SER A N 1
ATOM 2632 C CA . SER A 1 335 ? -13.243 -15.869 13.646 1.00 96.06 335 SER A CA 1
ATOM 2633 C C . SER A 1 335 ? -12.200 -14.962 14.290 1.00 96.06 335 SER A C 1
ATOM 2635 O O . SER A 1 335 ? -11.437 -14.306 13.582 1.00 96.06 335 SER A O 1
ATOM 2637 N N . ASP A 1 336 ? -12.177 -14.943 15.618 1.00 96.75 336 ASP A N 1
ATOM 2638 C CA . ASP A 1 336 ? -11.170 -14.244 16.421 1.00 96.75 336 ASP A CA 1
ATOM 2639 C C . ASP A 1 336 ? -11.074 -12.728 16.140 1.00 96.75 336 ASP A C 1
ATOM 2641 O O . ASP A 1 336 ? -10.052 -12.090 16.387 1.00 96.75 336 ASP A O 1
ATOM 2645 N N . TRP A 1 337 ? -12.130 -12.119 15.577 1.00 97.06 337 TRP A N 1
ATOM 2646 C CA . TRP A 1 337 ? -12.112 -10.705 15.180 1.00 97.06 337 TRP A CA 1
ATOM 2647 C C . TRP A 1 337 ? -11.853 -9.775 16.370 1.00 97.06 337 TRP A C 1
ATOM 2649 O O . TRP A 1 337 ? -11.241 -8.717 16.210 1.00 97.06 337 TRP A O 1
ATOM 2659 N N . ALA A 1 338 ? -12.344 -10.155 17.554 1.00 97.62 338 ALA A N 1
ATOM 2660 C CA . ALA A 1 338 ? -12.221 -9.362 18.765 1.00 97.62 338 ALA A CA 1
ATOM 2661 C C . ALA A 1 338 ? -10.796 -9.434 19.318 1.00 97.62 338 ALA A C 1
ATOM 2663 O O . ALA A 1 338 ? -10.218 -8.407 19.666 1.00 97.62 338 ALA A O 1
ATOM 2664 N N . GLU A 1 339 ? -10.217 -10.631 19.316 1.00 98.00 339 GLU A N 1
ATOM 2665 C CA . GLU A 1 339 ? -8.837 -10.919 19.678 1.00 98.00 339 GLU A CA 1
ATOM 2666 C C . GLU A 1 339 ? -7.879 -10.174 18.749 1.00 98.00 339 GLU A C 1
ATOM 2668 O O . GLU A 1 339 ? -7.026 -9.438 19.234 1.00 98.00 339 GLU A O 1
ATOM 2673 N N . LYS A 1 340 ? -8.086 -10.249 17.428 1.00 98.19 340 LYS A N 1
ATOM 2674 C CA . LYS A 1 340 ? -7.292 -9.500 16.442 1.00 98.19 340 LYS A CA 1
ATOM 2675 C C . LYS A 1 340 ? -7.393 -7.989 16.637 1.00 98.19 340 LYS A C 1
ATOM 2677 O O . LYS A 1 340 ? -6.396 -7.280 16.553 1.00 98.19 340 LYS A O 1
ATOM 2682 N N . LEU A 1 341 ? -8.589 -7.461 16.914 1.00 97.94 341 LEU A N 1
ATOM 2683 C CA . LEU A 1 341 ? -8.751 -6.030 17.186 1.00 97.94 341 LEU A CA 1
ATOM 2684 C C . LEU A 1 341 ? -8.041 -5.607 18.483 1.00 97.94 341 LEU A C 1
ATOM 2686 O O . LEU A 1 341 ? -7.455 -4.525 18.537 1.00 97.94 341 LEU A O 1
ATOM 2690 N N . ALA A 1 342 ? -8.086 -6.449 19.517 1.00 98.00 342 ALA A N 1
ATOM 2691 C CA . ALA A 1 342 ? -7.335 -6.224 20.745 1.00 98.00 342 ALA A CA 1
ATOM 2692 C C . ALA A 1 342 ? -5.821 -6.298 20.498 1.00 98.00 342 ALA A C 1
ATOM 2694 O O . ALA A 1 342 ? -5.085 -5.462 21.016 1.00 98.00 342 ALA A O 1
ATOM 2695 N N . GLU A 1 343 ? -5.364 -7.218 19.651 1.00 98.38 343 GLU A N 1
ATOM 2696 C CA . GLU A 1 343 ? -3.963 -7.351 19.249 1.00 98.38 343 GLU A CA 1
ATOM 2697 C C . GLU A 1 343 ? -3.443 -6.079 18.569 1.00 98.38 343 GLU A C 1
ATOM 2699 O O . GLU A 1 343 ? -2.363 -5.613 18.915 1.00 98.38 343 GLU A O 1
ATOM 2704 N N . VAL A 1 344 ? -4.235 -5.429 17.704 1.00 98.50 344 VAL A N 1
ATOM 2705 C CA . VAL A 1 344 ? -3.876 -4.119 17.117 1.00 98.50 344 VAL A CA 1
ATOM 2706 C C . VAL A 1 344 ? -3.618 -3.063 18.196 1.00 98.50 344 VAL A C 1
ATOM 2708 O O . VAL A 1 344 ? -2.657 -2.296 18.103 1.00 98.50 344 VAL A O 1
ATOM 2711 N N . TRP A 1 345 ? -4.459 -3.010 19.232 1.00 97.81 345 TRP A N 1
ATOM 2712 C CA . TRP A 1 345 ? -4.251 -2.092 20.353 1.00 97.81 345 TRP A CA 1
ATOM 2713 C C . TRP A 1 345 ? -2.996 -2.444 21.154 1.00 97.81 345 TRP A C 1
ATOM 2715 O O . TRP A 1 345 ? -2.184 -1.561 21.442 1.00 97.81 345 TRP A O 1
ATOM 2725 N N . MET A 1 346 ? -2.837 -3.722 21.505 1.00 98.00 346 MET A N 1
ATOM 2726 C CA . MET A 1 346 ? -1.713 -4.198 22.309 1.00 98.00 346 MET A CA 1
ATOM 2727 C C . MET A 1 346 ? -0.384 -4.016 21.584 1.00 98.00 346 MET A C 1
ATOM 2729 O O . MET A 1 346 ? 0.556 -3.521 22.192 1.00 98.00 346 MET A O 1
ATOM 2733 N N . HIS A 1 347 ? -0.328 -4.271 20.277 1.00 97.81 347 HIS A N 1
ATOM 2734 C CA . HIS A 1 347 ? 0.851 -4.040 19.447 1.00 97.81 347 HIS A CA 1
ATOM 2735 C C . HIS A 1 347 ? 1.351 -2.590 19.544 1.00 97.81 347 HIS A C 1
ATOM 2737 O O . HIS A 1 347 ? 2.534 -2.339 19.767 1.00 97.81 347 HIS A O 1
ATOM 2743 N N . VAL A 1 348 ? 0.441 -1.612 19.459 1.00 96.50 348 VAL A N 1
ATOM 2744 C CA . VAL A 1 348 ? 0.799 -0.201 19.666 1.00 96.50 348 VAL A CA 1
ATOM 2745 C C . VAL A 1 348 ? 1.200 0.053 21.117 1.00 96.50 348 VAL A C 1
ATOM 2747 O O . VAL A 1 348 ? 2.152 0.783 21.380 1.00 96.50 348 VAL A O 1
ATOM 2750 N N . GLN A 1 349 ? 0.490 -0.517 22.085 1.00 95.62 349 GLN A N 1
ATOM 2751 C CA . GLN A 1 349 ? 0.775 -0.277 23.496 1.00 95.62 349 GLN A CA 1
ATOM 2752 C C . GLN A 1 349 ? 2.137 -0.831 23.943 1.00 95.62 349 GLN A C 1
ATOM 2754 O O . GLN A 1 349 ? 2.806 -0.188 24.750 1.00 95.62 349 GLN A O 1
ATOM 2759 N N . GLU A 1 350 ? 2.537 -1.985 23.418 1.00 96.44 350 GLU A N 1
ATOM 2760 C CA . GLU A 1 350 ? 3.726 -2.741 23.824 1.00 96.44 350 GLU A CA 1
ATOM 2761 C C . GLU A 1 350 ? 4.970 -2.434 22.979 1.00 96.44 350 GLU A C 1
ATOM 2763 O O . GLU A 1 350 ? 6.071 -2.839 23.348 1.00 96.44 350 GLU A O 1
ATOM 2768 N N . GLU A 1 351 ? 4.834 -1.704 21.867 1.00 96.44 351 GLU A N 1
ATOM 2769 C CA . GLU A 1 351 ? 5.981 -1.326 21.036 1.00 96.44 351 GLU A CA 1
ATOM 2770 C C . GLU A 1 351 ? 7.013 -0.495 21.833 1.00 96.44 351 GLU A C 1
ATOM 2772 O O . GLU A 1 351 ? 6.715 0.566 22.392 1.00 96.44 351 GLU A O 1
ATOM 2777 N N . ASP A 1 352 ? 8.261 -0.981 21.844 1.00 96.44 352 ASP A N 1
ATOM 2778 C CA . ASP A 1 352 ? 9.393 -0.349 22.522 1.00 96.44 352 ASP A CA 1
ATOM 2779 C C . ASP A 1 352 ? 9.840 0.914 21.772 1.00 96.44 352 ASP A C 1
ATOM 2781 O O . ASP A 1 352 ? 10.566 0.884 20.772 1.00 96.44 352 ASP A O 1
ATOM 2785 N N . MET A 1 353 ? 9.416 2.061 22.296 1.00 95.12 353 MET A N 1
ATOM 2786 C CA . MET A 1 353 ? 9.711 3.357 21.697 1.00 95.12 353 MET A CA 1
ATOM 2787 C C . MET A 1 353 ? 11.172 3.784 21.826 1.00 95.12 353 MET A C 1
ATOM 2789 O O . MET A 1 353 ? 11.644 4.544 20.978 1.00 95.12 353 MET A O 1
ATOM 2793 N N . ALA A 1 354 ? 11.906 3.293 22.827 1.00 95.69 354 ALA A N 1
ATOM 2794 C CA . ALA A 1 354 ? 13.336 3.563 22.934 1.00 95.69 354 ALA A CA 1
ATOM 2795 C C . ALA A 1 354 ? 14.095 2.814 21.831 1.00 95.69 354 ALA A C 1
ATOM 2797 O O . ALA A 1 354 ? 14.974 3.372 21.166 1.00 95.69 354 ALA A O 1
ATOM 2798 N N . LEU A 1 355 ? 13.699 1.567 21.573 1.00 95.94 355 LEU A N 1
ATOM 2799 C CA . LEU A 1 355 ? 14.233 0.775 20.474 1.00 95.94 355 LEU A CA 1
ATOM 2800 C C . LEU A 1 355 ? 13.888 1.395 19.112 1.00 95.94 355 LEU A C 1
ATOM 2802 O O . LEU A 1 355 ? 14.791 1.567 18.288 1.00 95.94 355 LEU A O 1
ATOM 2806 N N . ALA A 1 356 ? 12.631 1.804 18.899 1.00 94.81 356 ALA A N 1
ATOM 2807 C CA . ALA A 1 356 ? 12.193 2.470 17.671 1.00 94.81 356 ALA A CA 1
ATOM 2808 C C . ALA A 1 356 ? 12.972 3.771 17.411 1.00 94.81 356 ALA A C 1
ATOM 2810 O O . ALA A 1 356 ? 13.451 3.996 16.296 1.00 94.81 356 ALA A O 1
ATOM 2811 N N . GLN A 1 357 ? 13.176 4.593 18.445 1.00 95.19 357 GLN A N 1
ATOM 2812 C CA . GLN A 1 357 ? 14.009 5.791 18.363 1.00 95.19 357 GLN A CA 1
ATOM 2813 C C . GLN A 1 357 ? 15.456 5.449 17.976 1.00 95.19 357 GLN A C 1
ATOM 2815 O O . GLN A 1 357 ? 16.012 6.072 17.071 1.00 95.19 357 GLN A O 1
ATOM 2820 N N . SER A 1 358 ? 16.043 4.405 18.571 1.00 96.06 358 SER A N 1
ATOM 2821 C CA . SER A 1 358 ? 17.401 3.966 18.220 1.00 96.06 358 SER A CA 1
ATOM 2822 C C . SER A 1 358 ? 17.525 3.538 16.750 1.00 96.06 358 SER A C 1
ATOM 2824 O O . SER A 1 358 ? 18.568 3.738 16.123 1.00 96.06 358 SER A O 1
ATOM 2826 N N . TYR A 1 359 ? 16.467 2.956 16.172 1.00 94.75 359 TYR A N 1
ATOM 2827 C CA . TYR A 1 359 ? 16.425 2.600 14.754 1.00 94.75 359 TYR A CA 1
ATOM 2828 C C . TYR A 1 359 ? 16.375 3.840 13.868 1.00 94.75 359 TYR A C 1
ATOM 2830 O O . TYR A 1 359 ? 17.117 3.918 12.888 1.00 94.75 359 TYR A O 1
ATOM 2838 N N . VAL A 1 360 ? 15.555 4.829 14.234 1.00 93.94 360 VAL A N 1
ATOM 2839 C CA . VAL A 1 360 ? 15.480 6.110 13.522 1.00 93.94 360 VAL A CA 1
ATOM 2840 C C . VAL A 1 360 ? 16.832 6.816 13.531 1.00 93.94 360 VAL A C 1
ATOM 2842 O O . VAL A 1 360 ? 17.294 7.250 12.480 1.00 93.94 360 VAL A O 1
ATOM 2845 N N . GLU A 1 361 ? 17.499 6.887 14.681 1.00 93.06 361 GLU A N 1
ATOM 2846 C CA . GLU A 1 361 ? 18.812 7.524 14.810 1.00 93.06 361 GLU A CA 1
ATOM 2847 C C . GLU A 1 361 ? 19.873 6.821 13.951 1.00 93.06 361 GLU A C 1
ATOM 2849 O O . GLU A 1 361 ? 20.617 7.475 13.219 1.00 93.06 361 GLU A O 1
ATOM 2854 N N . LYS A 1 362 ? 19.906 5.480 13.955 1.00 90.69 362 LYS A N 1
ATOM 2855 C CA . LYS A 1 362 ? 20.800 4.695 13.084 1.00 90.69 362 LYS A CA 1
ATOM 2856 C C . LYS A 1 362 ? 20.520 4.941 11.601 1.00 90.69 362 LYS A C 1
ATOM 2858 O O . LYS A 1 362 ? 21.459 5.131 10.831 1.00 90.69 362 LYS A O 1
ATOM 2863 N N . SER A 1 363 ? 19.247 4.961 11.208 1.00 86.94 363 SER A N 1
ATOM 2864 C CA . SER A 1 363 ? 18.825 5.201 9.824 1.00 86.94 363 SER A CA 1
ATOM 2865 C C . SER A 1 363 ? 19.132 6.630 9.363 1.00 86.94 363 SER A C 1
ATOM 2867 O O . SER A 1 363 ? 19.577 6.831 8.234 1.00 86.94 363 SER A O 1
ATOM 2869 N N . ALA A 1 364 ? 18.934 7.628 10.226 1.00 87.12 364 ALA A N 1
ATOM 2870 C CA . ALA A 1 364 ? 19.257 9.022 9.934 1.00 87.12 364 ALA A CA 1
ATOM 2871 C C . ALA A 1 364 ? 20.772 9.221 9.765 1.00 87.12 364 ALA A C 1
ATOM 2873 O O . ALA A 1 364 ? 21.204 9.879 8.827 1.00 87.12 364 ALA A O 1
ATOM 2874 N N . ASN A 1 365 ? 21.591 8.580 10.606 1.00 84.50 365 ASN A N 1
ATOM 2875 C CA . ASN A 1 365 ? 23.052 8.661 10.508 1.00 84.50 365 ASN A CA 1
ATOM 2876 C C . ASN A 1 365 ? 23.618 7.960 9.261 1.00 84.50 365 ASN A C 1
ATOM 2878 O O . ASN A 1 365 ? 24.666 8.359 8.754 1.00 84.50 365 ASN A O 1
ATOM 2882 N N . ALA A 1 366 ? 22.944 6.917 8.766 1.00 80.56 366 ALA A N 1
ATOM 2883 C CA . ALA A 1 366 ? 23.346 6.210 7.551 1.00 80.56 366 ALA A CA 1
ATOM 2884 C C . ALA A 1 366 ? 23.056 7.011 6.268 1.00 80.56 366 ALA A C 1
ATOM 2886 O O . ALA A 1 366 ? 23.733 6.820 5.258 1.00 80.56 366 ALA A O 1
ATOM 2887 N N . ASN A 1 367 ? 22.077 7.918 6.302 1.00 70.56 367 ASN A N 1
ATOM 2888 C CA . ASN A 1 367 ? 21.636 8.679 5.142 1.00 70.56 367 ASN A CA 1
ATOM 2889 C C . ASN A 1 367 ? 22.105 10.139 5.234 1.00 70.56 367 ASN A C 1
ATOM 2891 O O . ASN A 1 367 ? 21.467 10.970 5.869 1.00 70.56 367 ASN A O 1
ATOM 2895 N N . GLN A 1 368 ? 23.202 10.479 4.555 1.00 66.00 368 GLN A N 1
ATOM 2896 C CA . GLN A 1 368 ? 23.742 11.851 4.537 1.00 66.00 368 GLN A CA 1
ATOM 2897 C C . GLN A 1 368 ? 22.974 12.826 3.616 1.00 66.00 368 GLN A C 1
ATOM 2899 O O . GLN A 1 368 ? 23.401 13.969 3.445 1.00 66.00 368 GLN A O 1
ATOM 2904 N N . ASP A 1 369 ? 21.865 12.406 2.998 1.00 68.56 369 ASP A N 1
ATOM 2905 C CA . ASP A 1 369 ? 21.087 13.270 2.105 1.00 68.56 369 ASP A CA 1
ATOM 2906 C C . ASP A 1 369 ? 20.223 14.257 2.909 1.00 68.56 369 ASP A C 1
ATOM 2908 O O . ASP A 1 369 ? 19.284 13.869 3.605 1.00 68.56 369 ASP A O 1
ATOM 2912 N N . GLN A 1 370 ? 20.519 15.554 2.771 1.00 62.28 370 GLN A N 1
ATOM 2913 C CA . GLN A 1 370 ? 19.818 16.656 3.444 1.00 62.28 370 GLN A CA 1
ATOM 2914 C C . GLN A 1 370 ? 18.331 16.773 3.069 1.00 62.28 370 GLN A C 1
ATOM 2916 O O . GLN A 1 370 ? 17.605 17.537 3.701 1.00 62.28 370 GLN A O 1
ATOM 2921 N N . ARG A 1 371 ? 17.866 16.063 2.034 1.00 72.62 371 ARG A N 1
ATOM 2922 C CA . ARG A 1 371 ? 16.452 16.065 1.623 1.00 72.62 371 ARG A CA 1
ATOM 2923 C C . ARG A 1 371 ? 15.568 15.137 2.449 1.00 72.62 371 ARG A C 1
ATOM 2925 O O . ARG A 1 371 ? 14.348 15.197 2.306 1.00 72.62 371 ARG A O 1
ATOM 2932 N N . LEU A 1 372 ? 16.155 14.264 3.263 1.00 79.00 372 LEU A N 1
ATOM 2933 C CA . LEU A 1 372 ? 15.396 13.319 4.072 1.00 79.00 372 LEU A CA 1
ATOM 2934 C C . LEU A 1 372 ? 14.899 13.974 5.371 1.00 79.00 372 LEU A C 1
ATOM 2936 O O . LEU A 1 372 ? 15.560 14.877 5.891 1.00 79.00 372 LEU A O 1
ATOM 2940 N N . PRO A 1 373 ? 13.742 13.537 5.907 1.00 83.44 373 PRO A N 1
ATOM 2941 C CA . PRO A 1 373 ? 13.238 14.034 7.182 1.00 83.44 373 PRO A CA 1
ATOM 2942 C C . PRO A 1 373 ? 14.270 13.872 8.303 1.00 83.44 373 PRO A C 1
ATOM 2944 O O . PRO A 1 373 ? 15.008 12.884 8.345 1.00 83.44 373 PRO A O 1
ATOM 2947 N N . THR A 1 374 ? 14.301 14.824 9.235 1.00 89.56 374 THR A N 1
ATOM 2948 C CA . THR A 1 374 ? 15.177 14.735 10.410 1.00 89.56 374 THR A CA 1
ATOM 2949 C C . THR A 1 374 ? 14.751 13.577 11.316 1.00 89.56 374 THR A C 1
ATOM 2951 O O . THR A 1 374 ? 13.599 13.139 11.290 1.00 89.56 374 THR A O 1
ATOM 2954 N N . SER A 1 375 ? 15.658 13.091 12.170 1.00 90.88 375 SER A N 1
ATOM 2955 C CA . SER A 1 375 ? 15.322 12.051 13.155 1.00 90.88 375 SER A CA 1
ATOM 2956 C C . SER A 1 375 ? 14.127 12.448 14.030 1.00 90.88 375 SER A C 1
ATOM 2958 O O . SER A 1 375 ? 13.241 11.628 14.251 1.00 90.88 375 SER A O 1
ATOM 2960 N N . GLY A 1 376 ? 14.053 13.717 14.447 1.00 92.69 376 GLY A N 1
ATOM 2961 C CA . GLY A 1 376 ? 12.913 14.265 15.187 1.00 92.69 376 GLY A CA 1
ATOM 2962 C C . GLY A 1 376 ? 11.593 14.123 14.425 1.00 92.69 376 GLY A C 1
ATOM 2963 O O . GLY A 1 376 ? 10.644 13.565 14.962 1.00 92.69 376 GLY A O 1
ATOM 2964 N N . GLN A 1 377 ? 11.558 14.514 13.146 1.00 93.12 377 GLN A N 1
ATOM 2965 C CA . GLN A 1 377 ? 10.360 14.391 12.302 1.00 93.12 377 GLN A CA 1
ATOM 2966 C C . GLN A 1 377 ? 9.920 12.932 12.110 1.00 93.12 377 GLN A C 1
ATOM 2968 O O . GLN A 1 377 ? 8.726 12.636 12.084 1.00 93.12 377 GLN A O 1
ATOM 2973 N N . LEU A 1 378 ? 10.871 12.001 11.987 1.00 93.62 378 LEU A N 1
ATOM 2974 C CA . LEU A 1 378 ? 10.563 10.573 11.877 1.00 93.62 378 LEU A CA 1
ATOM 2975 C C . LEU A 1 378 ? 9.981 10.017 13.187 1.00 93.62 378 LEU A C 1
ATOM 2977 O O . LEU A 1 378 ? 9.014 9.258 13.142 1.00 93.62 378 LEU A O 1
ATOM 2981 N N . ILE A 1 379 ? 10.522 10.414 14.344 1.00 95.81 379 ILE A N 1
ATOM 2982 C CA . ILE A 1 379 ? 9.994 10.021 15.663 1.00 95.81 379 ILE A CA 1
ATOM 2983 C C . ILE A 1 379 ? 8.586 10.591 15.870 1.00 95.81 379 ILE A C 1
ATOM 2985 O O . ILE A 1 379 ? 7.685 9.857 16.276 1.00 95.81 379 ILE A O 1
ATOM 2989 N N . GLU A 1 380 ? 8.374 11.868 15.547 1.00 95.06 380 GLU A N 1
ATOM 2990 C CA . GLU A 1 380 ? 7.054 12.506 15.575 1.00 95.06 380 GLU A CA 1
ATOM 2991 C C . GLU A 1 380 ? 6.057 11.751 14.689 1.00 95.06 380 GLU A C 1
ATOM 2993 O O . GLU A 1 380 ? 4.958 11.424 15.133 1.00 95.06 380 GLU A O 1
ATOM 2998 N N . SER A 1 381 ? 6.460 11.386 13.467 1.00 94.75 381 SER A N 1
ATOM 2999 C CA . SER A 1 381 ? 5.630 10.590 12.560 1.00 94.75 381 SER A CA 1
ATOM 3000 C C . SER A 1 381 ? 5.235 9.245 13.176 1.00 94.75 381 SER A C 1
ATOM 3002 O O . SER A 1 381 ? 4.073 8.855 13.072 1.00 94.75 381 SER A O 1
ATOM 3004 N N . ILE A 1 382 ? 6.156 8.539 13.844 1.00 96.19 382 ILE A N 1
ATOM 3005 C CA . ILE A 1 382 ? 5.851 7.267 14.523 1.00 96.19 382 ILE A CA 1
ATOM 3006 C C . ILE A 1 382 ? 4.831 7.488 15.652 1.00 96.19 382 ILE A C 1
ATOM 3008 O O . ILE A 1 382 ? 3.847 6.753 15.740 1.00 96.19 382 ILE A O 1
ATOM 3012 N N . ARG A 1 383 ? 5.014 8.527 16.479 1.00 96.25 383 ARG A N 1
ATOM 3013 C CA . ARG A 1 383 ? 4.084 8.891 17.566 1.00 96.25 383 ARG A CA 1
ATOM 3014 C C . ARG A 1 383 ? 2.685 9.216 17.035 1.00 96.25 383 ARG A C 1
ATOM 3016 O O . ARG A 1 383 ? 1.696 8.705 17.558 1.00 96.25 383 ARG A O 1
ATOM 3023 N N . ILE A 1 384 ? 2.593 9.987 15.951 1.00 95.25 384 ILE A N 1
ATOM 3024 C CA . ILE A 1 384 ? 1.320 10.306 15.287 1.00 95.25 384 ILE A CA 1
ATOM 3025 C C . ILE A 1 384 ? 0.658 9.039 14.728 1.00 95.25 384 ILE A C 1
ATOM 3027 O O . ILE A 1 384 ? -0.553 8.864 14.888 1.00 95.25 384 ILE A O 1
ATOM 3031 N N . CYS A 1 385 ? 1.428 8.132 14.114 1.00 95.81 385 CYS A N 1
ATOM 3032 C CA . CYS A 1 385 ? 0.907 6.856 13.614 1.00 95.81 385 CYS A CA 1
ATOM 3033 C C . CYS A 1 385 ? 0.263 6.044 14.746 1.00 95.81 385 CYS A C 1
ATOM 3035 O O . CYS A 1 385 ? -0.887 5.625 14.622 1.00 95.81 385 CYS A O 1
ATOM 3037 N N . ARG A 1 386 ? 0.970 5.883 15.870 1.00 96.94 386 ARG A N 1
ATOM 3038 C CA . ARG A 1 386 ? 0.485 5.165 17.060 1.00 96.94 386 ARG A CA 1
ATOM 3039 C C . ARG A 1 386 ? -0.805 5.773 17.613 1.00 96.94 386 ARG A C 1
ATOM 3041 O O . ARG A 1 386 ? -1.789 5.061 17.812 1.00 96.94 386 ARG A O 1
ATOM 3048 N N . GLY A 1 387 ? -0.828 7.094 17.796 1.00 96.31 387 GLY A N 1
ATOM 3049 C CA . GLY A 1 387 ? -2.015 7.823 18.249 1.00 96.31 387 GLY A CA 1
ATOM 3050 C C . GLY A 1 387 ? -3.214 7.648 17.315 1.00 96.31 387 GLY A C 1
ATOM 3051 O O . GLY A 1 387 ? -4.336 7.400 17.759 1.00 96.31 387 GLY A O 1
ATOM 3052 N N . THR A 1 388 ? -2.966 7.686 16.005 1.00 96.25 388 THR A N 1
ATOM 3053 C CA . THR A 1 388 ? -4.001 7.484 14.982 1.00 96.25 388 THR A CA 1
ATOM 3054 C C . THR A 1 388 ? -4.590 6.074 15.044 1.00 96.25 388 THR A C 1
ATOM 3056 O O . THR A 1 388 ? -5.812 5.921 15.024 1.00 96.25 388 THR A O 1
ATOM 3059 N N . ILE A 1 389 ? -3.754 5.042 15.196 1.00 97.31 389 ILE A N 1
ATOM 3060 C CA . ILE A 1 389 ? -4.213 3.651 15.337 1.00 97.31 389 ILE A CA 1
ATOM 3061 C C . ILE A 1 389 ? -5.095 3.493 16.585 1.00 97.31 389 ILE A C 1
ATOM 3063 O O . ILE A 1 389 ? -6.174 2.901 16.504 1.00 97.31 389 ILE A O 1
ATOM 3067 N N . ARG A 1 390 ? -4.717 4.094 17.722 1.00 97.00 390 ARG A N 1
ATOM 3068 C CA . ARG A 1 390 ? -5.552 4.085 18.938 1.00 97.00 390 ARG A CA 1
ATOM 3069 C C . ARG A 1 390 ? -6.914 4.735 18.716 1.00 97.00 390 ARG A C 1
ATOM 3071 O O . ARG A 1 390 ? -7.938 4.149 19.064 1.00 97.00 390 ARG A O 1
ATOM 3078 N N . ILE A 1 391 ? -6.943 5.920 18.104 1.00 95.69 391 ILE A N 1
ATOM 3079 C CA . ILE A 1 391 ? -8.186 6.623 17.743 1.00 95.69 391 ILE A CA 1
ATOM 3080 C C . ILE A 1 391 ? -9.080 5.727 16.888 1.00 95.69 391 ILE A C 1
ATOM 3082 O O . ILE A 1 391 ? -10.283 5.625 17.133 1.00 95.69 391 ILE A O 1
ATOM 3086 N N . MET A 1 392 ? -8.493 5.037 15.917 1.00 95.38 392 MET A N 1
ATOM 308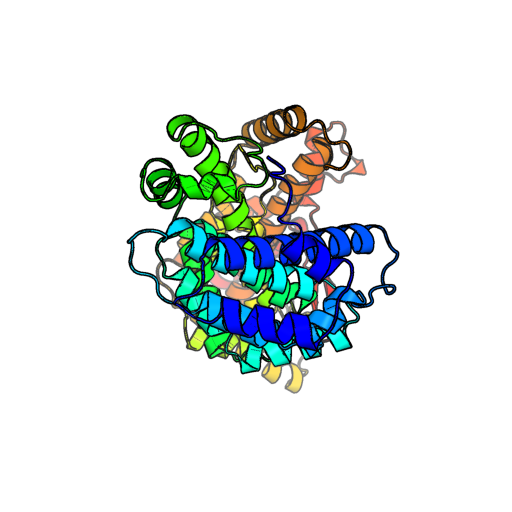7 C CA . MET A 1 392 ? -9.207 4.130 15.035 1.00 95.38 392 MET A CA 1
ATOM 3088 C C . MET A 1 392 ? -9.828 2.935 15.760 1.00 95.38 392 MET A C 1
ATOM 3090 O O . MET A 1 392 ? -11.019 2.671 15.566 1.00 95.38 392 MET A O 1
ATOM 3094 N N . VAL A 1 393 ? -9.064 2.255 16.619 1.00 97.06 393 VAL A N 1
ATOM 3095 C CA . VAL A 1 393 ? -9.570 1.142 17.436 1.00 97.06 393 VAL A CA 1
ATOM 3096 C C . VAL A 1 393 ? -10.711 1.621 18.331 1.00 97.06 393 VAL A C 1
ATOM 3098 O O . VAL A 1 393 ? -11.797 1.046 18.311 1.00 97.06 393 VAL A O 1
ATOM 3101 N N . LEU A 1 394 ? -10.527 2.727 19.056 1.00 96.12 394 LEU A N 1
ATOM 3102 C CA . LEU A 1 394 ? -11.549 3.260 19.963 1.00 96.12 394 LEU A CA 1
ATOM 3103 C C . LEU A 1 394 ? -12.811 3.696 19.221 1.00 96.12 394 LEU A C 1
ATOM 3105 O O . LEU A 1 394 ? -13.929 3.474 19.694 1.00 96.12 394 LEU A O 1
ATOM 3109 N N . ARG A 1 395 ? -12.657 4.287 18.032 1.00 93.62 395 ARG A N 1
ATOM 3110 C CA . ARG A 1 395 ? -13.791 4.661 17.188 1.00 93.62 395 ARG A CA 1
ATOM 3111 C C . ARG A 1 395 ? -14.548 3.430 16.698 1.00 93.62 395 ARG A C 1
ATOM 3113 O O . ARG A 1 395 ? -15.783 3.451 16.696 1.00 93.62 395 ARG A O 1
ATOM 3120 N N . LEU A 1 396 ? -13.842 2.365 16.317 1.00 94.00 396 LEU A N 1
ATOM 3121 C CA . LEU A 1 396 ? -14.452 1.092 15.949 1.00 94.00 396 LEU A CA 1
ATOM 3122 C C . LEU A 1 396 ? -15.203 0.476 17.138 1.00 94.00 396 LEU A C 1
ATOM 3124 O O . LEU A 1 396 ? -16.380 0.164 16.986 1.00 94.00 396 LEU A O 1
ATOM 3128 N N . LEU A 1 397 ? -14.596 0.406 18.326 1.00 95.25 397 LEU A N 1
ATOM 3129 C CA . LEU A 1 397 ? -15.240 -0.103 19.546 1.00 95.25 397 LEU A CA 1
ATOM 3130 C C . LEU A 1 397 ? -16.511 0.675 19.904 1.00 95.25 397 LEU A C 1
ATOM 3132 O O . LEU A 1 397 ? -17.568 0.088 20.150 1.00 95.25 397 LEU A O 1
ATOM 3136 N N . ALA A 1 398 ? -16.449 2.007 19.874 1.00 93.06 398 ALA A N 1
ATOM 3137 C CA . ALA A 1 398 ? -17.614 2.849 20.121 1.00 93.06 398 ALA A CA 1
ATOM 3138 C C . ALA A 1 398 ? -18.725 2.605 19.078 1.00 93.06 398 ALA A C 1
ATOM 3140 O O . ALA A 1 398 ? -19.910 2.585 19.408 1.00 93.06 398 ALA A O 1
ATOM 3141 N N . THR A 1 399 ? -18.363 2.375 17.814 1.00 90.62 399 THR A N 1
ATOM 3142 C CA . THR A 1 399 ? -19.337 2.106 16.744 1.00 90.62 399 THR A CA 1
ATOM 3143 C C . THR A 1 399 ? -19.945 0.704 16.867 1.00 90.62 399 THR A C 1
ATOM 3145 O O . THR A 1 399 ? -21.162 0.556 16.768 1.00 90.62 399 THR A O 1
ATOM 3148 N N . LEU A 1 400 ? -19.132 -0.313 17.154 1.00 92.00 400 LEU A N 1
ATOM 3149 C CA . LEU A 1 400 ? -19.571 -1.694 17.356 1.00 92.00 400 LEU A CA 1
ATOM 3150 C C . LEU A 1 400 ? -20.527 -1.814 18.540 1.00 92.00 400 LEU A C 1
ATOM 3152 O O . LEU A 1 400 ? -21.599 -2.390 18.406 1.00 92.00 400 LEU A O 1
ATOM 3156 N N . THR A 1 401 ? -20.204 -1.179 19.666 1.00 90.94 401 THR A N 1
ATOM 3157 C CA . THR A 1 401 ? -21.100 -1.122 20.832 1.00 90.94 401 THR A CA 1
ATOM 3158 C C . THR A 1 401 ? -22.378 -0.330 20.565 1.00 90.94 401 THR A C 1
ATOM 3160 O O . THR A 1 401 ? -23.383 -0.528 21.244 1.00 90.94 401 THR A O 1
ATOM 3163 N N . HIS A 1 402 ? -22.395 0.581 19.587 1.00 87.69 402 HIS A N 1
ATOM 3164 C CA . HIS A 1 402 ? -23.637 1.215 19.139 1.00 87.69 402 HIS A CA 1
ATOM 3165 C C . HIS A 1 402 ? -24.552 0.244 18.381 1.00 87.69 402 HIS A C 1
ATOM 3167 O O . HIS A 1 402 ? -25.770 0.376 18.466 1.00 87.69 402 HIS A O 1
ATOM 3173 N N . ALA A 1 403 ? -23.973 -0.741 17.696 1.00 89.19 403 ALA A N 1
ATOM 3174 C CA . ALA A 1 403 ? -24.672 -1.739 16.893 1.00 89.19 403 ALA A CA 1
ATOM 3175 C C . ALA A 1 403 ? -24.619 -3.159 17.492 1.00 89.19 403 ALA A C 1
ATOM 3177 O O . ALA A 1 403 ? -24.841 -4.121 16.761 1.00 89.19 403 ALA A O 1
ATOM 3178 N N . ALA A 1 404 ? -24.322 -3.303 18.791 1.00 91.25 404 ALA A N 1
ATOM 3179 C CA . ALA A 1 404 ? -23.924 -4.578 19.397 1.00 91.25 404 ALA A CA 1
ATOM 3180 C C . ALA A 1 404 ? -24.929 -5.711 19.146 1.00 91.25 404 ALA A C 1
A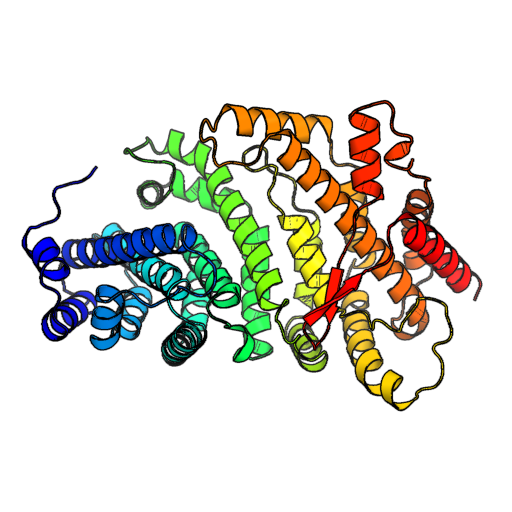TOM 3182 O O . ALA A 1 404 ? -24.550 -6.764 18.637 1.00 91.25 404 ALA A O 1
ATOM 3183 N N . GLU A 1 405 ? -26.213 -5.450 19.407 1.00 89.38 405 GLU A N 1
ATOM 3184 C CA . GLU A 1 405 ? -27.305 -6.402 19.177 1.00 89.38 405 GLU A CA 1
ATOM 3185 C C . GLU A 1 405 ? -27.407 -6.804 17.697 1.00 89.38 405 GLU A C 1
ATOM 3187 O O . GLU A 1 405 ? -27.487 -7.982 17.361 1.00 89.38 405 GLU A O 1
ATOM 3192 N N . SER A 1 406 ? -27.328 -5.828 16.786 1.00 91.38 406 SER A N 1
ATOM 3193 C CA . SER A 1 406 ? -27.428 -6.071 15.340 1.00 91.38 406 SER A CA 1
ATOM 3194 C C . SER A 1 406 ? -26.207 -6.787 14.753 1.00 91.38 406 SER A C 1
ATOM 3196 O O . SER A 1 406 ? -26.308 -7.404 13.694 1.00 91.38 406 SER A O 1
ATOM 3198 N N . CYS A 1 407 ? -25.055 -6.695 15.417 1.00 93.31 407 CYS A N 1
ATOM 3199 C CA . CYS A 1 407 ? -23.809 -7.337 15.008 1.00 93.31 407 CYS A CA 1
ATOM 3200 C C . CYS A 1 407 ? -23.541 -8.661 15.739 1.00 93.31 407 CYS A C 1
ATOM 3202 O O . CYS A 1 407 ? -22.511 -9.280 15.477 1.00 93.31 407 CYS A O 1
ATOM 3204 N N . GLY A 1 408 ? -24.436 -9.096 16.635 1.00 93.81 408 GLY A N 1
ATOM 3205 C CA . GLY A 1 408 ? -24.285 -10.342 17.389 1.00 93.81 408 GLY A CA 1
ATOM 3206 C C . GLY A 1 408 ? -23.067 -10.358 18.317 1.00 93.81 408 GLY A C 1
ATOM 3207 O O . GLY A 1 408 ? -22.454 -11.408 18.490 1.00 93.81 408 GLY A O 1
ATOM 3208 N N . ILE A 1 409 ? -22.683 -9.204 18.871 1.00 95.62 409 ILE A N 1
ATOM 3209 C CA . ILE A 1 409 ? -21.528 -9.102 19.773 1.00 95.62 409 ILE A CA 1
ATOM 3210 C C . ILE A 1 409 ? -21.893 -9.713 21.128 1.00 95.62 409 ILE A C 1
ATOM 3212 O O . ILE A 1 409 ? -22.931 -9.382 21.698 1.00 95.62 409 ILE A O 1
ATOM 3216 N N . THR A 1 410 ? -21.039 -10.593 21.650 1.00 95.69 410 THR A N 1
ATOM 3217 C CA . THR A 1 410 ? -21.268 -11.276 22.932 1.00 95.69 410 THR A CA 1
ATOM 3218 C C . THR A 1 410 ? -20.737 -10.471 24.119 1.00 95.69 410 THR A C 1
ATOM 3220 O O . THR A 1 410 ? -19.817 -9.665 23.975 1.00 95.69 410 THR A O 1
ATOM 3223 N N . ASN A 1 411 ? -21.252 -10.735 25.325 1.00 95.69 411 ASN A N 1
ATOM 3224 C CA . ASN A 1 411 ? -20.752 -10.092 26.549 1.00 95.69 411 ASN A CA 1
ATOM 3225 C C . ASN A 1 411 ? -19.262 -10.367 26.779 1.00 95.69 411 ASN A C 1
ATOM 3227 O O . ASN A 1 411 ? -18.538 -9.450 27.140 1.00 95.69 411 ASN A O 1
ATOM 3231 N N . ALA A 1 412 ? -18.784 -11.582 26.486 1.00 96.19 412 ALA A N 1
ATOM 3232 C CA . ALA A 1 412 ? -17.366 -11.923 26.606 1.00 96.19 412 ALA A CA 1
ATOM 3233 C C . ALA A 1 412 ? -16.477 -11.052 25.696 1.00 96.19 412 ALA A C 1
ATOM 3235 O O . ALA A 1 412 ? -15.434 -10.572 26.133 1.00 96.19 412 ALA A O 1
ATOM 3236 N N . GLN A 1 413 ? -16.916 -10.786 24.458 1.00 96.19 413 GLN A N 1
ATOM 3237 C CA . GLN A 1 413 ? -16.218 -9.873 23.541 1.00 96.19 413 GLN A CA 1
ATOM 3238 C C . GLN A 1 413 ? -16.269 -8.419 24.033 1.00 96.19 413 GLN A C 1
ATOM 3240 O O . GLN A 1 413 ? -15.323 -7.662 23.864 1.00 96.19 413 GLN A O 1
ATOM 3245 N N . ILE A 1 414 ? -17.371 -7.995 24.652 1.00 95.44 414 ILE A N 1
ATOM 3246 C CA . ILE A 1 414 ? -17.481 -6.645 25.222 1.00 95.44 414 ILE A CA 1
ATOM 3247 C C . ILE A 1 414 ? -16.549 -6.494 26.431 1.00 95.44 414 ILE A C 1
ATOM 3249 O O . ILE A 1 414 ? -15.820 -5.505 26.531 1.00 95.44 414 ILE A O 1
ATOM 3253 N N . GLU A 1 415 ? -16.533 -7.485 27.321 1.00 95.69 415 GLU A N 1
ATOM 3254 C CA . GLU A 1 415 ? -15.651 -7.539 28.486 1.00 95.69 415 GLU A CA 1
ATOM 3255 C C . GLU A 1 415 ? -14.176 -7.509 28.076 1.00 95.69 415 GLU A C 1
ATOM 3257 O O . GLU A 1 415 ? -13.395 -6.760 28.670 1.00 95.69 415 GLU A O 1
ATOM 3262 N N . SER A 1 416 ? -13.799 -8.225 27.008 1.00 95.44 416 SER A N 1
ATOM 3263 C CA . SER A 1 416 ? -12.421 -8.216 26.509 1.00 95.44 416 SER A CA 1
ATOM 3264 C C . SER A 1 416 ? -11.963 -6.834 26.041 1.00 95.44 416 SER A C 1
ATOM 3266 O O . SER A 1 416 ? -10.766 -6.582 26.035 1.00 95.44 416 SER A O 1
ATOM 3268 N N . PHE A 1 417 ? -12.862 -5.901 25.714 1.00 97.69 417 PHE A N 1
ATOM 3269 C CA . PHE A 1 417 ? -12.498 -4.532 25.323 1.00 97.69 417 PHE A CA 1
ATOM 3270 C C . PHE A 1 417 ? -12.504 -3.512 26.469 1.00 97.69 417 PHE A C 1
ATOM 3272 O O . PHE A 1 417 ? -12.050 -2.381 26.275 1.00 97.69 417 PHE A O 1
ATOM 3279 N N . LEU A 1 418 ? -12.988 -3.871 27.665 1.00 96.94 418 LEU A N 1
ATOM 3280 C CA . LEU A 1 418 ? -13.070 -2.933 28.793 1.00 96.94 418 LEU A CA 1
ATOM 3281 C C . LEU A 1 418 ? -11.702 -2.374 29.179 1.00 96.94 418 LEU A C 1
ATOM 3283 O O . LEU A 1 418 ? -11.582 -1.175 29.427 1.00 96.94 418 LEU A O 1
ATOM 3287 N N . HIS A 1 419 ? -10.668 -3.218 29.190 1.00 95.75 419 HIS A N 1
ATOM 3288 C CA . HIS A 1 419 ? -9.316 -2.785 29.533 1.00 95.75 419 HIS A CA 1
ATOM 3289 C C . HIS A 1 419 ? -8.776 -1.768 28.513 1.00 95.75 419 HIS A C 1
ATOM 3291 O O . HIS A 1 419 ? -8.244 -0.738 28.918 1.00 95.75 419 HIS A O 1
ATOM 3297 N N . ILE A 1 420 ? -8.993 -1.994 27.210 1.00 97.06 420 ILE A N 1
ATOM 3298 C CA . ILE A 1 420 ? -8.607 -1.069 26.132 1.00 97.06 420 ILE A CA 1
ATOM 3299 C C . ILE A 1 420 ? -9.228 0.307 26.365 1.00 97.06 420 ILE A C 1
ATOM 3301 O O . ILE A 1 420 ? -8.527 1.319 26.415 1.00 97.06 420 ILE A O 1
ATOM 3305 N N . ALA A 1 421 ? -10.549 0.349 26.546 1.00 96.19 421 ALA A N 1
ATOM 3306 C CA . ALA A 1 421 ? -11.260 1.605 26.732 1.00 96.19 421 ALA A CA 1
ATOM 3307 C C . ALA A 1 421 ? -10.891 2.294 28.055 1.00 96.19 421 ALA A C 1
ATOM 3309 O O . ALA A 1 421 ? -10.799 3.518 28.098 1.00 96.19 421 ALA A O 1
ATOM 3310 N N . TYR A 1 422 ? -10.635 1.524 29.117 1.00 96.31 422 TYR A N 1
ATOM 3311 C CA . TYR A 1 422 ? -10.168 2.046 30.399 1.00 96.31 422 TYR A CA 1
ATOM 3312 C C . TYR A 1 422 ? -8.787 2.702 30.283 1.00 96.31 422 TYR A C 1
ATOM 3314 O O . TYR A 1 422 ? -8.631 3.849 30.695 1.00 96.31 422 TYR A O 1
ATOM 3322 N N . TYR A 1 423 ? -7.809 2.031 29.666 1.00 94.50 423 TYR A N 1
ATOM 3323 C CA . TYR A 1 423 ? -6.482 2.612 29.436 1.00 94.50 423 TYR A CA 1
ATOM 3324 C C . TYR A 1 423 ? -6.535 3.835 28.516 1.00 94.50 423 TYR A C 1
ATOM 3326 O O . TYR A 1 423 ? -5.781 4.787 28.695 1.00 94.50 423 TYR A O 1
ATOM 3334 N N . ALA A 1 424 ? -7.468 3.862 27.565 1.00 95.31 424 ALA A N 1
ATOM 3335 C CA . ALA A 1 424 ? -7.661 5.010 26.691 1.00 95.31 424 ALA A CA 1
ATOM 3336 C C . ALA A 1 424 ? -8.211 6.264 27.395 1.00 95.31 424 ALA A C 1
ATOM 3338 O O . ALA A 1 424 ? -8.126 7.351 26.822 1.00 95.31 424 ALA A O 1
ATOM 3339 N N . CYS A 1 425 ? -8.775 6.133 28.601 1.00 93.88 425 CYS A N 1
ATOM 3340 C CA . CYS A 1 425 ? -9.258 7.257 29.408 1.00 93.88 425 CYS A CA 1
ATOM 3341 C C . CYS A 1 425 ? -8.138 8.051 30.092 1.00 93.88 425 CYS A C 1
ATOM 3343 O O . CYS A 1 425 ? -8.442 9.043 30.761 1.00 93.88 425 CYS A O 1
ATOM 3345 N N . ASP A 1 426 ? -6.881 7.616 29.974 1.00 87.19 426 ASP A N 1
ATOM 3346 C CA . ASP A 1 426 ? -5.773 8.295 30.630 1.00 87.19 426 ASP A CA 1
ATOM 3347 C C . ASP A 1 426 ? -5.623 9.746 30.143 1.00 87.19 426 ASP A C 1
ATOM 3349 O O . ASP A 1 426 ? -5.880 10.084 28.980 1.00 87.19 426 ASP A O 1
ATOM 3353 N N . LYS A 1 427 ? -5.259 10.635 31.069 1.00 79.56 427 LYS A N 1
ATOM 3354 C CA . LYS A 1 427 ? -5.158 12.067 30.789 1.00 79.56 427 LYS A CA 1
ATOM 3355 C C . LYS A 1 427 ? -3.788 12.372 30.212 1.00 79.56 427 LYS A C 1
ATOM 3357 O O . LYS A 1 427 ? -2.793 12.358 30.924 1.00 79.56 427 LYS A O 1
ATOM 3362 N N . ALA A 1 428 ? -3.761 12.757 28.944 1.00 79.31 428 ALA A N 1
ATOM 3363 C CA . ALA A 1 428 ? -2.576 13.367 28.369 1.00 79.31 428 ALA A CA 1
ATOM 3364 C C . ALA A 1 428 ? -2.441 14.825 28.814 1.00 79.31 428 ALA A C 1
ATOM 3366 O O . ALA A 1 428 ? -3.423 15.579 28.821 1.00 79.31 428 ALA A O 1
ATOM 3367 N N . ASN A 1 429 ? -1.216 15.228 29.144 1.00 84.38 429 ASN A N 1
ATOM 3368 C CA . ASN A 1 429 ? -0.884 16.635 29.326 1.00 84.38 429 ASN A CA 1
ATOM 3369 C C . ASN A 1 429 ? -1.092 17.382 28.002 1.00 84.38 429 ASN A C 1
ATOM 3371 O O . ASN A 1 429 ? -0.851 16.840 26.921 1.00 84.38 429 ASN A O 1
ATOM 3375 N N . SER A 1 430 ? -1.550 18.633 28.070 1.00 86.25 430 SER A N 1
ATOM 3376 C CA . SER A 1 430 ? -1.532 19.492 26.887 1.00 86.25 430 SER A CA 1
ATOM 3377 C C . SER A 1 430 ? -0.086 19.826 26.523 1.00 86.25 430 SER A C 1
ATOM 3379 O O . SER A 1 430 ? 0.758 19.970 27.405 1.00 86.25 430 SER A O 1
ATOM 3381 N N . ALA A 1 431 ? 0.188 20.009 25.227 1.00 86.19 431 ALA A N 1
ATOM 3382 C CA . ALA A 1 431 ? 1.524 20.359 24.734 1.00 86.19 431 ALA A CA 1
ATOM 3383 C C . ALA A 1 431 ? 2.102 21.627 25.401 1.00 86.19 431 ALA A C 1
ATOM 3385 O O . ALA A 1 431 ? 3.308 21.751 25.567 1.00 86.19 431 ALA A O 1
ATOM 3386 N N . GLU A 1 432 ? 1.234 22.551 25.824 1.00 89.56 432 GLU A N 1
ATOM 3387 C CA . GLU A 1 432 ? 1.595 23.787 26.533 1.00 89.56 432 GLU A CA 1
ATOM 3388 C C . GLU A 1 432 ? 2.124 23.549 27.956 1.00 89.56 432 GLU A C 1
ATOM 3390 O O . GLU A 1 432 ? 2.809 24.406 28.510 1.00 89.56 432 GLU A O 1
ATOM 3395 N N . LEU A 1 433 ? 1.792 22.404 28.557 1.00 91.88 433 LEU A N 1
ATOM 3396 C CA . LEU A 1 433 ? 2.196 22.021 29.911 1.00 91.88 433 LEU A CA 1
ATOM 3397 C C . LEU A 1 433 ? 3.401 21.070 29.917 1.00 91.88 433 LEU A C 1
ATOM 3399 O O . LEU A 1 433 ? 3.877 20.709 30.992 1.00 91.88 433 LEU A O 1
ATOM 3403 N N . CYS A 1 434 ? 3.893 20.660 28.746 1.00 94.00 434 CYS A N 1
ATOM 3404 C CA . CYS A 1 434 ? 5.041 19.771 28.624 1.00 94.00 434 CYS A CA 1
ATOM 3405 C C . CYS A 1 434 ? 6.336 20.503 29.005 1.00 94.00 434 CYS A C 1
ATOM 3407 O O . CYS A 1 434 ? 6.673 21.555 28.463 1.00 94.00 434 CYS A O 1
ATOM 3409 N N . THR A 1 435 ? 7.086 19.916 29.930 1.00 95.31 435 THR A N 1
ATOM 3410 C CA . THR A 1 435 ? 8.372 20.412 30.437 1.00 95.31 435 THR A CA 1
ATOM 3411 C C . THR A 1 435 ? 9.571 19.679 29.835 1.00 95.31 435 THR A C 1
ATOM 3413 O O . THR A 1 435 ? 10.701 20.160 29.930 1.00 95.31 435 THR A O 1
ATOM 3416 N N . SER A 1 436 ? 9.343 18.530 29.190 1.00 95.00 436 SER A N 1
ATOM 3417 C CA . SER A 1 436 ? 10.384 17.717 28.558 1.00 95.00 436 SER A CA 1
ATOM 3418 C C . SER A 1 436 ? 10.027 17.304 27.127 1.00 95.00 436 SER A C 1
ATOM 3420 O O . SER A 1 436 ? 8.860 17.245 26.751 1.00 95.00 436 SER A O 1
ATOM 3422 N N . SER A 1 437 ? 11.045 16.963 26.326 1.00 91.50 437 SER A N 1
ATOM 3423 C CA . SER A 1 437 ? 10.854 16.430 24.965 1.00 91.50 437 SER A CA 1
ATOM 3424 C C . SER A 1 437 ? 10.008 15.150 24.961 1.00 91.50 437 SER A C 1
ATOM 3426 O O . SER A 1 437 ? 9.147 14.971 24.105 1.00 91.50 437 SER A O 1
ATOM 3428 N N . GLN A 1 438 ? 10.205 14.288 25.963 1.00 91.81 438 GLN A N 1
ATOM 3429 C CA . GLN A 1 438 ? 9.433 13.058 26.120 1.00 91.81 438 GLN A CA 1
ATOM 3430 C C . GLN A 1 438 ? 7.950 13.355 26.374 1.00 91.81 438 GLN A C 1
ATOM 3432 O O . GLN A 1 438 ? 7.095 12.786 25.701 1.00 91.81 438 GLN A O 1
ATOM 3437 N N . GLU A 1 439 ? 7.647 14.297 27.273 1.00 93.38 439 GLU A N 1
ATOM 3438 C CA . GLU A 1 439 ? 6.270 14.738 27.528 1.00 93.38 439 GLU A CA 1
ATOM 3439 C C . GLU A 1 439 ? 5.632 15.350 26.275 1.00 93.38 439 GLU A C 1
ATOM 3441 O O . GLU A 1 439 ? 4.455 15.115 26.017 1.00 93.38 439 GLU A O 1
ATOM 3446 N N . THR A 1 440 ? 6.395 16.098 25.470 1.00 93.88 440 THR A N 1
ATOM 3447 C CA . THR A 1 440 ? 5.911 16.651 24.196 1.00 93.88 440 THR A CA 1
ATOM 3448 C C . THR A 1 440 ? 5.575 15.551 23.188 1.00 93.88 440 THR A C 1
ATOM 3450 O O . THR A 1 440 ? 4.538 15.618 22.531 1.00 93.88 440 THR A O 1
ATOM 3453 N N . LEU A 1 441 ? 6.416 14.518 23.070 1.00 93.31 441 LEU A N 1
ATOM 3454 C CA . LEU A 1 441 ? 6.170 13.380 22.177 1.00 93.31 441 LEU A CA 1
ATOM 3455 C C . LEU A 1 441 ? 4.963 12.544 22.621 1.00 93.31 441 LEU A C 1
ATOM 3457 O O . LEU A 1 441 ? 4.194 12.079 21.780 1.00 93.31 441 LEU A O 1
ATOM 3461 N N . GLU A 1 442 ? 4.771 12.369 23.927 1.00 92.75 442 GLU A N 1
ATOM 3462 C CA . GLU A 1 442 ? 3.582 11.720 24.483 1.00 92.75 442 GLU A CA 1
ATOM 3463 C C . GLU A 1 442 ? 2.327 12.560 24.228 1.00 92.75 442 GLU A C 1
ATOM 3465 O O . GLU A 1 442 ? 1.330 12.039 23.727 1.00 92.75 442 GLU A O 1
ATOM 3470 N N . ALA A 1 443 ? 2.381 13.870 24.481 1.00 93.44 443 ALA A N 1
ATOM 3471 C CA . ALA A 1 443 ? 1.281 14.782 24.181 1.00 93.44 443 ALA A CA 1
ATOM 3472 C C . ALA A 1 443 ? 0.925 14.786 22.685 1.00 93.44 443 ALA A C 1
ATOM 3474 O O . ALA A 1 443 ? -0.255 14.861 22.344 1.00 93.44 443 ALA A O 1
ATOM 3475 N N . LEU A 1 444 ? 1.914 14.652 21.794 1.00 93.94 444 LEU A N 1
ATOM 3476 C CA . LEU A 1 444 ? 1.696 14.501 20.355 1.00 93.94 444 LEU A CA 1
ATOM 3477 C C . LEU A 1 444 ? 0.974 13.188 20.016 1.00 93.94 444 LEU A C 1
ATOM 3479 O O . LEU A 1 444 ? 0.038 13.194 19.221 1.00 93.94 444 LEU A O 1
ATOM 3483 N N . GLU A 1 445 ? 1.378 12.072 20.625 1.00 94.56 445 GLU A N 1
ATOM 3484 C CA . GLU A 1 445 ? 0.747 10.761 20.422 1.00 94.56 445 GLU A CA 1
ATOM 3485 C C . GLU A 1 445 ? -0.710 10.751 20.906 1.00 94.56 445 GLU A C 1
ATOM 3487 O O . GLU A 1 445 ? -1.610 10.367 20.161 1.00 94.56 445 GLU A O 1
ATOM 3492 N N . TYR A 1 446 ? -0.980 11.227 22.122 1.00 92.38 446 TYR A N 1
ATOM 3493 C CA . TYR A 1 446 ? -2.345 11.293 22.660 1.00 92.38 446 TYR A CA 1
ATOM 3494 C C . TYR A 1 446 ? -3.199 12.404 22.031 1.00 92.38 446 TYR A C 1
ATOM 3496 O O . TYR A 1 446 ? -4.432 12.328 22.017 1.00 92.38 446 TYR A O 1
ATOM 3504 N N . GLY A 1 447 ? -2.542 13.449 21.530 1.00 91.56 447 GLY A N 1
ATOM 3505 C CA . GLY A 1 447 ? -3.140 14.580 20.834 1.00 91.56 447 GLY A CA 1
ATOM 3506 C C . GLY A 1 447 ? -3.300 14.370 19.331 1.00 91.56 447 GLY A C 1
ATOM 3507 O O . GLY A 1 447 ? -3.765 15.298 18.668 1.00 91.56 447 GLY A O 1
ATOM 3508 N N . ALA A 1 448 ? -2.937 13.192 18.811 1.00 93.38 448 ALA A N 1
ATOM 3509 C CA . ALA A 1 448 ? -3.015 12.875 17.394 1.00 93.38 448 ALA A CA 1
ATOM 3510 C C . ALA A 1 448 ? -4.409 13.175 16.828 1.00 93.38 448 ALA A C 1
ATOM 3512 O O . ALA A 1 448 ? -5.440 13.005 17.486 1.00 93.38 448 ALA A O 1
ATOM 3513 N N . GLU A 1 449 ? -4.433 13.623 15.579 1.00 91.12 449 GLU A N 1
ATOM 3514 C CA . GLU A 1 449 ? -5.660 13.909 14.854 1.00 91.12 449 GLU A CA 1
ATOM 3515 C C . GLU A 1 449 ? -5.812 12.924 13.709 1.00 91.12 449 GLU A C 1
ATOM 3517 O O . GLU A 1 449 ? -4.858 12.625 12.992 1.00 91.12 449 GLU A O 1
ATOM 3522 N N . PHE A 1 450 ? -7.035 12.440 13.522 1.00 90.31 450 PHE A N 1
ATOM 3523 C CA . PHE A 1 450 ? -7.371 11.577 12.407 1.00 90.31 450 PHE A CA 1
ATOM 3524 C C . PHE A 1 450 ? -8.483 12.219 11.591 1.00 90.31 450 PHE A C 1
ATOM 3526 O O . PHE A 1 450 ? -9.515 12.612 12.136 1.00 90.31 450 PHE A O 1
ATOM 3533 N N . PHE A 1 451 ? -8.282 12.307 10.279 1.00 88.25 451 PHE A N 1
ATOM 3534 C CA . PHE A 1 451 ? -9.248 12.888 9.358 1.00 88.25 451 PHE A CA 1
ATOM 3535 C C . PHE A 1 451 ? -9.699 11.844 8.344 1.00 88.25 451 PHE A C 1
ATOM 3537 O O . PHE A 1 451 ? -8.883 11.157 7.732 1.00 88.25 451 PHE A O 1
ATOM 3544 N N . VAL A 1 452 ? -11.010 11.761 8.133 1.00 82.62 452 VAL A N 1
ATOM 3545 C CA . VAL A 1 452 ? -11.621 10.975 7.058 1.00 82.62 452 VAL A CA 1
ATOM 3546 C C . VAL A 1 452 ? -12.211 11.944 6.047 1.00 82.62 452 VAL A C 1
ATOM 3548 O O . VAL A 1 452 ? -12.883 12.894 6.429 1.00 82.62 452 VAL A O 1
ATOM 3551 N N . PHE A 1 453 ? -11.989 11.717 4.757 1.00 80.44 453 PHE A N 1
ATOM 3552 C CA . PHE A 1 453 ? -12.602 12.537 3.715 1.00 80.44 453 PHE A CA 1
ATOM 3553 C C . PHE A 1 453 ? -13.997 12.016 3.374 1.00 80.44 453 PHE A C 1
ATOM 3555 O O . PHE A 1 453 ? -14.198 10.815 3.160 1.00 80.44 453 PHE A O 1
ATOM 3562 N N . ASP A 1 454 ? -14.969 12.920 3.321 1.00 75.38 454 ASP A N 1
ATOM 3563 C CA . ASP A 1 454 ? -16.328 12.577 2.926 1.00 75.38 454 ASP A CA 1
ATOM 3564 C C . ASP A 1 454 ? -16.468 12.391 1.398 1.00 75.38 454 ASP A C 1
ATOM 3566 O O . ASP A 1 454 ? -15.512 12.474 0.621 1.00 75.38 454 ASP A O 1
ATOM 3570 N N . GLY A 1 455 ? -17.694 12.116 0.941 1.00 68.19 455 GLY A N 1
ATOM 3571 C CA . GLY A 1 455 ? -18.005 11.984 -0.486 1.00 68.19 455 GLY A CA 1
ATOM 3572 C C . GLY A 1 455 ? -17.725 13.240 -1.318 1.00 68.19 455 GLY A C 1
ATOM 3573 O O . GLY A 1 455 ? -17.621 13.132 -2.534 1.00 68.19 455 GLY A O 1
ATOM 3574 N N . PHE A 1 456 ? -17.569 14.403 -0.687 1.00 72.81 456 PHE A N 1
ATOM 3575 C CA . PHE A 1 456 ? -17.283 15.689 -1.320 1.00 72.81 456 PHE A CA 1
ATOM 3576 C C . PHE A 1 456 ? -15.813 16.107 -1.170 1.00 72.81 456 PHE A C 1
ATOM 3578 O O . PHE A 1 456 ? -15.439 17.191 -1.614 1.00 72.81 456 PHE A O 1
ATOM 3585 N N . GLY A 1 457 ? -14.974 15.256 -0.570 1.00 77.69 457 GLY A N 1
ATOM 3586 C CA . GLY A 1 457 ? -13.574 15.565 -0.296 1.00 77.69 457 GLY A CA 1
ATOM 3587 C C . GLY A 1 457 ? -13.383 16.558 0.850 1.00 77.69 457 GLY A C 1
ATOM 3588 O O . GLY A 1 457 ? -12.297 17.118 0.982 1.00 77.69 457 GLY A O 1
ATOM 3589 N N . GLN A 1 458 ? -14.405 16.796 1.675 1.00 83.31 458 GLN A N 1
ATOM 3590 C CA . GLN A 1 458 ? -14.260 17.597 2.883 1.00 83.31 458 GLN A CA 1
ATOM 3591 C C . GLN A 1 458 ? -13.664 16.731 3.997 1.00 83.31 458 GLN A C 1
ATOM 3593 O O . GLN A 1 458 ? -14.154 15.622 4.240 1.00 83.31 458 GLN A O 1
ATOM 3598 N N . PRO A 1 459 ? -12.602 17.199 4.674 1.00 85.75 459 PRO A N 1
ATOM 3599 C CA . PRO A 1 459 ? -12.044 16.477 5.802 1.00 85.75 459 PRO A CA 1
ATOM 3600 C C . PRO A 1 459 ? -13.016 16.527 6.984 1.00 85.75 459 PRO A C 1
ATOM 3602 O O . PRO A 1 459 ? -13.502 17.587 7.377 1.00 85.75 459 PRO A O 1
ATOM 3605 N N . PHE A 1 460 ? -13.264 15.369 7.580 1.00 83.50 460 PHE A N 1
ATOM 3606 C CA . PHE A 1 460 ? -14.007 15.199 8.817 1.00 83.50 460 PHE A CA 1
ATOM 3607 C C . PHE A 1 460 ? -13.062 14.697 9.904 1.00 83.50 460 PHE A C 1
ATOM 3609 O O . PHE A 1 460 ? -12.484 13.615 9.784 1.00 83.50 460 PHE A O 1
ATOM 3616 N N . GLY A 1 461 ? -12.912 15.486 10.967 1.00 88.00 461 GLY A N 1
ATOM 3617 C CA . GLY A 1 461 ? -12.109 15.108 12.123 1.00 88.00 461 GLY A CA 1
ATOM 3618 C C . GLY A 1 461 ? -12.798 14.021 12.941 1.00 88.00 461 GLY A C 1
ATOM 3619 O O . GLY A 1 461 ? -13.924 14.194 13.409 1.00 88.00 461 GLY A O 1
ATOM 3620 N N . VAL A 1 462 ? -12.110 12.906 13.147 1.00 88.81 462 VAL A N 1
ATOM 3621 C CA . VAL A 1 462 ? -12.487 11.912 14.148 1.00 88.81 462 VAL A CA 1
ATOM 3622 C C . VAL A 1 462 ? -12.024 12.419 15.509 1.00 88.81 462 VAL A C 1
ATOM 3624 O O . VAL A 1 462 ? -10.926 12.956 15.650 1.00 88.81 462 VAL A O 1
ATOM 3627 N N . ALA A 1 463 ? -12.890 12.283 16.514 1.00 90.75 463 ALA A N 1
ATOM 3628 C CA . ALA A 1 463 ? -12.584 12.730 17.865 1.00 90.75 463 ALA A CA 1
ATOM 3629 C C . ALA A 1 463 ? -11.288 12.081 18.381 1.00 90.75 463 ALA A C 1
ATOM 3631 O O . ALA A 1 463 ? -11.014 10.914 18.104 1.00 90.75 463 ALA A O 1
ATOM 3632 N N . ARG A 1 464 ? -10.499 12.844 19.138 1.00 92.50 464 ARG A N 1
ATOM 3633 C CA . ARG A 1 464 ? -9.224 12.380 19.698 1.00 92.50 464 ARG A CA 1
ATOM 3634 C C . ARG A 1 464 ? -9.440 11.320 20.782 1.00 92.50 464 ARG A C 1
ATOM 3636 O O . ARG A 1 464 ? -10.553 11.137 21.289 1.00 92.50 464 ARG A O 1
ATOM 3643 N N . GLN A 1 465 ? -8.360 10.648 21.176 1.00 93.31 465 GLN A N 1
ATOM 3644 C CA . GLN A 1 465 ? -8.389 9.579 22.178 1.00 93.31 465 GLN A CA 1
ATOM 3645 C C . GLN A 1 465 ? -9.032 10.015 23.503 1.00 93.31 465 GLN A C 1
ATOM 3647 O O . GLN A 1 465 ? -9.865 9.288 24.034 1.00 93.31 465 GLN A O 1
ATOM 3652 N N . ASN A 1 466 ? -8.726 11.214 24.003 1.00 91.75 466 ASN A N 1
ATOM 3653 C CA . ASN A 1 466 ? -9.280 11.733 25.261 1.00 91.75 466 ASN A CA 1
ATOM 3654 C C . ASN A 1 466 ? -10.815 11.905 25.259 1.00 91.75 466 ASN A C 1
ATOM 3656 O O . ASN A 1 466 ? -11.422 12.036 26.319 1.00 91.75 466 ASN A O 1
ATOM 3660 N N . VAL A 1 467 ? -11.449 11.897 24.083 1.00 92.19 467 VAL A N 1
ATOM 3661 C CA . VAL A 1 467 ? -12.909 11.876 23.924 1.00 92.19 467 VAL A CA 1
ATOM 3662 C C . VAL A 1 467 ? -13.395 10.454 23.644 1.00 92.19 467 VAL A C 1
ATOM 3664 O O . VAL A 1 467 ? -14.375 9.999 24.242 1.00 92.19 467 VAL A O 1
ATOM 3667 N N . LEU A 1 468 ? -12.722 9.732 22.742 1.00 92.81 468 LEU A N 1
ATOM 3668 C CA . LEU A 1 468 ? -13.132 8.389 22.333 1.00 92.81 468 LEU A CA 1
ATOM 3669 C C . LEU A 1 468 ? -12.948 7.327 23.417 1.00 92.81 468 LEU A C 1
ATOM 3671 O O . LEU A 1 468 ? -13.794 6.446 23.495 1.00 92.81 468 LEU A O 1
ATOM 3675 N N . GLY A 1 469 ? -11.910 7.407 24.251 1.00 95.06 469 GLY A N 1
ATOM 3676 C CA . GLY A 1 469 ? -11.669 6.479 25.360 1.00 95.06 469 GLY A CA 1
ATOM 3677 C C . GLY A 1 469 ? -12.850 6.439 26.332 1.00 95.06 469 GLY A C 1
ATOM 3678 O O . GLY A 1 469 ? -13.525 5.409 26.413 1.00 95.06 469 GLY A O 1
ATOM 3679 N N . PRO A 1 470 ? -13.208 7.574 26.967 1.00 94.75 470 PRO A N 1
ATOM 3680 C CA . PRO A 1 470 ? -14.378 7.650 27.840 1.00 94.75 470 PRO A CA 1
ATOM 3681 C C . PRO A 1 470 ? -15.683 7.280 27.132 1.00 94.75 470 PRO A C 1
ATOM 3683 O O . PRO A 1 470 ? -16.523 6.587 27.704 1.00 94.75 470 PRO A O 1
ATOM 3686 N N . THR A 1 471 ? -15.847 7.695 25.869 1.00 93.38 471 THR A N 1
ATOM 3687 C CA . THR A 1 471 ? -17.029 7.339 25.069 1.00 93.38 471 THR A CA 1
ATOM 3688 C C . THR A 1 471 ? -17.137 5.825 24.892 1.00 93.38 471 THR A C 1
ATOM 3690 O O . THR A 1 471 ? -18.189 5.253 25.165 1.00 93.38 471 THR A O 1
ATOM 3693 N N . ALA A 1 472 ? -16.063 5.160 24.463 1.00 94.69 472 ALA A N 1
ATOM 3694 C CA . ALA A 1 472 ? -16.025 3.715 24.279 1.00 94.69 472 ALA A CA 1
ATOM 3695 C C . ALA A 1 472 ? -16.262 2.982 25.606 1.00 94.69 472 ALA A C 1
ATOM 3697 O O . ALA A 1 472 ? -17.077 2.065 25.643 1.00 94.69 472 ALA A O 1
ATOM 3698 N N . LEU A 1 473 ? -15.639 3.430 26.702 1.00 96.25 473 LEU A N 1
ATOM 3699 C CA . LEU A 1 473 ? -15.793 2.816 28.022 1.00 96.25 473 LEU A CA 1
ATOM 3700 C C . LEU A 1 473 ? -17.246 2.871 28.503 1.00 96.25 473 LEU A C 1
ATOM 3702 O O . LEU A 1 473 ? -17.820 1.844 28.859 1.00 96.25 473 LEU A O 1
ATOM 3706 N N . VAL A 1 474 ? -17.868 4.053 28.458 1.00 95.00 474 VAL A N 1
ATOM 3707 C CA . VAL A 1 474 ? -19.279 4.219 28.838 1.00 95.00 474 VAL A CA 1
ATOM 3708 C C . VAL A 1 474 ? -20.177 3.362 27.952 1.00 95.00 474 VAL A C 1
ATOM 3710 O O . VAL A 1 474 ? -21.100 2.727 28.454 1.00 95.00 474 VAL A O 1
ATOM 3713 N N . ARG A 1 475 ? -19.913 3.296 26.641 1.00 92.31 475 ARG A N 1
ATOM 3714 C CA . ARG A 1 475 ? -20.699 2.457 25.728 1.00 92.31 475 ARG A CA 1
ATOM 3715 C C . ARG A 1 475 ? -20.590 0.971 26.055 1.00 92.31 475 ARG A C 1
ATOM 3717 O O . ARG A 1 475 ? -21.626 0.318 26.093 1.00 92.31 475 ARG A O 1
ATOM 3724 N N . LEU A 1 476 ? -19.386 0.452 26.297 1.00 94.94 476 LEU A N 1
ATOM 3725 C CA . LEU A 1 476 ? -19.177 -0.948 26.682 1.00 94.94 476 LEU A CA 1
ATOM 3726 C C . LEU A 1 476 ? -19.953 -1.272 27.969 1.00 94.94 476 LEU A C 1
ATOM 3728 O O . LEU A 1 476 ? -20.722 -2.228 27.993 1.00 94.94 476 LEU A O 1
ATOM 3732 N N . LEU A 1 477 ? -19.834 -0.425 28.999 1.00 95.75 477 LEU A N 1
ATOM 3733 C CA . LEU A 1 477 ? -20.544 -0.597 30.273 1.00 95.75 477 LEU A CA 1
ATOM 3734 C C . LEU A 1 477 ? -22.069 -0.540 30.118 1.00 95.75 477 LEU A C 1
ATOM 3736 O O . LEU A 1 477 ? -22.777 -1.322 30.742 1.00 95.75 477 LEU A O 1
ATOM 3740 N N . VAL A 1 478 ? -22.582 0.367 29.280 1.00 93.19 478 VAL A N 1
ATOM 3741 C CA . VAL A 1 478 ? -24.023 0.469 29.008 1.00 93.19 478 VAL A CA 1
ATOM 3742 C C . VAL A 1 478 ? -24.546 -0.790 28.326 1.00 93.19 478 VAL A C 1
ATOM 3744 O O . VAL A 1 478 ? -25.610 -1.256 28.708 1.00 93.19 478 VAL A O 1
ATOM 3747 N N . VAL A 1 479 ? -23.822 -1.343 27.348 1.00 92.81 479 VAL A N 1
ATOM 3748 C CA . VAL A 1 479 ? -24.262 -2.571 26.666 1.00 92.81 479 VAL A CA 1
ATOM 3749 C C . VAL A 1 479 ? -24.207 -3.777 27.606 1.00 92.81 479 VAL A C 1
ATOM 3751 O O . VAL A 1 479 ? -25.102 -4.601 27.540 1.00 92.81 479 VAL A O 1
ATOM 3754 N N . LEU A 1 480 ? -23.226 -3.866 28.514 1.00 93.81 480 LEU A N 1
ATOM 3755 C CA . LEU A 1 480 ? -23.187 -4.932 29.531 1.00 93.81 480 LEU A CA 1
ATOM 3756 C C . LEU A 1 480 ? -24.315 -4.836 30.564 1.00 93.81 480 LEU A C 1
ATOM 3758 O O . LEU A 1 480 ? -24.682 -5.840 31.166 1.00 93.81 480 LEU A O 1
ATOM 3762 N N . ALA A 1 481 ? -24.807 -3.625 30.826 1.00 93.31 481 ALA A N 1
ATOM 3763 C CA . ALA A 1 481 ? -25.885 -3.391 31.782 1.00 93.31 481 ALA A CA 1
ATOM 3764 C C . ALA A 1 481 ? -27.287 -3.644 31.197 1.00 93.31 481 ALA A C 1
ATOM 3766 O O . ALA A 1 481 ? -28.239 -3.765 31.971 1.00 93.31 481 ALA A O 1
ATOM 3767 N N . GLN A 1 482 ? -27.414 -3.651 29.866 1.00 87.62 482 GLN A N 1
ATOM 3768 C CA . GLN A 1 482 ? -28.639 -3.973 29.124 1.00 87.62 482 GLN A CA 1
ATOM 3769 C C . GLN A 1 482 ? -28.786 -5.484 28.978 1.00 87.62 482 GLN A C 1
ATOM 3771 O O . GLN A 1 482 ? -29.943 -5.948 29.100 1.00 87.62 482 GLN A O 1
#

pLDDT: mean 91.29, std 9.25, range [44.0, 98.69]

Solvent-accessible surface area (backbone atoms only — not comparable to full-atom values): 25580 Å² total; per-residue (Å²): 118,85,69,78,70,56,64,74,62,48,48,48,70,75,58,69,46,43,67,61,46,32,54,51,40,56,45,50,53,40,88,84,45,63,43,65,58,37,27,52,54,26,45,52,48,25,49,54,32,47,52,50,43,59,56,51,72,76,46,68,90,86,74,47,60,62,50,73,67,56,50,38,40,53,75,32,42,42,64,62,38,34,49,53,42,51,65,61,84,74,67,99,48,87,69,37,66,43,45,52,50,25,26,50,26,25,49,47,25,53,35,36,48,34,68,36,28,37,77,66,55,13,42,52,51,38,53,57,38,55,76,63,43,48,63,60,52,36,55,54,38,61,70,50,88,52,58,70,46,36,40,51,35,33,50,29,53,24,37,30,23,70,52,13,50,44,54,84,76,55,49,38,65,59,48,32,55,50,43,43,54,36,40,54,57,46,71,64,59,42,64,67,41,28,55,33,24,64,31,86,91,46,29,71,60,52,70,75,41,94,86,41,76,60,94,65,58,44,75,64,43,31,70,47,25,47,50,55,38,52,56,38,29,27,41,21,27,44,22,46,22,39,56,60,66,45,77,57,34,72,55,56,64,50,47,40,47,16,38,71,72,41,58,62,46,57,57,43,29,44,58,38,30,53,57,76,81,42,62,82,49,52,70,59,51,31,28,44,24,21,44,54,35,54,50,57,62,48,55,74,55,90,80,67,51,67,85,55,86,67,75,86,53,62,73,61,51,60,68,56,49,54,42,32,48,54,44,48,32,52,50,59,68,42,82,64,43,62,58,44,55,48,44,36,51,46,48,59,70,68,55,58,60,70,60,50,48,54,23,35,48,54,52,45,72,72,48,86,58,85,88,55,78,51,50,68,58,44,51,51,51,47,31,34,40,47,23,33,47,49,31,50,53,33,50,47,51,22,48,46,49,60,40,26,81,84,35,69,62,50,67,70,60,46,58,68,42,46,62,59,20,54,64,36,50,55,83,68,62,55,65,90,74,44,90,44,72,66,48,37,50,48,19,43,16,52,61,23,76,43,72,48,62,39,62,83,54,49,76,40,77,50,71,37,30,74,54,29,10,50,50,22,34,53,38,44,53,52,58,74,73,104